Protein AF-0000000073596282 (afdb_homodimer)

Sequence (456 aa):
MGGDPKYREFKGGTPKLVPGTPYSVRVLQEGYSHPEDEDGSFLADCSVTLIRGGPVTALVDTGGPWGCRRLLAQLEAAGTPPESVTHVLCTHGHSDHVGNLNLFPRAWVLVGFDLSRPWGGDKDDEGGRFVPLDLARGVPYAPHPGYVEVLPTPGHVRAHVSVAVMGTALGTVVAAGDLFEREGDEGVWGALSEDPPEQERSRRKVLEVADVVVPGHGAPFRVFREGAMGGDPKYREFKGGTPKLVPGTPYSVRVLQEGYSHPEDEDGSFLADCSVTLIRGGPVTALVDTGGPWGCRRLLAQLEAAGTPPESVTHVLCTHGHSDHVGNLNLFPRAWVLVGFDLSRPWGGDKDDEGGRFVPLDLARGVPYAPHPGYVEVLPTPGHVRAHVSVAVMGTALGTVVAAGDLFEREGDEGVWGALSEDPPEQERSRRKVLEVADVVVPGHGAPFRVFREGA

InterPro domains:
  IPR001279 Metallo-beta-lactamase [PF00753] (46-217)
  IPR001279 Metallo-beta-lactamase [SM00849] (45-217)
  IPR036866 Ribonuclease Z/Hydroxyacylglutathione hydrolase-like [G3DSA:3.60.15.10] (7-225)
  IPR036866 Ribonuclease Z/Hydroxyacylglutathione hydrolase-like [SSF56281] (44-223)
  IPR039344 Metallo-beta-lactamase domain-containing protein 1 [PTHR23200] (11-226)

Structure (mmCIF, N/CA/C/O backbone):
data_AF-0000000073596282-model_v1
#
loop_
_entity.id
_entity.type
_entity.pdbx_description
1 polymer 'Metallo-beta-lactamase domain-containing protein 1'
#
loop_
_atom_site.group_PDB
_atom_site.id
_atom_site.type_symbol
_atom_site.label_atom_id
_atom_site.label_alt_id
_atom_site.label_comp_id
_atom_site.label_asym_id
_atom_site.label_entity_id
_atom_site.label_seq_id
_atom_site.pdbx_PDB_ins_code
_atom_site.Cartn_x
_atom_site.Cartn_y
_atom_site.Cartn_z
_atom_site.occupancy
_atom_site.B_iso_or_equiv
_atom_site.auth_seq_id
_atom_site.auth_comp_id
_atom_site.auth_asym_id
_atom_site.auth_atom_id
_atom_site.pdbx_PDB_model_num
ATOM 1 N N . MET A 1 1 ? -6.836 -7.332 -38.031 1 25.09 1 MET A N 1
ATOM 2 C CA . MET A 1 1 ? -7.957 -7.953 -37.344 1 25.09 1 MET A CA 1
ATOM 3 C C . MET A 1 1 ? -7.469 -9.047 -36.375 1 25.09 1 MET A C 1
ATOM 5 O O . MET A 1 1 ? -7.762 -10.227 -36.594 1 25.09 1 MET A O 1
ATOM 9 N N . GLY A 1 2 ? -6.234 -9.039 -35.938 1 27.11 2 GLY A N 1
ATOM 10 C CA . GLY A 1 2 ? -5.535 -10.102 -35.219 1 27.11 2 GLY A CA 1
ATOM 11 C C . GLY A 1 2 ? -6.254 -10.555 -33.969 1 27.11 2 GLY A C 1
ATOM 12 O O . GLY A 1 2 ? -6.633 -9.734 -33.125 1 27.11 2 GLY A O 1
ATOM 13 N N . GLY A 1 3 ? -6.969 -11.664 -34.031 1 28.5 3 GLY A N 1
ATOM 14 C CA . GLY A 1 3 ? -7.898 -12.219 -33.062 1 28.5 3 GLY A CA 1
ATOM 15 C C . GLY A 1 3 ? -7.301 -12.344 -31.656 1 28.5 3 GLY A C 1
ATOM 16 O O . GLY A 1 3 ? -6.082 -12.445 -31.5 1 28.5 3 GLY A O 1
ATOM 17 N N . ASP A 1 4 ? -7.867 -11.688 -30.75 1 35.75 4 ASP A N 1
ATOM 18 C CA . ASP A 1 4 ? -7.586 -11.836 -29.328 1 35.75 4 ASP A CA 1
ATOM 19 C C . ASP A 1 4 ? -7.352 -13.297 -28.953 1 35.75 4 ASP A C 1
ATOM 21 O O . ASP A 1 4 ? -8.078 -14.18 -29.406 1 35.75 4 ASP A O 1
ATOM 25 N N . PRO A 1 5 ? -6.18 -13.766 -28.75 1 39.28 5 PRO A N 1
ATOM 26 C CA . PRO A 1 5 ? -6.059 -15.195 -28.438 1 39.28 5 PRO A CA 1
ATOM 27 C C . PRO A 1 5 ? -7.211 -15.711 -27.594 1 39.28 5 PRO A C 1
ATOM 29 O O . PRO A 1 5 ? -7.645 -15.031 -26.656 1 39.28 5 PRO A O 1
ATOM 32 N N . LYS A 1 6 ? -8.219 -16.469 -28.141 1 36.56 6 LYS A N 1
ATOM 33 C CA . LYS A 1 6 ? -9.383 -17.141 -27.578 1 36.56 6 LYS A CA 1
ATOM 34 C C . LYS A 1 6 ? -8.977 -18.062 -26.438 1 36.56 6 LYS A C 1
ATOM 36 O O . LYS A 1 6 ? -8.219 -19.016 -26.641 1 36.56 6 LYS A O 1
ATOM 41 N N . TYR A 1 7 ? -8.727 -17.594 -25.234 1 37.62 7 TYR A N 1
ATOM 42 C CA . TYR A 1 7 ? -8.531 -18.484 -24.109 1 37.62 7 TYR A CA 1
ATOM 43 C C . TYR A 1 7 ? -9.828 -19.219 -23.766 1 37.62 7 TYR A C 1
ATOM 45 O O . TYR A 1 7 ? -10.922 -18.672 -23.953 1 37.62 7 TYR A O 1
ATOM 53 N N . ARG A 1 8 ? -9.891 -20.531 -24 1 35.44 8 ARG A N 1
ATOM 54 C CA . ARG A 1 8 ? -11.047 -21.328 -23.609 1 35.44 8 ARG A CA 1
ATOM 55 C C . ARG A 1 8 ? -11.133 -21.453 -22.094 1 35.44 8 ARG A C 1
ATOM 57 O O . ARG A 1 8 ? -10.109 -21.609 -21.422 1 35.44 8 ARG A O 1
ATOM 64 N N . GLU A 1 9 ? -12.172 -20.969 -21.453 1 39.22 9 GLU A N 1
ATOM 65 C CA . GLU A 1 9 ? -12.531 -21.109 -20.047 1 39.22 9 GLU A CA 1
ATOM 66 C C . GLU A 1 9 ? -12.695 -22.594 -19.672 1 39.22 9 GLU A C 1
ATOM 68 O O . GLU A 1 9 ? -13.336 -23.344 -20.406 1 39.22 9 GLU A O 1
ATOM 73 N N . PHE A 1 10 ? -11.766 -23.281 -19.047 1 37.12 10 PHE A N 1
ATOM 74 C CA . PHE A 1 10 ? -11.977 -24.625 -18.516 1 37.12 10 PHE A CA 1
ATOM 75 C C . PHE A 1 10 ? -12.945 -24.594 -17.344 1 37.12 10 PHE A C 1
ATOM 77 O O . PHE A 1 10 ? -12.781 -23.797 -16.422 1 37.12 10 PHE A O 1
ATOM 84 N N . LYS A 1 11 ? -14.055 -25.031 -17.438 1 40.66 11 LYS A N 1
ATOM 85 C CA . LYS A 1 11 ? -15.141 -25.141 -16.469 1 40.66 11 LYS A CA 1
ATOM 86 C C . LYS A 1 11 ? -14.711 -25.938 -15.25 1 40.66 11 LYS A C 1
ATOM 88 O O . LYS A 1 11 ? -15.484 -26.094 -14.297 1 40.66 11 LYS A O 1
ATOM 93 N N . GLY A 1 12 ? -13.617 -26.781 -15.164 1 47.38 12 GLY A N 1
ATOM 94 C CA . GLY A 1 12 ? -13.367 -27.438 -13.891 1 47.38 12 GLY A CA 1
ATOM 95 C C . GLY A 1 12 ? -12.594 -26.578 -12.914 1 47.38 12 GLY A C 1
ATOM 96 O O . GLY A 1 12 ? -11.727 -25.797 -13.32 1 47.38 12 GLY A O 1
ATOM 97 N N . GLY A 1 13 ? -13.117 -26.266 -11.711 1 63.72 13 GLY A N 1
ATOM 98 C CA . GLY A 1 13 ? -12.547 -25.438 -10.664 1 63.72 13 GLY A CA 1
ATOM 99 C C . GLY A 1 13 ? -11.07 -25.688 -10.438 1 63.72 13 GLY A C 1
ATOM 100 O O . GLY A 1 13 ? -10.609 -26.828 -10.477 1 63.72 13 GLY A O 1
ATOM 101 N N . THR A 1 14 ? -10.188 -24.891 -10.82 1 71.69 14 THR A N 1
ATOM 102 C CA . THR A 1 14 ? -8.773 -25 -10.492 1 71.69 14 THR A CA 1
ATOM 103 C C . THR A 1 14 ? -8.578 -25.219 -9 1 71.69 14 THR A C 1
ATOM 105 O O . THR A 1 14 ? -9.164 -24.5 -8.188 1 71.69 14 THR A O 1
ATOM 108 N N . PRO A 1 15 ? -7.852 -26.344 -8.742 1 77 15 PRO A N 1
ATOM 109 C CA . PRO A 1 15 ? -7.621 -26.609 -7.32 1 77 15 PRO A CA 1
ATOM 110 C C . PRO A 1 15 ? -6.945 -25.453 -6.605 1 77 15 PRO A C 1
ATOM 112 O O . PRO A 1 15 ? -6.145 -24.734 -7.211 1 77 15 PRO A O 1
ATOM 115 N N . LYS A 1 16 ? -7.27 -25.391 -5.383 1 89.12 16 LYS A N 1
ATOM 116 C CA . LYS A 1 16 ? -6.68 -24.359 -4.539 1 89.12 16 LYS A CA 1
ATOM 117 C C . LYS A 1 16 ? -5.234 -24.688 -4.188 1 89.12 16 LYS A C 1
ATOM 119 O O . LYS A 1 16 ? -4.477 -23.828 -3.758 1 89.12 16 LYS A O 1
ATOM 124 N N . LEU A 1 17 ? -4.941 -25.953 -4.371 1 95.06 17 LEU A N 1
ATOM 125 C CA . LEU A 1 17 ? -3.568 -26.406 -4.168 1 95.06 17 LEU A CA 1
ATOM 126 C C . LEU A 1 17 ? -3.008 -27.031 -5.438 1 95.06 17 LEU A C 1
ATOM 128 O O . LEU A 1 17 ? -3.6 -27.969 -5.98 1 95.06 17 LEU A O 1
ATOM 132 N N . VAL A 1 18 ? -1.929 -26.5 -5.965 1 97.62 18 VAL A N 1
ATOM 133 C CA . VAL A 1 18 ? -1.185 -27.062 -7.086 1 97.62 18 VAL A CA 1
ATOM 134 C C . VAL A 1 18 ? 0.176 -27.562 -6.609 1 97.62 18 VAL A C 1
ATOM 136 O O . VAL A 1 18 ? 1.076 -26.766 -6.336 1 97.62 18 VAL A O 1
ATOM 139 N N . PRO A 1 19 ? 0.325 -28.875 -6.496 1 97.69 19 PRO A N 1
ATOM 140 C CA . PRO A 1 19 ? 1.621 -29.406 -6.051 1 97.69 19 PRO A CA 1
ATOM 141 C C . PRO A 1 19 ? 2.732 -29.156 -7.07 1 97.69 19 PRO A C 1
ATOM 143 O O . PRO A 1 19 ? 2.455 -28.875 -8.242 1 97.69 19 PRO A O 1
ATOM 146 N N . GLY A 1 20 ? 3.926 -29.125 -6.57 1 97.38 20 GLY A N 1
ATOM 147 C CA . GLY A 1 20 ? 5.09 -28.984 -7.43 1 97.38 20 GLY A CA 1
ATOM 148 C C . GLY A 1 20 ? 6.391 -29.344 -6.73 1 97.38 20 GLY A C 1
ATOM 149 O O . GLY A 1 20 ? 6.398 -29.641 -5.535 1 97.38 20 GLY A O 1
ATOM 150 N N . THR A 1 21 ? 7.387 -29.5 -7.484 1 96.56 21 THR A N 1
ATOM 151 C CA . THR A 1 21 ? 8.75 -29.688 -6.996 1 96.56 21 THR A CA 1
ATOM 152 C C . THR A 1 21 ? 9.672 -28.594 -7.52 1 96.56 21 THR A C 1
ATOM 154 O O . THR A 1 21 ? 9.891 -28.484 -8.727 1 96.56 21 THR A O 1
ATOM 157 N N . PRO A 1 22 ? 10.242 -27.703 -6.691 1 97.69 22 PRO A N 1
ATOM 158 C CA . PRO A 1 22 ? 10.156 -27.844 -5.238 1 97.69 22 PRO A CA 1
ATOM 159 C C . PRO A 1 22 ? 8.945 -27.125 -4.637 1 97.69 22 PRO A C 1
ATOM 161 O O . PRO A 1 22 ? 8.641 -27.312 -3.459 1 97.69 22 PRO A O 1
ATOM 164 N N . TYR A 1 23 ? 8.211 -26.281 -5.418 1 98.56 23 TYR A N 1
ATOM 165 C CA . TYR A 1 23 ? 7.234 -25.391 -4.805 1 98.56 23 TYR A CA 1
ATOM 166 C C . TYR A 1 23 ? 5.812 -25.875 -5.086 1 98.56 23 TYR A C 1
ATOM 168 O O . TYR A 1 23 ? 5.492 -26.25 -6.215 1 98.56 23 TYR A O 1
ATOM 176 N N . SER A 1 24 ? 5.02 -25.875 -4.105 1 98.56 24 SER A N 1
ATOM 177 C CA . SER A 1 24 ? 3.57 -25.922 -4.262 1 98.56 24 SER A CA 1
ATOM 178 C C . SER A 1 24 ? 2.965 -24.516 -4.176 1 98.56 24 SER A C 1
ATOM 180 O O . SER A 1 24 ? 3.557 -23.609 -3.584 1 98.56 24 SER A O 1
ATOM 182 N N . VAL A 1 25 ? 1.88 -24.344 -4.84 1 98.81 25 VAL A N 1
ATOM 183 C CA . VAL A 1 25 ? 1.115 -23.109 -4.812 1 98.81 25 VAL A CA 1
ATOM 184 C C . VAL A 1 25 ? -0.263 -23.359 -4.211 1 98.81 25 VAL A C 1
ATOM 186 O O . VAL A 1 25 ? -1.011 -24.219 -4.691 1 98.81 25 VAL A O 1
ATOM 1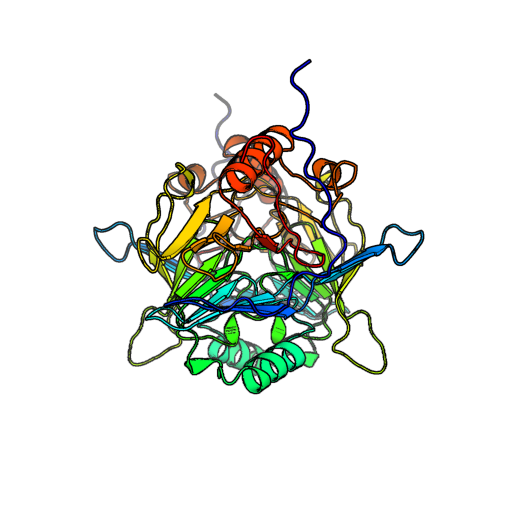89 N N . ARG A 1 26 ? -0.575 -22.672 -3.164 1 98.56 26 ARG A N 1
ATOM 190 C CA . ARG A 1 26 ? -1.87 -22.797 -2.504 1 98.56 26 ARG A CA 1
ATOM 191 C C . ARG A 1 26 ? -2.59 -21.453 -2.447 1 98.56 26 ARG A C 1
ATOM 193 O O . ARG A 1 26 ? -2.049 -20.484 -1.927 1 98.56 26 ARG A O 1
ATOM 200 N N . VAL A 1 27 ? -3.756 -21.375 -3.008 1 98.56 27 VAL A N 1
ATOM 201 C CA . VAL A 1 27 ? -4.609 -20.203 -2.834 1 98.56 27 VAL A CA 1
ATOM 202 C C . VAL A 1 27 ? -5.27 -20.234 -1.459 1 98.56 27 VAL A C 1
ATOM 204 O O . VAL A 1 27 ? -6.211 -21.016 -1.238 1 98.56 27 VAL A O 1
ATOM 207 N N . LEU A 1 28 ? -4.801 -19.453 -0.545 1 98.06 28 LEU A N 1
ATOM 208 C CA . LEU A 1 28 ? -5.348 -19.406 0.805 1 98.06 28 LEU A CA 1
ATOM 209 C C . LEU A 1 28 ? -6.719 -18.734 0.812 1 98.06 28 LEU A C 1
ATOM 211 O O . LEU A 1 28 ? -7.613 -19.156 1.554 1 98.06 28 LEU A O 1
ATOM 215 N N . GLN A 1 29 ? -6.832 -17.734 0.023 1 96.5 29 GLN A N 1
ATOM 216 C CA . GLN A 1 29 ? -8.055 -16.953 -0.127 1 96.5 29 GLN A CA 1
ATOM 217 C C . GLN A 1 29 ? -8.359 -16.688 -1.599 1 96.5 29 GLN A C 1
ATOM 219 O O . GLN A 1 29 ? -7.523 -16.156 -2.324 1 96.5 29 GLN A O 1
ATOM 224 N N . GLU A 1 30 ? -9.516 -17.156 -1.998 1 96.69 30 GLU A N 1
ATOM 225 C CA . GLU A 1 30 ? -10.023 -16.734 -3.301 1 96.69 30 GLU A CA 1
ATOM 226 C C . GLU A 1 30 ? -10.594 -15.32 -3.238 1 96.69 30 GLU A C 1
ATOM 228 O O . GLU A 1 30 ? -11.453 -15.023 -2.412 1 96.69 30 GLU A O 1
ATOM 233 N N . GLY A 1 31 ? -10.031 -14.406 -4.086 1 97 31 GLY A N 1
ATOM 234 C CA . GLY A 1 31 ? -10.508 -13.023 -4.086 1 97 31 GLY A CA 1
ATOM 235 C C . GLY A 1 31 ? -11.898 -12.875 -4.672 1 97 31 GLY A C 1
ATOM 236 O O . GLY A 1 31 ? -12.43 -13.805 -5.273 1 97 31 GLY A O 1
ATOM 237 N N . TYR A 1 32 ? -12.414 -11.711 -4.457 1 95.81 32 TYR A N 1
ATOM 238 C CA . TYR A 1 32 ? -13.727 -11.359 -4.996 1 95.81 32 TYR A CA 1
ATOM 239 C C . TYR A 1 32 ? -13.891 -9.852 -5.094 1 95.81 32 TYR A C 1
ATOM 241 O O . TYR A 1 32 ? -13.195 -9.094 -4.41 1 95.81 32 TYR A O 1
ATOM 249 N N . SER A 1 33 ? -14.672 -9.438 -5.973 1 95.06 33 SER A N 1
ATOM 250 C CA . SER A 1 33 ? -15.141 -8.062 -6.117 1 95.06 33 SER A CA 1
ATOM 251 C C . SER A 1 33 ? -16.547 -8.008 -6.699 1 95.06 33 SER A C 1
ATOM 253 O O . SER A 1 33 ? -16.766 -8.414 -7.84 1 95.06 33 SER A O 1
ATOM 255 N N . HIS A 1 34 ? -17.469 -7.598 -5.918 1 91.94 34 HIS A N 1
ATOM 256 C CA . HIS A 1 34 ? -18.828 -7.5 -6.434 1 91.94 34 HIS A CA 1
ATOM 257 C C . HIS A 1 34 ? -19.516 -6.238 -5.93 1 91.94 34 HIS A C 1
ATOM 259 O O . HIS A 1 34 ? -19.234 -5.773 -4.82 1 91.94 34 HIS A O 1
ATOM 265 N N . PRO A 1 35 ? -20.344 -5.762 -6.793 1 90.56 35 PRO A N 1
ATOM 266 C CA . PRO A 1 35 ? -21.062 -4.559 -6.387 1 90.56 35 PRO A CA 1
ATOM 267 C C . PRO A 1 35 ? -21.953 -4.789 -5.164 1 90.56 35 PRO A C 1
ATOM 269 O O . PRO A 1 35 ? -22.469 -5.895 -4.973 1 90.56 35 PRO A O 1
ATOM 272 N N . GLU A 1 36 ? -22.047 -3.9 -4.27 1 81 36 GLU A N 1
ATOM 273 C CA . GLU A 1 36 ? -22.906 -3.988 -3.09 1 81 36 GLU A CA 1
ATOM 274 C C . GLU A 1 36 ? -24.203 -3.207 -3.289 1 81 36 GLU A C 1
ATOM 276 O O . GLU A 1 36 ? -25.297 -3.705 -2.984 1 81 36 GLU A O 1
ATOM 281 N N . ASP A 1 37 ? -23.953 -1.904 -3.621 1 79.69 37 ASP A N 1
ATOM 282 C CA . ASP A 1 37 ? -25.125 -1.046 -3.66 1 79.69 37 ASP A CA 1
ATOM 283 C C . ASP A 1 37 ? -25.188 -0.249 -4.961 1 79.69 37 ASP A C 1
ATOM 285 O O . ASP A 1 37 ? -24.25 -0.3 -5.766 1 79.69 37 ASP A O 1
ATOM 289 N N . GLU A 1 38 ? -26.266 0.369 -5 1 85.06 38 GLU A N 1
ATOM 290 C CA . GLU A 1 38 ? -26.5 1.207 -6.172 1 85.06 38 GLU A CA 1
ATOM 291 C C . GLU A 1 38 ? -25.672 2.484 -6.113 1 85.06 38 GLU A C 1
ATOM 293 O O . GLU A 1 38 ? -25.516 3.18 -7.121 1 85.06 38 GLU A O 1
ATOM 298 N N . ASP A 1 39 ? -25.047 2.688 -4.957 1 86.94 39 ASP A N 1
ATOM 299 C CA . ASP A 1 39 ? -24.312 3.939 -4.801 1 86.94 39 ASP A CA 1
ATOM 300 C C . ASP A 1 39 ? -22.906 3.82 -5.363 1 86.94 39 ASP A C 1
ATOM 302 O O . ASP A 1 39 ? -22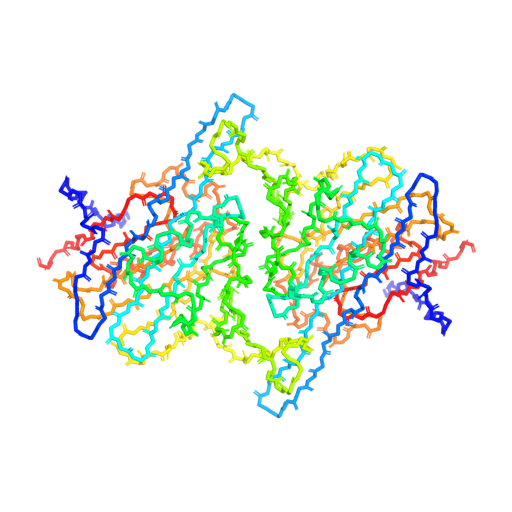.109 4.766 -5.273 1 86.94 39 ASP A O 1
ATOM 306 N N . GLY A 1 40 ? -22.562 2.686 -5.875 1 90.88 40 GLY A N 1
ATOM 307 C CA . GLY A 1 40 ? -21.25 2.514 -6.48 1 90.88 40 GLY A CA 1
ATOM 308 C C . GLY A 1 40 ? -20.266 1.835 -5.562 1 90.88 40 GLY A C 1
ATOM 309 O O . GLY A 1 40 ? -19.109 1.604 -5.945 1 90.88 40 GLY A O 1
ATOM 310 N N . SER A 1 41 ? -20.734 1.528 -4.328 1 93.62 41 SER A N 1
ATOM 311 C CA . SER A 1 41 ? -19.859 0.779 -3.428 1 93.62 41 SER A CA 1
ATOM 312 C C . SER A 1 41 ? -19.734 -0.675 -3.865 1 93.62 41 SER A C 1
ATOM 314 O O . SER A 1 41 ? -20.578 -1.187 -4.598 1 93.62 41 SER A O 1
ATOM 316 N N . PHE A 1 42 ? -18.641 -1.259 -3.48 1 93.56 42 PHE A N 1
ATOM 317 C CA . PHE A 1 42 ? -18.469 -2.676 -3.783 1 93.56 42 PHE A CA 1
ATOM 318 C C . PHE A 1 42 ? -17.766 -3.391 -2.641 1 93.56 42 PHE A C 1
ATOM 320 O O . PHE A 1 42 ? -17.078 -2.756 -1.838 1 93.56 42 PHE A O 1
ATOM 327 N N . LEU A 1 43 ? -18.016 -4.645 -2.512 1 94 43 LEU A N 1
ATOM 328 C CA . LEU A 1 43 ? -17.344 -5.527 -1.559 1 94 43 LEU A CA 1
ATOM 329 C C . LEU A 1 43 ? -16.203 -6.289 -2.227 1 94 43 LEU A C 1
ATOM 331 O O . LEU A 1 43 ? -16.375 -6.844 -3.314 1 94 43 LEU A O 1
ATOM 335 N N . ALA A 1 44 ? -15.078 -6.184 -1.563 1 95.62 44 ALA A N 1
ATOM 336 C CA . ALA A 1 44 ? -13.945 -6.828 -2.236 1 95.62 44 ALA A CA 1
ATOM 337 C C . ALA A 1 44 ? -12.883 -7.254 -1.233 1 95.62 44 ALA A C 1
ATOM 339 O O . ALA A 1 44 ? -12.82 -6.727 -0.12 1 95.62 44 ALA A O 1
ATOM 340 N N . ASP A 1 45 ? -12.164 -8.195 -1.546 1 96.88 45 ASP A N 1
ATOM 341 C CA . ASP A 1 45 ? -10.875 -8.602 -1.008 1 96.88 45 ASP A CA 1
ATOM 342 C C . ASP A 1 45 ? -10.055 -9.359 -2.055 1 96.88 45 ASP A C 1
ATOM 344 O O . ASP A 1 45 ? -10.609 -9.906 -3.008 1 96.88 45 ASP A O 1
ATOM 348 N N . CYS A 1 46 ? -8.797 -9.359 -1.908 1 98.25 46 CYS A N 1
ATOM 349 C CA . CYS A 1 46 ? -7.969 -9.953 -2.955 1 98.25 46 CYS A CA 1
ATOM 350 C C . CYS A 1 46 ? -7.73 -11.43 -2.688 1 98.25 46 CYS A C 1
ATOM 352 O O . CYS A 1 46 ? -8.055 -11.938 -1.609 1 98.25 46 CYS A O 1
ATOM 354 N N . SER A 1 47 ? -7.191 -12.117 -3.75 1 98.38 47 SER A N 1
ATOM 355 C CA . SER A 1 47 ? -6.625 -13.453 -3.564 1 98.38 47 SER A CA 1
ATOM 356 C C . SER A 1 47 ? -5.344 -13.391 -2.736 1 98.38 47 SER A C 1
ATOM 358 O O . SER A 1 47 ? -4.598 -12.414 -2.807 1 98.38 47 SER A O 1
ATOM 360 N N . VAL A 1 48 ? -5.18 -14.359 -1.892 1 98.75 48 VAL A N 1
ATOM 361 C CA . VAL A 1 48 ? -3.934 -14.57 -1.164 1 98.75 48 VAL A CA 1
ATOM 362 C C . VAL A 1 48 ? -3.354 -15.938 -1.512 1 98.75 48 VAL A C 1
ATOM 364 O O . VAL A 1 48 ? -4.035 -16.953 -1.379 1 98.75 48 VAL A O 1
ATOM 367 N N . THR A 1 49 ? -2.098 -15.953 -1.988 1 98.94 49 THR A N 1
ATOM 368 C CA . THR A 1 49 ? -1.473 -17.188 -2.471 1 98.94 49 THR A CA 1
ATOM 369 C C . THR A 1 49 ? -0.228 -17.516 -1.652 1 98.94 49 THR A C 1
ATOM 371 O O . THR A 1 49 ? 0.582 -16.625 -1.359 1 98.94 49 THR A O 1
ATOM 374 N N . LEU A 1 50 ? -0.108 -18.75 -1.216 1 98.94 50 LEU A N 1
ATOM 375 C CA . LEU A 1 50 ? 1.059 -19.25 -0.506 1 98.94 50 LEU A CA 1
ATOM 376 C C . LEU A 1 50 ? 1.921 -20.109 -1.425 1 98.94 50 LEU A C 1
ATOM 378 O O . LEU A 1 50 ? 1.41 -21 -2.107 1 98.94 50 LEU A O 1
ATOM 382 N N . ILE A 1 51 ? 3.146 -19.797 -1.559 1 98.94 51 ILE A N 1
ATOM 383 C CA . ILE A 1 51 ? 4.168 -20.562 -2.275 1 98.94 51 ILE A CA 1
ATOM 384 C C . ILE A 1 51 ? 5.141 -21.188 -1.28 1 98.94 51 ILE A C 1
ATOM 386 O O . ILE A 1 51 ? 5.754 -20.484 -0.477 1 98.94 51 ILE A O 1
ATOM 390 N N . ARG A 1 52 ? 5.32 -22.5 -1.289 1 98.38 52 ARG A N 1
ATOM 391 C CA . ARG A 1 52 ? 6.215 -23.109 -0.312 1 98.38 52 ARG A CA 1
ATOM 392 C C . ARG A 1 52 ? 6.781 -24.422 -0.839 1 98.38 52 ARG A C 1
ATOM 394 O O . ARG A 1 52 ? 6.238 -25.016 -1.777 1 98.38 52 ARG A O 1
ATOM 401 N N . GLY A 1 53 ? 7.848 -24.859 -0.247 1 97.75 53 GLY A N 1
ATOM 402 C CA . GLY A 1 53 ? 8.477 -26.141 -0.589 1 97.75 53 GLY A CA 1
ATOM 403 C C . GLY A 1 53 ? 9.969 -26.016 -0.819 1 97.75 53 GLY A C 1
ATOM 404 O O . GLY A 1 53 ? 10.695 -27.016 -0.729 1 97.75 53 GLY A O 1
ATOM 405 N N . GLY A 1 54 ? 10.508 -24.953 -1.154 1 97.5 54 GLY A N 1
ATOM 406 C CA . GLY A 1 54 ? 11.906 -24.625 -1.354 1 97.5 54 GLY A CA 1
ATOM 407 C C . GLY A 1 54 ? 12.43 -23.609 -0.348 1 97.5 54 GLY A C 1
ATOM 408 O O . GLY A 1 54 ? 11.906 -23.5 0.763 1 97.5 54 GLY A O 1
ATOM 409 N N . PRO A 1 55 ? 13.516 -22.922 -0.675 1 98 55 PRO A N 1
ATOM 410 C CA . PRO A 1 55 ? 14.109 -21.953 0.255 1 98 55 PRO A CA 1
ATOM 411 C C . PRO A 1 55 ? 13.242 -20.719 0.456 1 98 55 PRO A C 1
ATOM 413 O O . PRO A 1 55 ? 13.477 -19.938 1.383 1 98 55 PRO A O 1
ATOM 416 N N . VAL A 1 56 ? 12.344 -20.562 -0.439 1 98.38 56 VAL A N 1
ATOM 417 C CA . VAL A 1 56 ? 11.445 -19.406 -0.363 1 98.38 56 VAL A CA 1
ATOM 418 C C . VAL A 1 56 ? 10.062 -19.859 0.12 1 98.38 56 VAL A C 1
ATOM 420 O O . VAL A 1 56 ? 9.5 -20.812 -0.411 1 98.38 56 VAL A O 1
ATOM 423 N N . THR A 1 57 ? 9.609 -19.359 1.167 1 98.88 57 THR A N 1
ATOM 424 C CA . THR A 1 57 ? 8.211 -19.406 1.557 1 98.88 57 THR A CA 1
ATOM 425 C C . THR A 1 57 ? 7.57 -18.031 1.417 1 98.88 57 THR A C 1
ATOM 427 O O . THR A 1 57 ? 7.895 -17.109 2.172 1 98.88 57 THR A O 1
ATOM 430 N N . ALA A 1 58 ? 6.66 -17.938 0.414 1 98.94 58 ALA A N 1
ATOM 431 C CA . ALA A 1 58 ? 6.199 -16.594 0.052 1 98.94 58 ALA A CA 1
ATOM 432 C C . ALA A 1 58 ? 4.676 -16.5 0.102 1 98.94 58 ALA A C 1
ATOM 434 O O . ALA A 1 58 ? 3.982 -17.469 -0.219 1 98.94 58 ALA A O 1
ATOM 435 N N . LEU A 1 59 ? 4.199 -15.383 0.554 1 98.94 59 LEU A N 1
ATOM 436 C CA . LEU A 1 59 ? 2.824 -14.961 0.319 1 98.94 59 LEU A CA 1
ATOM 437 C C . LEU A 1 59 ? 2.748 -13.953 -0.822 1 98.94 59 LEU A C 1
ATOM 439 O O . LEU A 1 59 ? 3.566 -13.039 -0.899 1 98.94 59 LEU A O 1
ATOM 443 N N . VAL A 1 60 ? 1.888 -14.188 -1.735 1 98.94 60 VAL A N 1
ATOM 444 C CA . VAL A 1 60 ? 1.531 -13.156 -2.703 1 98.94 60 VAL A CA 1
ATOM 445 C C . VAL A 1 60 ? 0.261 -12.438 -2.25 1 98.94 60 VAL A C 1
ATOM 447 O O . VAL A 1 60 ? -0.82 -13.031 -2.23 1 98.94 60 VAL A O 1
ATOM 450 N N . ASP A 1 61 ? 0.428 -11.125 -1.876 1 98.94 61 ASP A N 1
ATOM 451 C CA . ASP A 1 61 ? -0.604 -10.289 -1.273 1 98.94 61 ASP A CA 1
ATOM 452 C C . ASP A 1 61 ? -1.033 -10.836 0.086 1 98.94 61 ASP A C 1
ATOM 454 O O . ASP A 1 61 ? -0.75 -11.992 0.411 1 98.94 61 ASP A O 1
ATOM 458 N N . THR A 1 62 ? -1.753 -10 0.88 1 98.88 62 THR A N 1
ATOM 459 C CA . THR A 1 62 ? -2 -10.375 2.268 1 98.88 62 THR A CA 1
ATOM 460 C C . THR A 1 62 ? -3.473 -10.195 2.623 1 98.88 62 THR A C 1
ATOM 462 O O . THR A 1 62 ? -3.875 -10.422 3.766 1 98.88 62 THR A O 1
ATOM 465 N N . GLY A 1 63 ? -4.312 -9.742 1.645 1 97.75 63 GLY A N 1
ATOM 466 C CA . GLY A 1 63 ? -5.684 -9.383 1.975 1 97.75 63 GLY A CA 1
ATOM 467 C C . GLY A 1 63 ? -5.805 -8.023 2.629 1 97.75 63 GLY A C 1
ATOM 468 O O . GLY A 1 63 ? -4.801 -7.336 2.836 1 97.75 63 GLY A O 1
ATOM 469 N N . GLY A 1 64 ? -7.047 -7.652 2.873 1 96.94 64 GLY A N 1
ATOM 470 C CA . GLY A 1 64 ? -7.297 -6.387 3.545 1 96.94 64 GLY A CA 1
ATOM 471 C C . GLY A 1 64 ? -7.074 -6.453 5.043 1 96.94 64 GLY A C 1
ATOM 472 O O . GLY A 1 64 ? -6.969 -7.539 5.613 1 96.94 64 GLY A O 1
ATOM 473 N N . PRO A 1 65 ? -6.945 -5.246 5.664 1 96.38 65 PRO A N 1
ATOM 474 C CA . PRO A 1 65 ? -6.66 -5.223 7.102 1 96.38 65 PRO A CA 1
ATOM 475 C C . PRO A 1 65 ? -7.746 -5.902 7.934 1 96.38 65 PRO A C 1
ATOM 477 O O . PRO A 1 65 ? -7.465 -6.41 9.023 1 96.38 65 PRO A O 1
ATOM 480 N N . TRP A 1 66 ? -8.906 -6.039 7.473 1 93.38 66 TRP A N 1
ATOM 481 C CA . TRP A 1 66 ? -10.039 -6.664 8.148 1 93.38 66 TRP A CA 1
ATOM 482 C C . TRP A 1 66 ? -9.867 -8.18 8.203 1 93.38 66 TRP A C 1
ATOM 484 O O . TRP A 1 66 ? -10.57 -8.859 8.961 1 93.38 66 TRP A O 1
ATOM 494 N N . GLY A 1 67 ? -8.977 -8.695 7.414 1 93.94 67 GLY A N 1
ATOM 495 C CA . GLY A 1 67 ? -8.828 -10.133 7.305 1 93.94 67 GLY A CA 1
ATOM 496 C C . GLY A 1 67 ? -7.664 -10.68 8.109 1 93.94 67 GLY A C 1
ATOM 497 O O . GLY A 1 67 ? -7.203 -11.797 7.867 1 93.94 67 GLY A O 1
ATOM 498 N N . CYS A 1 68 ? -7.199 -9.938 9.062 1 95.06 68 CYS A N 1
ATOM 499 C CA . CYS A 1 68 ? -6 -10.297 9.812 1 95.06 68 CYS A CA 1
ATOM 500 C C . CYS A 1 68 ? -6.152 -11.68 10.453 1 95.06 68 CYS A C 1
ATOM 502 O O . CYS A 1 68 ? -5.316 -12.555 10.242 1 95.06 68 CYS A O 1
ATOM 504 N N . ARG A 1 69 ? -7.172 -11.898 11.242 1 93.88 69 ARG A N 1
ATOM 505 C CA . ARG A 1 69 ? -7.398 -13.164 11.93 1 93.88 69 ARG A CA 1
ATOM 506 C C . ARG A 1 69 ? -7.609 -14.305 10.938 1 93.88 69 ARG A C 1
ATOM 508 O O . ARG A 1 69 ? -7.121 -15.414 11.148 1 93.88 69 ARG A O 1
ATOM 515 N N . ARG A 1 70 ? -8.336 -13.992 9.891 1 94.31 70 ARG A N 1
ATOM 516 C CA . ARG A 1 70 ? -8.586 -14.992 8.859 1 94.31 70 ARG A CA 1
ATOM 517 C C . ARG A 1 70 ? -7.289 -15.445 8.203 1 94.31 70 ARG A C 1
ATOM 519 O O . ARG A 1 70 ? -7.078 -16.641 7.988 1 94.31 70 ARG A O 1
ATOM 526 N N . LEU A 1 71 ? -6.426 -14.5 7.883 1 97.06 71 LEU A N 1
ATOM 527 C CA . LEU A 1 71 ? -5.148 -14.844 7.273 1 97.06 71 LEU A CA 1
ATOM 528 C C . LEU A 1 71 ? -4.32 -15.727 8.211 1 97.06 71 LEU A C 1
ATOM 530 O O . LEU A 1 71 ? -3.736 -16.719 7.773 1 97.06 71 LEU A O 1
ATOM 534 N N . LEU A 1 72 ? -4.25 -15.375 9.477 1 97.38 72 LEU A N 1
ATOM 535 C CA . LEU A 1 72 ? -3.504 -16.156 10.461 1 97.38 72 LEU A CA 1
ATOM 536 C C . LEU A 1 72 ? -4.055 -17.578 10.547 1 97.38 72 LEU A C 1
ATOM 538 O O . LEU A 1 72 ? -3.287 -18.547 10.602 1 97.38 72 LEU A O 1
ATOM 542 N N . ALA A 1 73 ? -5.367 -17.703 10.539 1 96.62 73 ALA A N 1
ATOM 543 C CA . ALA A 1 73 ? -6.004 -19.016 10.586 1 96.62 73 ALA A CA 1
ATOM 544 C C . ALA A 1 73 ? -5.672 -19.828 9.344 1 96.62 73 ALA A C 1
ATOM 546 O O . ALA A 1 73 ? -5.43 -21.031 9.43 1 96.62 73 ALA A O 1
ATOM 547 N N . GLN A 1 74 ? -5.707 -19.172 8.211 1 96.62 74 GLN A N 1
ATOM 548 C CA . GLN A 1 74 ? -5.391 -19.844 6.953 1 96.62 74 GLN A CA 1
ATOM 549 C C . GLN A 1 74 ? -3.947 -20.344 6.938 1 96.62 74 GLN A C 1
ATOM 551 O O . GLN A 1 74 ? -3.668 -21.453 6.473 1 96.62 74 GLN A O 1
ATOM 556 N N . LEU A 1 75 ? -3.031 -19.531 7.402 1 98.25 75 LEU A N 1
ATOM 557 C CA . LEU A 1 75 ? -1.625 -19.906 7.488 1 98.25 75 LEU A CA 1
ATOM 558 C C . LEU A 1 75 ? -1.439 -21.094 8.43 1 98.25 75 LEU A C 1
ATOM 560 O O . LEU A 1 75 ? -0.697 -22.031 8.125 1 98.25 75 LEU A O 1
ATOM 564 N N . GLU A 1 76 ? -2.094 -21.031 9.523 1 97.56 76 GLU A N 1
ATOM 565 C CA . GLU A 1 76 ? -2.049 -22.141 10.477 1 97.56 76 GLU A CA 1
ATOM 566 C C . GLU A 1 76 ? -2.559 -23.422 9.844 1 97.56 76 GLU A C 1
ATOM 568 O O . GLU A 1 76 ? -1.925 -24.484 9.961 1 97.56 76 GLU A O 1
ATOM 573 N N . ALA A 1 77 ? -3.695 -23.344 9.188 1 96.75 77 ALA A N 1
ATOM 574 C CA . ALA A 1 77 ? -4.289 -24.516 8.531 1 96.75 77 ALA A CA 1
ATOM 575 C C . ALA A 1 77 ? -3.354 -25.078 7.465 1 96.75 77 ALA A C 1
ATOM 577 O O . ALA A 1 77 ? -3.336 -26.281 7.223 1 96.75 77 ALA A O 1
ATOM 578 N N . ALA A 1 78 ? -2.555 -24.219 6.895 1 97.19 78 ALA A N 1
ATOM 579 C CA . ALA A 1 78 ? -1.625 -24.641 5.844 1 97.19 78 ALA A CA 1
ATOM 580 C C . ALA A 1 78 ? -0.302 -25.109 6.438 1 97.19 78 ALA A C 1
ATOM 582 O O . ALA A 1 78 ? 0.621 -25.469 5.707 1 97.19 78 ALA A O 1
ATOM 583 N N . GLY A 1 79 ? -0.233 -25.094 7.766 1 97.56 79 GLY A N 1
ATOM 584 C CA . GLY A 1 79 ? 0.998 -25.5 8.422 1 97.56 79 GLY A CA 1
ATOM 585 C C . GLY A 1 79 ? 2.15 -24.547 8.18 1 97.56 79 GLY A C 1
ATOM 586 O O . GLY A 1 79 ? 3.299 -24.969 8.039 1 97.56 79 GLY A O 1
ATOM 587 N N . THR A 1 80 ? 1.852 -23.328 7.992 1 98.19 80 THR A N 1
ATOM 588 C CA . THR A 1 80 ? 2.848 -22.297 7.695 1 98.19 80 THR A CA 1
ATOM 589 C C . THR A 1 80 ? 2.73 -21.141 8.672 1 98.19 80 THR A C 1
ATOM 591 O O . THR A 1 80 ? 2.104 -20.125 8.352 1 98.19 80 THR A O 1
ATOM 594 N N . PRO A 1 81 ? 3.344 -21.219 9.789 1 97.12 81 PRO A N 1
ATOM 595 C CA . PRO A 1 81 ? 3.287 -20.078 10.703 1 97.12 81 PRO A CA 1
ATOM 596 C C . PRO A 1 81 ? 3.912 -18.812 10.117 1 97.12 81 PRO A C 1
ATOM 598 O O . PRO A 1 81 ? 4.816 -18.906 9.281 1 97.12 81 PRO A O 1
ATOM 601 N N . PRO A 1 82 ? 3.486 -17.656 10.531 1 97.75 82 PRO A N 1
ATOM 602 C CA . PRO A 1 82 ? 3.973 -16.406 9.969 1 97.75 82 PRO A CA 1
ATOM 603 C C . PRO A 1 82 ? 5.496 -16.297 9.992 1 97.75 82 PRO A C 1
ATOM 605 O O . PRO A 1 82 ? 6.094 -15.742 9.07 1 97.75 82 PRO A O 1
ATOM 608 N N . GLU A 1 83 ? 6.137 -16.828 10.961 1 96.38 83 GLU A N 1
ATOM 609 C CA . GLU A 1 83 ? 7.582 -16.719 11.125 1 96.38 83 GLU A CA 1
ATOM 610 C C . GLU A 1 83 ? 8.32 -17.469 10.023 1 96.38 83 GLU A C 1
ATOM 612 O O . GLU A 1 83 ? 9.516 -17.25 9.797 1 96.38 83 GLU A O 1
ATOM 617 N N . SER A 1 84 ? 7.625 -18.406 9.422 1 97.38 84 SER A N 1
ATOM 618 C CA . SER A 1 84 ? 8.25 -19.203 8.375 1 97.38 84 SER A CA 1
ATOM 619 C C . SER A 1 84 ? 8.219 -18.484 7.035 1 97.38 84 SER A C 1
ATOM 621 O O . SER A 1 84 ? 8.891 -18.891 6.086 1 97.38 84 SER A O 1
ATOM 623 N N . VAL A 1 85 ? 7.461 -17.438 6.961 1 98.5 85 VAL A N 1
ATOM 624 C CA . VAL A 1 85 ? 7.332 -16.703 5.711 1 98.5 85 VAL A CA 1
ATOM 625 C C . VAL A 1 85 ? 8.594 -15.859 5.477 1 98.5 85 VAL A C 1
ATOM 627 O O . VAL A 1 85 ? 8.945 -15.016 6.301 1 98.5 85 VAL A O 1
ATOM 630 N N . THR A 1 86 ? 9.281 -16.141 4.387 1 98.44 86 THR A N 1
ATOM 631 C CA . THR A 1 86 ? 10.531 -15.453 4.082 1 98.44 86 THR A CA 1
ATOM 632 C C . THR A 1 86 ? 10.273 -14.219 3.225 1 98.44 86 THR A C 1
ATOM 634 O O . THR A 1 86 ? 11.047 -13.258 3.258 1 98.44 86 THR A O 1
ATOM 637 N N . HIS A 1 87 ? 9.203 -14.258 2.395 1 98.75 87 HIS A N 1
ATOM 638 C CA . HIS A 1 87 ? 8.875 -13.172 1.474 1 98.75 87 HIS A CA 1
ATOM 639 C C . HIS A 1 87 ? 7.383 -12.875 1.479 1 98.75 87 HIS A C 1
ATOM 641 O O . HIS A 1 87 ? 6.559 -13.797 1.45 1 98.75 87 HIS A O 1
ATOM 647 N N . VAL A 1 88 ? 7.031 -11.648 1.634 1 98.94 88 VAL A N 1
ATOM 648 C CA . VAL A 1 88 ? 5.699 -11.156 1.304 1 98.94 88 VAL A CA 1
ATOM 649 C C . VAL A 1 88 ? 5.758 -10.32 0.027 1 98.94 88 VAL A C 1
ATOM 651 O O . VAL A 1 88 ? 6.348 -9.234 0.014 1 98.94 88 VAL A O 1
ATOM 654 N N . LEU A 1 89 ? 5.188 -10.828 -1.069 1 98.94 89 LEU A N 1
ATOM 655 C CA . LEU A 1 89 ? 5.238 -10.227 -2.398 1 98.94 89 LEU A CA 1
ATOM 656 C C . LEU A 1 89 ? 3.887 -9.641 -2.783 1 98.94 89 LEU A C 1
ATOM 658 O O . LEU A 1 89 ? 3.043 -10.336 -3.354 1 98.94 89 LEU A O 1
ATOM 662 N N . CYS A 1 90 ? 3.705 -8.375 -2.469 1 98.94 90 CYS A N 1
ATOM 663 C CA . CYS A 1 90 ? 2.447 -7.719 -2.809 1 98.94 90 CYS A CA 1
ATOM 664 C C . CYS A 1 90 ? 2.482 -7.18 -4.234 1 98.94 90 CYS A C 1
ATOM 666 O O . CYS A 1 90 ? 3.408 -6.461 -4.605 1 98.94 90 CYS A O 1
ATOM 668 N N . THR A 1 91 ? 1.481 -7.543 -4.93 1 98.94 91 THR A N 1
ATOM 669 C CA . THR A 1 91 ? 1.41 -7.176 -6.34 1 98.94 91 THR A CA 1
ATOM 670 C C . THR A 1 91 ? 1.36 -5.66 -6.504 1 98.94 91 THR A C 1
ATOM 672 O O . THR A 1 91 ? 1.937 -5.113 -7.445 1 98.94 91 THR A O 1
ATOM 675 N N . HIS A 1 92 ? 0.657 -5.055 -5.633 1 98.88 92 HIS A N 1
ATOM 676 C CA . HIS A 1 92 ? 0.583 -3.6 -5.609 1 98.88 92 HIS A CA 1
ATOM 677 C C . HIS A 1 92 ? 0.07 -3.094 -4.266 1 98.88 92 HIS A C 1
ATOM 679 O O . HIS A 1 92 ? -0.198 -3.887 -3.361 1 98.88 92 HIS A O 1
ATOM 685 N N . GLY A 1 93 ? -0.066 -1.729 -4.152 1 98.81 93 GLY A N 1
ATOM 686 C CA . GLY A 1 93 ? -0.185 -1.126 -2.832 1 98.81 93 GLY A CA 1
ATOM 687 C C . GLY A 1 93 ? -1.616 -0.797 -2.453 1 98.81 93 GLY A C 1
ATOM 688 O O . GLY A 1 93 ? -1.856 0.019 -1.562 1 98.81 93 GLY A O 1
ATOM 689 N N . HIS A 1 94 ? -2.688 -1.384 -3.002 1 98.69 94 HIS A N 1
ATOM 690 C CA . HIS A 1 94 ? -4.059 -1.165 -2.551 1 98.69 94 HIS A CA 1
ATOM 691 C C . HIS A 1 94 ? -4.305 -1.825 -1.198 1 98.69 94 HIS A C 1
ATOM 693 O O . HIS A 1 94 ? -3.672 -2.832 -0.87 1 98.69 94 HIS A O 1
ATOM 699 N N . SER A 1 95 ? -5.258 -1.33 -0.489 1 98.25 95 SER A N 1
ATOM 700 C CA . SER A 1 95 ? -5.477 -1.715 0.902 1 98.25 95 SER A CA 1
ATOM 701 C C . SER A 1 95 ? -5.809 -3.199 1.02 1 98.25 95 SER A C 1
ATOM 703 O O . SER A 1 95 ? -5.395 -3.857 1.978 1 98.25 95 SER A O 1
ATOM 705 N N . ASP A 1 96 ? -6.562 -3.727 0.086 1 97.81 96 ASP A N 1
ATOM 706 C CA . ASP A 1 96 ? -6.988 -5.121 0.194 1 97.81 96 ASP A CA 1
ATOM 707 C C . ASP A 1 96 ? -5.875 -6.066 -0.247 1 97.81 96 ASP A C 1
ATOM 709 O O . ASP A 1 96 ? -6.055 -7.285 -0.25 1 97.81 96 ASP A O 1
ATOM 713 N N . HIS A 1 97 ? -4.727 -5.578 -0.603 1 98.75 97 HIS A N 1
ATOM 714 C CA . HIS A 1 97 ? -3.586 -6.41 -0.96 1 98.75 97 HIS A CA 1
ATOM 715 C C . HIS A 1 97 ? -2.484 -6.32 0.092 1 98.75 97 HIS A C 1
ATOM 717 O O . HIS A 1 97 ? -1.708 -7.262 0.266 1 98.75 97 HIS A O 1
ATOM 723 N N . VAL A 1 98 ? -2.398 -5.195 0.834 1 98.81 98 VAL A N 1
ATOM 724 C CA . VAL A 1 98 ? -1.262 -4.922 1.708 1 98.81 98 VAL A CA 1
ATOM 725 C C . VAL A 1 98 ? -1.737 -4.812 3.154 1 98.81 98 VAL A C 1
ATOM 727 O O . VAL A 1 98 ? -1.021 -4.289 4.012 1 98.81 98 VAL A O 1
ATOM 730 N N . GLY A 1 99 ? -2.838 -5.309 3.541 1 98.38 99 GLY A N 1
ATOM 731 C CA . GLY A 1 99 ? -3.514 -4.996 4.789 1 98.38 99 GLY A CA 1
ATOM 732 C C . GLY A 1 99 ? -2.848 -5.625 6 1 98.38 99 GLY A C 1
ATOM 733 O O . GLY A 1 99 ? -3.115 -5.227 7.137 1 98.38 99 GLY A O 1
ATOM 734 N N . ASN A 1 100 ? -1.899 -6.582 5.773 1 98.56 100 ASN A N 1
ATOM 735 C CA . ASN A 1 100 ? -1.441 -7.367 6.914 1 98.56 100 ASN A CA 1
ATOM 736 C C . ASN A 1 100 ? 0.073 -7.562 6.887 1 98.56 100 ASN A C 1
ATOM 738 O O . ASN A 1 100 ? 0.574 -8.625 7.266 1 98.56 100 ASN A O 1
ATOM 742 N N . LEU A 1 101 ? 0.776 -6.586 6.48 1 98.62 101 LEU A N 1
ATOM 743 C CA . LEU A 1 101 ? 2.221 -6.684 6.293 1 98.62 101 LEU A CA 1
ATOM 744 C C . LEU A 1 101 ? 2.928 -6.895 7.629 1 98.62 101 LEU A C 1
ATOM 746 O O . LEU A 1 101 ? 3.92 -7.625 7.699 1 98.62 101 LEU A O 1
ATOM 750 N N . ASN A 1 102 ? 2.447 -6.359 8.641 1 97.62 102 ASN A N 1
ATOM 751 C CA . ASN A 1 102 ? 3.15 -6.359 9.922 1 97.62 102 ASN A CA 1
ATOM 752 C C . ASN A 1 102 ? 3.08 -7.723 10.602 1 97.62 102 ASN A C 1
ATOM 754 O O . ASN A 1 102 ? 3.721 -7.941 11.633 1 97.62 102 ASN A O 1
ATOM 758 N N . LEU A 1 103 ? 2.314 -8.664 10.047 1 98 103 LEU A N 1
ATOM 759 C CA . LEU A 1 103 ? 2.299 -10.023 10.562 1 98 103 LEU A CA 1
ATOM 760 C C . LEU A 1 103 ? 3.623 -10.727 10.281 1 98 103 LEU A C 1
ATOM 762 O O . LEU A 1 103 ? 3.904 -11.781 10.852 1 98 103 LEU A O 1
ATOM 766 N N . PHE A 1 104 ? 4.457 -10.109 9.438 1 97.12 104 PHE A N 1
ATOM 767 C CA . PHE A 1 104 ? 5.688 -10.742 8.977 1 97.12 104 PHE A CA 1
ATOM 768 C C . PHE A 1 104 ? 6.883 -9.82 9.172 1 97.12 104 PHE A C 1
ATOM 770 O O . PHE A 1 104 ? 7.547 -9.445 8.211 1 97.12 104 PHE A O 1
ATOM 777 N N . PRO A 1 105 ? 7.211 -9.516 10.32 1 90.12 105 PRO A N 1
ATOM 778 C CA . PRO A 1 105 ? 8.148 -8.43 10.633 1 90.12 105 PRO A CA 1
ATOM 779 C C . PRO A 1 105 ? 9.578 -8.742 10.195 1 90.12 105 PRO A C 1
ATOM 781 O O . PRO A 1 105 ? 10.422 -7.844 10.164 1 90.12 105 PRO A O 1
ATOM 784 N N . ARG A 1 106 ? 9.867 -9.977 9.828 1 91.5 106 ARG A N 1
ATOM 785 C CA . ARG A 1 106 ? 11.234 -10.312 9.453 1 91.5 106 ARG A CA 1
ATOM 786 C C . ARG A 1 106 ? 11.336 -10.648 7.973 1 91.5 106 ARG A C 1
ATOM 788 O O . ARG A 1 106 ? 12.43 -10.906 7.457 1 91.5 106 ARG A O 1
ATOM 795 N N . ALA A 1 107 ? 10.25 -10.734 7.344 1 96.44 107 ALA A N 1
ATOM 796 C CA . ALA A 1 107 ? 10.211 -11.133 5.938 1 96.44 107 ALA A CA 1
ATOM 797 C C . ALA A 1 107 ? 10.711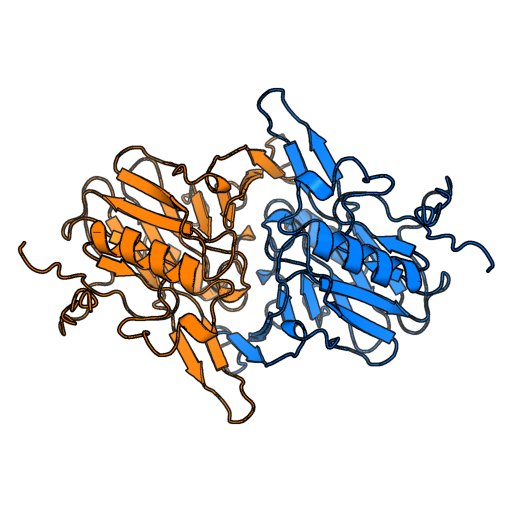 -10.008 5.035 1 96.44 107 ALA A C 1
ATOM 799 O O . ALA A 1 107 ? 10.672 -8.836 5.414 1 96.44 107 ALA A O 1
ATOM 800 N N . TRP A 1 108 ? 11.281 -10.422 3.863 1 97.44 108 TRP A N 1
ATOM 801 C CA . TRP A 1 108 ? 11.352 -9.484 2.746 1 97.44 108 TRP A CA 1
ATOM 802 C C . TRP A 1 108 ? 9.953 -9.062 2.305 1 97.44 108 TRP A C 1
ATOM 804 O O . TRP A 1 108 ? 9.062 -9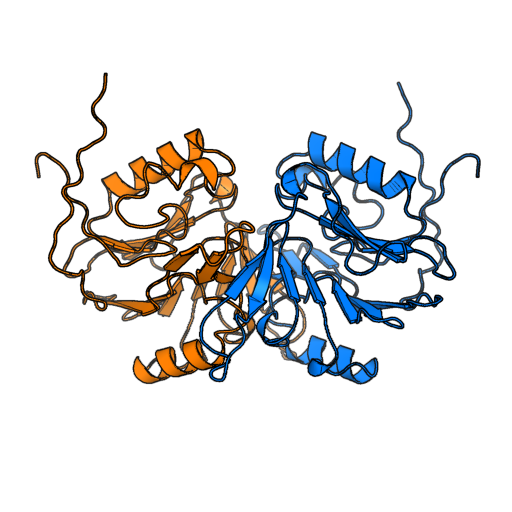.898 2.176 1 97.44 108 TRP A O 1
ATOM 814 N N . VAL A 1 109 ? 9.789 -7.777 2.166 1 98.62 109 VAL A N 1
ATOM 815 C CA . VAL A 1 109 ? 8.492 -7.266 1.733 1 98.62 109 VAL A CA 1
ATOM 816 C C . VAL A 1 109 ? 8.641 -6.531 0.403 1 98.62 109 VAL A C 1
ATOM 818 O O . VAL A 1 109 ? 9.406 -5.566 0.303 1 98.62 109 VAL A O 1
ATOM 821 N N . LEU A 1 110 ? 8.023 -7.027 -0.587 1 98.88 110 LEU A N 1
ATOM 822 C CA . LEU A 1 110 ? 7.879 -6.348 -1.869 1 98.88 110 LEU A CA 1
ATOM 823 C C . LEU A 1 110 ? 6.492 -5.73 -2.008 1 98.88 110 LEU A C 1
ATOM 825 O O . LEU A 1 110 ? 5.484 -6.398 -1.764 1 98.88 110 LEU A O 1
ATOM 829 N N . VAL A 1 111 ? 6.383 -4.48 -2.277 1 98.88 111 VAL A N 1
ATOM 830 C CA . VAL A 1 111 ? 5.145 -3.846 -2.715 1 98.88 111 VAL A CA 1
ATOM 831 C C . VAL A 1 111 ? 5.359 -3.158 -4.062 1 98.88 111 VAL A C 1
ATOM 833 O O . VAL A 1 111 ? 6.074 -2.156 -4.145 1 98.88 111 VAL A O 1
ATOM 836 N N . GLY A 1 112 ? 4.691 -3.697 -5.086 1 98.69 112 GLY A N 1
ATOM 837 C CA . GLY A 1 112 ? 4.98 -3.213 -6.426 1 98.69 112 GLY A CA 1
ATOM 838 C C . GLY A 1 112 ? 6.422 -3.424 -6.84 1 98.69 112 GLY A C 1
ATOM 839 O O . GLY A 1 112 ? 6.863 -4.562 -7.016 1 98.69 112 GLY A O 1
ATOM 840 N N . PHE A 1 113 ? 7.18 -2.268 -6.895 1 98.5 113 PHE A N 1
ATOM 841 C CA . PHE A 1 113 ? 8.531 -2.357 -7.43 1 98.5 113 PHE A CA 1
ATOM 842 C C . PHE A 1 113 ? 9.562 -2.189 -6.324 1 98.5 113 PHE A C 1
ATOM 844 O O . PHE A 1 113 ? 10.773 -2.258 -6.578 1 98.5 113 PHE A O 1
ATOM 851 N N . ASP A 1 114 ? 9.062 -2.061 -5.082 1 97.06 114 ASP A N 1
ATOM 852 C CA . ASP A 1 114 ? 9.992 -1.729 -4.008 1 97.06 114 ASP A CA 1
ATOM 853 C C . ASP A 1 114 ? 10.164 -2.906 -3.049 1 97.06 114 ASP A C 1
ATOM 855 O O . ASP A 1 114 ? 9.188 -3.395 -2.479 1 97.06 114 ASP A O 1
ATOM 859 N N . LEU A 1 115 ? 11.383 -3.293 -2.865 1 98.31 115 LEU A N 1
ATOM 860 C CA . LEU A 1 115 ? 11.742 -4.371 -1.951 1 98.31 115 LEU A CA 1
ATOM 861 C C . LEU A 1 115 ? 12.406 -3.822 -0.695 1 98.31 115 LEU A C 1
ATOM 863 O O . LEU A 1 115 ? 13.312 -2.986 -0.783 1 98.31 115 LEU A O 1
ATOM 867 N N . SER A 1 116 ? 11.867 -4.27 0.413 1 96.94 116 SER A N 1
ATOM 868 C CA . SER A 1 116 ? 12.43 -3.809 1.679 1 96.94 116 SER A CA 1
ATOM 869 C C . SER A 1 116 ? 12.469 -4.934 2.709 1 96.94 116 SER A C 1
ATOM 871 O O . SER A 1 116 ? 11.82 -5.965 2.535 1 96.94 116 SER A O 1
ATOM 873 N N . ARG A 1 117 ? 13.258 -4.773 3.736 1 93.81 117 ARG A N 1
ATOM 874 C CA . ARG A 1 117 ? 13.305 -5.609 4.934 1 93.81 117 ARG A CA 1
ATOM 875 C C . ARG A 1 117 ? 13.727 -4.797 6.152 1 93.81 117 ARG A C 1
ATOM 877 O O . ARG A 1 117 ? 14.219 -3.674 6.016 1 93.81 117 ARG A O 1
ATOM 884 N N . PRO A 1 118 ? 13.383 -5.395 7.289 1 90.5 118 PRO A N 1
ATOM 885 C CA . PRO A 1 118 ? 13.891 -4.68 8.461 1 90.5 118 PRO A CA 1
ATOM 886 C C . PRO A 1 118 ? 15.406 -4.516 8.453 1 90.5 118 PRO A C 1
ATOM 888 O O . PRO A 1 118 ? 16.125 -5.387 7.945 1 90.5 118 PRO A O 1
ATOM 891 N N . TRP A 1 119 ? 15.945 -3.381 8.758 1 81.56 119 TRP A N 1
ATOM 892 C CA . TRP A 1 119 ? 17.359 -3.066 8.82 1 81.56 119 TRP A CA 1
ATOM 893 C C . TRP A 1 119 ? 18.109 -4.074 9.688 1 81.56 119 TRP A C 1
ATOM 895 O O . TRP A 1 119 ? 19.297 -4.324 9.484 1 81.56 119 TRP A O 1
ATOM 905 N N . GLY A 1 120 ? 17.484 -4.844 10.297 1 67.56 120 GLY A N 1
ATOM 906 C CA . GLY A 1 120 ? 18.266 -5.688 11.195 1 67.56 120 GLY A CA 1
ATOM 907 C C . GLY A 1 120 ? 18.719 -4.965 12.453 1 67.56 120 GLY A C 1
ATOM 908 O O . GLY A 1 120 ? 18.234 -3.877 12.758 1 67.56 120 GLY A O 1
ATOM 909 N N . GLY A 1 121 ? 19.359 -5.465 13.477 1 53.69 121 GLY A N 1
ATOM 910 C CA . GLY A 1 121 ? 20.031 -5.047 14.703 1 53.69 121 GLY A CA 1
ATOM 911 C C . GLY A 1 121 ? 19.297 -5.461 15.961 1 53.69 121 GLY A C 1
ATOM 912 O O . GLY A 1 121 ? 18.297 -6.184 15.891 1 53.69 121 GLY A O 1
ATOM 913 N N . ASP A 1 122 ? 19.984 -5.164 16.938 1 46.41 122 ASP A N 1
ATOM 914 C CA . ASP A 1 122 ? 19.5 -5.57 18.25 1 46.41 122 ASP A CA 1
ATOM 915 C C . ASP A 1 122 ? 18.094 -5.031 18.531 1 46.41 122 ASP A C 1
ATOM 917 O O . ASP A 1 122 ? 17.406 -5.5 19.438 1 46.41 122 ASP A O 1
ATOM 921 N N . LYS A 1 123 ? 17.797 -3.846 17.766 1 51.66 123 LYS A N 1
ATOM 922 C CA . LYS A 1 123 ? 16.5 -3.275 18.109 1 51.66 123 LYS A CA 1
ATOM 923 C C . LYS A 1 123 ? 15.562 -3.256 16.906 1 51.66 123 LYS A C 1
ATOM 925 O O . LYS A 1 123 ? 15.875 -2.635 15.891 1 51.66 123 LYS A O 1
ATOM 930 N N . ASP A 1 124 ? 14.859 -4.332 16.469 1 52.28 124 ASP A N 1
ATOM 931 C CA . ASP A 1 124 ? 13.898 -4.684 15.422 1 52.28 124 ASP A CA 1
ATOM 932 C C . ASP A 1 124 ? 13.062 -3.475 15.016 1 52.28 124 ASP A C 1
ATOM 934 O O . ASP A 1 124 ? 12.258 -3.557 14.086 1 52.28 124 ASP A O 1
ATOM 938 N N . ASP A 1 125 ? 13.266 -2.27 15.562 1 63.22 125 ASP A N 1
ATOM 939 C CA . ASP A 1 125 ? 12.273 -1.223 15.359 1 63.22 125 ASP A CA 1
ATOM 940 C C . ASP A 1 125 ? 12.883 -0 14.68 1 63.22 125 ASP A C 1
ATOM 942 O O . ASP A 1 125 ? 12.312 1.089 14.711 1 63.22 125 ASP A O 1
ATOM 946 N N . GLU A 1 126 ? 14.039 -0.258 13.875 1 71.19 126 GLU A N 1
ATOM 947 C CA . GLU A 1 126 ? 14.758 0.957 13.508 1 71.19 126 GLU A CA 1
ATOM 948 C C . GLU A 1 126 ? 14.422 1.389 12.086 1 71.19 126 GLU A C 1
ATOM 950 O O . GLU A 1 126 ? 14.852 2.453 11.633 1 71.19 126 GLU A O 1
ATOM 955 N N . GLY A 1 127 ? 13.695 0.636 11.375 1 85 127 GLY A N 1
ATOM 956 C CA . GLY A 1 127 ? 13.359 1.104 10.039 1 85 127 GLY A CA 1
ATOM 957 C C . GLY A 1 127 ? 13.523 0.034 8.977 1 85 127 GLY A C 1
ATOM 958 O O . GLY A 1 127 ? 13.664 -1.148 9.289 1 85 127 GLY A O 1
ATOM 959 N N . GLY A 1 128 ? 13.273 0.479 7.773 1 93.5 128 GLY A N 1
ATOM 960 C CA . GLY A 1 128 ? 13.375 -0.455 6.664 1 93.5 128 GLY A CA 1
ATOM 961 C C . GLY A 1 128 ? 14.57 -0.201 5.773 1 93.5 128 GLY A C 1
ATOM 962 O O . GLY A 1 128 ? 14.969 0.949 5.574 1 93.5 128 GLY A O 1
ATOM 963 N N . ARG A 1 129 ? 15.242 -1.264 5.395 1 94.81 129 ARG A N 1
ATOM 964 C CA . ARG A 1 129 ? 16.25 -1.204 4.34 1 94.81 129 ARG A CA 1
ATOM 965 C C . ARG A 1 129 ? 15.633 -1.523 2.98 1 94.81 129 ARG A C 1
ATOM 967 O O . ARG A 1 129 ? 15.07 -2.604 2.785 1 94.81 129 ARG A O 1
ATOM 974 N N . PHE A 1 130 ? 15.711 -0.595 2.076 1 96.69 130 PHE A N 1
ATOM 975 C CA . PHE A 1 130 ? 15.234 -0.771 0.71 1 96.69 130 PHE A CA 1
ATOM 976 C C . PHE A 1 130 ? 16.375 -1.11 -0.229 1 96.69 130 PHE A C 1
ATOM 978 O O . PHE A 1 130 ? 17.422 -0.461 -0.196 1 96.69 130 PHE A O 1
ATOM 985 N N . VAL A 1 131 ? 16.172 -2.129 -1.03 1 96.56 131 VAL A N 1
ATOM 986 C CA . VAL A 1 131 ? 17.219 -2.572 -1.939 1 96.56 131 VAL A CA 1
ATOM 987 C C . VAL A 1 131 ? 16.797 -2.309 -3.383 1 96.56 131 VAL A C 1
ATOM 989 O O . VAL A 1 131 ? 15.625 -2.453 -3.73 1 96.56 131 VAL A O 1
ATOM 992 N N . PRO A 1 132 ? 17.734 -1.978 -4.191 1 95.5 132 PRO A N 1
ATOM 993 C CA . PRO A 1 132 ? 17.391 -1.648 -5.578 1 95.5 132 PRO A CA 1
ATOM 994 C C . PRO A 1 132 ? 16.984 -2.871 -6.391 1 95.5 132 PRO A C 1
ATOM 996 O O . PRO A 1 132 ? 17.547 -3.955 -6.219 1 95.5 132 PRO A O 1
ATOM 999 N N . LEU A 1 133 ? 15.969 -2.732 -7.156 1 97.38 133 LEU A N 1
ATOM 1000 C CA . LEU A 1 133 ? 15.516 -3.682 -8.164 1 97.38 133 LEU A CA 1
ATOM 1001 C C . LEU A 1 133 ? 15.336 -2.998 -9.516 1 97.38 133 LEU A C 1
ATOM 1003 O O . LEU A 1 133 ? 15.242 -1.771 -9.586 1 97.38 133 LEU A O 1
ATOM 1007 N N . ASP A 1 134 ? 15.281 -3.738 -10.602 1 97.5 134 ASP A N 1
ATOM 1008 C CA . ASP A 1 134 ? 15.133 -3.199 -11.953 1 97.5 134 ASP A CA 1
ATOM 1009 C C . ASP A 1 134 ? 13.742 -3.504 -12.516 1 97.5 134 ASP A C 1
ATOM 1011 O O . ASP A 1 134 ? 13.562 -3.549 -13.734 1 97.5 134 ASP A O 1
ATOM 1015 N N . LEU A 1 135 ? 12.812 -3.715 -11.617 1 98.5 135 LEU A N 1
ATOM 1016 C CA . LEU A 1 135 ? 11.461 -4.051 -12.055 1 98.5 135 LEU A CA 1
ATOM 1017 C C . LEU A 1 135 ? 10.875 -2.938 -12.914 1 98.5 135 LEU A C 1
ATOM 1019 O O . LEU A 1 135 ? 10.219 -3.209 -13.93 1 98.5 135 LEU A O 1
ATOM 1023 N N . ALA A 1 136 ? 11.109 -1.728 -12.523 1 96.69 136 ALA A N 1
ATOM 1024 C CA . ALA A 1 136 ? 10.57 -0.59 -13.266 1 96.69 136 ALA A CA 1
ATOM 1025 C C . ALA A 1 136 ? 11.125 -0.548 -14.688 1 96.69 136 ALA A C 1
ATOM 1027 O O . ALA A 1 136 ? 10.508 0.032 -15.586 1 96.69 136 ALA A O 1
ATOM 1028 N N . ARG A 1 137 ? 12.242 -1.18 -14.883 1 97 137 ARG A N 1
ATOM 1029 C CA . ARG A 1 137 ? 12.867 -1.23 -16.203 1 97 137 ARG A CA 1
ATOM 1030 C C . ARG A 1 137 ? 12.516 -2.523 -16.922 1 97 137 ARG A C 1
ATOM 1032 O O . ARG A 1 137 ? 13.07 -2.822 -17.984 1 97 137 ARG A O 1
ATOM 1039 N N . GLY A 1 138 ? 11.688 -3.305 -16.312 1 97.69 138 GLY A N 1
ATOM 1040 C CA . GLY A 1 138 ? 11.203 -4.496 -17 1 97.69 138 GLY A CA 1
ATOM 1041 C C . GLY A 1 138 ? 12 -5.742 -16.656 1 97.69 138 GLY A C 1
ATOM 1042 O O . GLY A 1 138 ? 11.773 -6.805 -17.234 1 97.69 138 GLY A O 1
ATOM 1043 N N . VAL A 1 139 ? 12.938 -5.645 -15.727 1 98.06 139 VAL A N 1
ATOM 1044 C CA . VAL A 1 139 ? 13.773 -6.781 -15.359 1 98.06 139 VAL A CA 1
ATOM 1045 C C . VAL A 1 139 ? 13.148 -7.527 -14.188 1 98.06 139 VAL A C 1
ATOM 1047 O O . VAL A 1 139 ? 12.953 -6.953 -13.109 1 98.06 139 VAL A O 1
ATOM 1050 N N . PRO A 1 140 ? 12.867 -8.789 -14.344 1 98.5 140 PRO A N 1
ATOM 1051 C CA . PRO A 1 140 ? 12.266 -9.562 -13.25 1 98.5 140 PRO A CA 1
ATOM 1052 C C . PRO A 1 140 ? 13.18 -9.68 -12.031 1 98.5 140 PRO A C 1
ATOM 1054 O O . PRO A 1 140 ? 14.391 -9.492 -12.148 1 98.5 140 PRO A O 1
ATOM 1057 N N . TYR A 1 141 ? 12.609 -9.805 -10.898 1 98.62 141 TYR A N 1
ATOM 1058 C CA . TYR A 1 141 ? 13.266 -10.156 -9.641 1 98.62 141 TYR A CA 1
ATOM 1059 C C . TYR A 1 141 ? 12.984 -11.602 -9.266 1 98.62 141 TYR A C 1
ATOM 1061 O O . TYR A 1 141 ? 11.828 -12.023 -9.203 1 98.62 141 TYR A O 1
ATOM 1069 N N . ALA A 1 142 ? 14.023 -12.406 -9.102 1 98.69 142 ALA A N 1
ATOM 1070 C CA . ALA A 1 142 ? 13.852 -13.836 -8.836 1 98.69 142 ALA A CA 1
ATOM 1071 C C . ALA A 1 142 ? 14.312 -14.195 -7.43 1 98.69 142 ALA A C 1
ATOM 1073 O O . ALA A 1 142 ? 15.492 -14.469 -7.211 1 98.69 142 ALA A O 1
ATOM 1074 N N . PRO A 1 143 ? 13.375 -14.297 -6.477 1 98.44 143 PRO A N 1
ATOM 1075 C CA . PRO A 1 143 ? 13.766 -14.797 -5.156 1 98.44 143 PRO A CA 1
ATOM 1076 C C . PRO A 1 143 ? 14.453 -16.156 -5.223 1 98.44 143 PRO A C 1
ATOM 1078 O O . PRO A 1 143 ? 15.305 -16.469 -4.387 1 98.44 143 PRO A O 1
ATOM 1081 N N . HIS A 1 144 ? 13.984 -17 -6.133 1 98.62 144 HIS A N 1
ATOM 1082 C CA . HIS A 1 144 ? 14.625 -18.266 -6.457 1 98.62 144 HIS A CA 1
ATOM 1083 C C . HIS A 1 144 ? 14.695 -18.484 -7.965 1 98.62 144 HIS A C 1
ATOM 1085 O O . HIS A 1 144 ? 13.742 -18.984 -8.57 1 98.62 144 HIS A O 1
ATOM 1091 N N . PRO A 1 145 ? 15.836 -18.219 -8.57 1 98.06 145 PRO A N 1
ATOM 1092 C CA . PRO A 1 145 ? 15.969 -18.297 -10.031 1 98.06 145 PRO A CA 1
ATOM 1093 C C . PRO A 1 145 ? 15.516 -19.641 -10.594 1 98.06 145 PRO A C 1
ATOM 1095 O O . PRO A 1 145 ? 15.898 -20.688 -10.07 1 98.06 145 PRO A O 1
ATOM 1098 N N . GLY A 1 146 ? 14.625 -19.5 -11.578 1 97.44 146 GLY A N 1
ATOM 1099 C CA . GLY A 1 146 ? 14.156 -20.688 -12.266 1 97.44 146 GLY A CA 1
ATOM 1100 C C . GLY A 1 146 ? 12.906 -21.297 -11.656 1 97.44 146 GLY A C 1
ATOM 1101 O O . GLY A 1 146 ? 12.258 -22.141 -12.266 1 97.44 146 GLY A O 1
ATOM 1102 N N . TYR A 1 147 ? 12.523 -20.828 -10.484 1 98.56 147 TYR A N 1
ATOM 1103 C CA . TYR A 1 147 ? 11.406 -21.469 -9.797 1 98.56 147 TYR A CA 1
ATOM 1104 C C . TYR A 1 147 ? 10.367 -20.422 -9.367 1 98.56 147 TYR A C 1
ATOM 1106 O O . TYR A 1 147 ? 9.164 -20.656 -9.516 1 98.56 147 TYR A O 1
ATOM 1114 N N . VAL A 1 148 ? 10.789 -19.344 -8.703 1 98.88 148 VAL A N 1
ATOM 1115 C CA . VAL A 1 148 ? 9.922 -18.25 -8.258 1 98.88 148 VAL A CA 1
ATOM 1116 C C . VAL A 1 148 ? 10.445 -16.922 -8.812 1 98.88 148 VAL A C 1
ATOM 1118 O O . VAL A 1 148 ? 11.57 -16.531 -8.531 1 98.88 148 VAL A O 1
ATOM 1121 N N . GLU A 1 149 ? 9.625 -16.266 -9.625 1 98.81 149 GLU A N 1
ATOM 1122 C CA . GLU A 1 149 ? 10.023 -15.008 -10.258 1 98.81 149 GLU A CA 1
ATOM 1123 C C . GLU A 1 149 ? 8.922 -13.961 -10.141 1 98.81 149 GLU A C 1
ATOM 1125 O O . GLU A 1 149 ? 7.738 -14.273 -10.289 1 98.81 149 GLU A O 1
ATOM 1130 N N . VAL A 1 150 ? 9.336 -12.758 -9.781 1 98.94 150 VAL A N 1
ATOM 1131 C CA . VAL A 1 150 ? 8.453 -11.594 -9.805 1 98.94 150 VAL A CA 1
ATOM 1132 C C . VAL A 1 150 ? 8.555 -10.891 -11.148 1 98.94 150 VAL A C 1
ATOM 1134 O O . VAL A 1 150 ? 9.641 -10.445 -11.539 1 98.94 150 VAL A O 1
ATOM 1137 N N . LEU A 1 151 ? 7.445 -10.828 -11.859 1 98.94 151 LEU A N 1
ATOM 1138 C CA . LEU A 1 151 ? 7.379 -10.219 -13.18 1 98.94 151 LEU A CA 1
ATOM 1139 C C . LEU A 1 151 ? 6.785 -8.812 -13.102 1 98.94 151 LEU A C 1
ATOM 1141 O O . LEU A 1 151 ? 5.727 -8.617 -12.492 1 98.94 151 LEU A O 1
ATOM 1145 N N . PRO A 1 152 ? 7.531 -7.816 -13.672 1 98.88 152 PRO A N 1
ATOM 1146 C CA . PRO A 1 152 ? 6.852 -6.523 -13.789 1 98.88 152 PRO A CA 1
ATOM 1147 C C . PRO A 1 152 ? 5.652 -6.57 -14.742 1 98.88 152 PRO A C 1
ATOM 1149 O O . PRO A 1 152 ? 5.801 -6.945 -15.906 1 98.88 152 PRO A O 1
ATOM 1152 N N . THR A 1 153 ? 4.52 -6.27 -14.25 1 98.94 153 THR A N 1
ATOM 1153 C CA . THR A 1 153 ? 3.285 -6.273 -15.031 1 98.94 153 THR A CA 1
ATOM 1154 C C . THR A 1 153 ? 2.51 -4.977 -14.828 1 98.94 153 THR A C 1
ATOM 1156 O O . THR A 1 153 ? 1.36 -5 -14.375 1 98.94 153 THR A O 1
ATOM 1159 N N . PRO A 1 154 ? 3.094 -3.85 -15.227 1 98.75 154 PRO A N 1
ATOM 1160 C CA . PRO A 1 154 ? 2.438 -2.559 -15.008 1 98.75 154 PRO A CA 1
ATOM 1161 C C . PRO A 1 154 ? 1.119 -2.432 -15.766 1 98.75 154 PRO A C 1
ATOM 1163 O O . PRO A 1 154 ? 0.9 -3.135 -16.75 1 98.75 154 PRO A O 1
ATOM 1166 N N . GLY A 1 155 ? 0.238 -1.63 -15.367 1 98.44 155 GLY A N 1
ATOM 1167 C CA . GLY A 1 155 ? -0.999 -1.307 -16.062 1 98.44 155 GLY A CA 1
ATOM 1168 C C . GLY A 1 155 ? -2.139 -0.968 -15.117 1 98.44 155 GLY A C 1
ATOM 1169 O O . GLY A 1 155 ? -2.613 0.17 -15.094 1 98.44 155 GLY A O 1
ATOM 1170 N N . HIS A 1 156 ? -2.523 -2.035 -14.258 1 98.62 156 HIS A N 1
ATOM 1171 C CA . HIS A 1 156 ? -3.527 -1.729 -13.25 1 98.62 156 HIS A CA 1
ATOM 1172 C C . HIS A 1 156 ? -3.117 -0.522 -12.414 1 98.62 156 HIS A C 1
ATOM 1174 O O . HIS A 1 156 ? -3.904 0.409 -12.227 1 98.62 156 HIS A O 1
ATOM 1180 N N . VAL A 1 157 ? -1.99 -0.547 -11.891 1 98.5 157 VAL A N 1
ATOM 1181 C CA . VAL A 1 157 ? -1.208 0.578 -11.391 1 98.5 157 VAL A CA 1
ATOM 1182 C C . VAL A 1 157 ? 0.186 0.557 -12.008 1 98.5 157 VAL A C 1
ATOM 1184 O O . VAL A 1 157 ? 0.603 -0.456 -12.578 1 98.5 157 VAL A O 1
ATOM 1187 N N . ARG A 1 158 ? 0.866 1.619 -11.93 1 97.75 158 ARG A N 1
ATOM 1188 C CA . ARG A 1 158 ? 2.178 1.699 -12.562 1 97.75 158 ARG A CA 1
ATOM 1189 C C . ARG A 1 158 ? 3.127 0.652 -11.992 1 97.75 158 ARG A C 1
ATOM 1191 O O . ARG A 1 158 ? 3.77 -0.086 -12.742 1 97.75 158 ARG A O 1
ATOM 1198 N N . ALA A 1 159 ? 3.246 0.653 -10.68 1 98.5 159 ALA A N 1
ATOM 1199 C CA . ALA A 1 159 ? 4.117 -0.318 -10.023 1 98.5 159 ALA A CA 1
ATOM 1200 C C . ALA A 1 159 ? 3.344 -1.58 -9.648 1 98.5 159 ALA A C 1
ATOM 1202 O O . ALA A 1 159 ? 3.049 -1.81 -8.469 1 98.5 159 ALA A O 1
ATOM 1203 N N . HIS A 1 160 ? 2.949 -2.361 -10.633 1 98.88 160 HIS A N 1
ATOM 1204 C CA . HIS A 1 160 ? 2.262 -3.637 -10.461 1 98.88 160 HIS A CA 1
ATOM 1205 C C . HIS A 1 160 ? 3.16 -4.805 -10.852 1 98.88 160 HIS A C 1
ATOM 1207 O O . HIS A 1 160 ? 3.861 -4.742 -11.867 1 98.88 160 HIS A O 1
ATOM 1213 N N . VAL A 1 161 ? 3.1 -5.91 -10.062 1 98.94 161 VAL A N 1
ATOM 1214 C CA . VAL A 1 161 ? 3.879 -7.098 -10.398 1 98.94 161 VAL A CA 1
ATOM 1215 C C . VAL A 1 161 ? 2.984 -8.336 -10.359 1 98.94 161 VAL A C 1
ATOM 1217 O O . VAL A 1 161 ? 1.878 -8.289 -9.812 1 98.94 161 VAL A O 1
ATOM 1220 N N . SER A 1 162 ? 3.406 -9.398 -10.961 1 98.94 162 SER A N 1
ATOM 1221 C CA . SER A 1 162 ? 2.898 -10.758 -10.844 1 98.94 162 SER A CA 1
ATOM 1222 C C . SER A 1 162 ? 3.99 -11.719 -10.383 1 98.94 162 SER A C 1
ATOM 1224 O O . SER A 1 162 ? 5.18 -11.445 -10.547 1 98.94 162 SER A O 1
ATOM 1226 N N . VAL A 1 163 ? 3.604 -12.789 -9.773 1 99 163 VAL A N 1
ATOM 1227 C CA . VAL A 1 163 ? 4.574 -13.766 -9.289 1 99 163 VAL A CA 1
ATOM 1228 C C . VAL A 1 163 ? 4.375 -15.094 -10.008 1 99 163 VAL A C 1
ATOM 1230 O O . VAL A 1 163 ? 3.293 -15.688 -9.945 1 99 163 VAL A O 1
ATOM 1233 N N . ALA A 1 164 ? 5.387 -15.547 -10.656 1 98.94 164 ALA A N 1
ATOM 1234 C CA . ALA A 1 164 ? 5.355 -16.797 -11.414 1 98.94 164 ALA A CA 1
ATOM 1235 C C . ALA A 1 164 ? 6.07 -17.906 -10.656 1 98.94 164 ALA A C 1
ATOM 1237 O O . ALA A 1 164 ? 7.141 -17.703 -10.086 1 98.94 164 ALA A O 1
ATOM 1238 N N . VAL A 1 165 ? 5.449 -19.031 -10.594 1 98.88 165 VAL A N 1
ATOM 1239 C CA . VAL A 1 165 ? 6.02 -20.234 -10.016 1 98.88 165 VAL A CA 1
ATOM 1240 C C . VAL A 1 165 ? 6.113 -21.328 -11.078 1 98.88 165 VAL A C 1
ATOM 1242 O O . VAL A 1 165 ? 5.098 -21.734 -11.648 1 98.88 165 VAL A O 1
ATOM 1245 N N . MET A 1 166 ? 7.289 -21.766 -11.352 1 98.31 166 MET A N 1
ATOM 1246 C CA . MET A 1 166 ? 7.531 -22.812 -12.328 1 98.31 166 MET A CA 1
ATOM 1247 C C . MET A 1 166 ? 7.676 -24.172 -11.648 1 98.31 166 MET A C 1
ATOM 1249 O O . MET A 1 166 ? 7.926 -24.234 -10.445 1 98.31 166 MET A O 1
ATOM 1253 N N . GLY A 1 167 ? 7.473 -25.172 -12.406 1 96.44 167 GLY A N 1
ATOM 1254 C CA . GLY A 1 167 ? 7.742 -26.516 -11.922 1 96.44 167 GLY A CA 1
ATOM 1255 C C . GLY A 1 167 ? 6.594 -27.109 -11.133 1 96.44 167 GLY A C 1
ATOM 1256 O O . GLY A 1 167 ? 6.789 -28.031 -10.344 1 96.44 167 GLY A O 1
ATOM 1257 N N . THR A 1 168 ? 5.391 -26.594 -11.312 1 97.5 168 THR A N 1
ATOM 1258 C CA . THR A 1 168 ? 4.242 -27.188 -10.641 1 97.5 168 THR A CA 1
ATOM 1259 C C . THR A 1 168 ? 3.639 -28.312 -11.484 1 97.5 168 THR A C 1
ATOM 1261 O O . THR A 1 168 ? 4 -28.469 -12.648 1 97.5 168 THR A O 1
ATOM 1264 N N . ALA A 1 169 ? 2.723 -29.016 -10.914 1 97.44 169 ALA A N 1
ATOM 1265 C CA . ALA A 1 169 ? 2.064 -30.125 -11.602 1 97.44 169 ALA A CA 1
ATOM 1266 C C . ALA A 1 169 ? 1.197 -29.625 -12.75 1 97.44 169 ALA A C 1
ATOM 1268 O O . ALA A 1 169 ? 0.858 -30.391 -13.664 1 97.44 169 ALA A O 1
ATOM 1269 N N . LEU A 1 170 ? 0.875 -28.344 -12.727 1 96.62 170 LEU A N 1
ATOM 1270 C CA . LEU A 1 170 ? 0.037 -27.781 -13.781 1 96.62 170 LEU A CA 1
ATOM 1271 C C . LEU A 1 170 ? 0.838 -26.828 -14.664 1 96.62 170 LEU A C 1
ATOM 1273 O O . LEU A 1 170 ? 0.262 -26.016 -15.398 1 96.62 170 LEU A O 1
ATOM 1277 N N . GLY A 1 171 ? 2.172 -26.922 -14.555 1 97.06 171 GLY A N 1
ATOM 1278 C CA . GLY A 1 171 ? 3.025 -26 -15.289 1 97.06 171 GLY A CA 1
ATOM 1279 C C . GLY A 1 171 ? 3.303 -24.719 -14.531 1 97.06 171 GLY A C 1
ATOM 1280 O O . GLY A 1 171 ? 3.578 -24.734 -13.328 1 97.06 171 GLY A O 1
ATOM 1281 N N . THR A 1 172 ? 3.301 -23.625 -15.258 1 98.25 172 THR A N 1
ATOM 1282 C CA . THR A 1 172 ? 3.586 -22.328 -14.641 1 98.25 172 THR A CA 1
ATOM 1283 C C . THR A 1 172 ? 2.318 -21.719 -14.047 1 98.25 172 THR A C 1
ATOM 1285 O O . THR A 1 172 ? 1.328 -21.531 -14.758 1 98.25 172 THR A O 1
ATOM 1288 N N . VAL A 1 173 ? 2.338 -21.516 -12.742 1 98.69 173 VAL A N 1
ATOM 1289 C CA . VAL A 1 173 ? 1.269 -20.781 -12.062 1 98.69 173 VAL A CA 1
ATOM 1290 C C . VAL A 1 173 ? 1.679 -19.328 -11.859 1 98.69 173 VAL A C 1
ATOM 1292 O O . VAL A 1 173 ? 2.783 -19.047 -11.391 1 98.69 173 VAL A O 1
ATOM 1295 N N . VAL A 1 174 ? 0.824 -18.406 -12.242 1 98.88 174 VAL A N 1
ATOM 1296 C CA . VAL A 1 174 ? 1.106 -16.984 -12.047 1 98.88 174 VAL A CA 1
ATOM 1297 C C . VAL A 1 174 ? 0.045 -16.359 -11.141 1 98.88 174 VAL A C 1
ATOM 1299 O O . VAL A 1 174 ? -1.134 -16.312 -11.5 1 98.88 174 VAL A O 1
ATOM 1302 N N . ALA A 1 175 ? 0.425 -16.016 -9.891 1 98.94 175 ALA A N 1
ATOM 1303 C CA . ALA A 1 175 ? -0.393 -15.102 -9.094 1 98.94 175 ALA A CA 1
ATOM 1304 C C . ALA A 1 175 ? -0.315 -13.68 -9.633 1 98.94 175 ALA A C 1
ATOM 1306 O O . ALA A 1 175 ? 0.695 -12.992 -9.453 1 98.94 175 ALA A O 1
ATOM 1307 N N . ALA A 1 176 ? -1.36 -13.188 -10.211 1 98.94 176 ALA A N 1
ATOM 1308 C CA . ALA A 1 176 ? -1.263 -12.062 -11.141 1 98.94 176 ALA A CA 1
ATOM 1309 C C . ALA A 1 176 ? -1.828 -10.789 -10.516 1 98.94 176 ALA A C 1
ATOM 1311 O O . ALA A 1 176 ? -1.836 -9.734 -11.156 1 98.94 176 ALA A O 1
ATOM 1312 N N . GLY A 1 177 ? -2.264 -10.859 -9.289 1 98.81 177 GLY A N 1
ATOM 1313 C CA . GLY A 1 177 ? -2.906 -9.688 -8.711 1 98.81 177 GLY A CA 1
ATOM 1314 C C . GLY A 1 177 ? -3.98 -9.102 -9.602 1 98.81 177 GLY A C 1
ATOM 1315 O O . GLY A 1 177 ? -4.77 -9.836 -10.203 1 98.81 177 GLY A O 1
ATOM 1316 N N . ASP A 1 178 ? -4.047 -7.789 -9.68 1 98.88 178 ASP A N 1
ATOM 1317 C CA . ASP A 1 178 ? -5.145 -7.121 -10.375 1 98.88 178 ASP A CA 1
ATOM 1318 C C . ASP A 1 178 ? -4.832 -6.953 -11.859 1 98.88 178 ASP A C 1
ATOM 1320 O O . ASP A 1 178 ? -5.551 -6.25 -12.578 1 98.88 178 ASP A O 1
ATOM 1324 N N . LEU A 1 179 ? -3.715 -7.555 -12.281 1 98.88 179 LEU A N 1
ATOM 1325 C CA . LEU A 1 179 ? -3.537 -7.656 -13.719 1 98.88 179 LEU A CA 1
ATOM 1326 C C . LEU A 1 179 ? -4.754 -8.297 -14.375 1 98.88 179 LEU A C 1
ATOM 1328 O O . LEU A 1 179 ? -5.164 -7.895 -15.469 1 98.88 179 LEU A O 1
ATOM 1332 N N . PHE A 1 180 ? -5.262 -9.312 -13.734 1 98.69 180 PHE A N 1
ATOM 1333 C CA . PHE A 1 180 ? -6.57 -9.898 -14.031 1 98.69 180 PHE A CA 1
ATOM 1334 C C . PHE A 1 180 ? -7.512 -9.734 -12.844 1 98.69 180 PHE A C 1
ATOM 1336 O O . PHE A 1 180 ? -7.199 -10.164 -11.727 1 98.69 180 PHE A O 1
ATOM 1343 N N . GLU A 1 181 ? -8.641 -9.094 -13.148 1 98.12 181 GLU A N 1
ATOM 1344 C CA . GLU A 1 181 ? -9.648 -9 -12.094 1 98.12 181 GLU A CA 1
ATOM 1345 C C . GLU A 1 181 ? -10.203 -10.383 -11.734 1 98.12 181 GLU A C 1
ATOM 1347 O O . GLU A 1 181 ? -10.312 -10.727 -10.555 1 98.12 181 GLU A O 1
ATOM 1352 N N . ARG A 1 182 ? -10.547 -11.094 -12.625 1 97.38 182 ARG A N 1
ATOM 1353 C CA . ARG A 1 182 ? -11.094 -12.445 -12.578 1 97.38 182 ARG A CA 1
ATOM 1354 C C . ARG A 1 182 ? -11.125 -13.07 -13.969 1 97.38 182 ARG A C 1
ATOM 1356 O O . ARG A 1 182 ? -10.828 -12.406 -14.961 1 97.38 182 ARG A O 1
ATOM 1363 N N . GLU A 1 183 ? -11.383 -14.367 -14 1 95.81 183 GLU A N 1
ATOM 1364 C CA . GLU A 1 183 ? -11.641 -14.969 -15.305 1 95.81 183 GLU A CA 1
ATOM 1365 C C . GLU A 1 183 ? -12.773 -14.25 -16.031 1 95.81 183 GLU A C 1
ATOM 1367 O O . GLU A 1 183 ? -13.797 -13.93 -15.43 1 95.81 183 GLU A O 1
ATOM 1372 N N . GLY A 1 184 ? -12.57 -13.953 -17.312 1 94.81 184 GLY A N 1
ATOM 1373 C CA . GLY A 1 184 ? -13.609 -13.32 -18.109 1 94.81 184 GLY A CA 1
ATOM 1374 C C . GLY A 1 184 ? -13.836 -11.859 -17.766 1 94.81 184 GLY A C 1
ATOM 1375 O O . GLY A 1 184 ? -14.977 -11.391 -17.734 1 94.81 184 GLY A O 1
ATOM 1376 N N . ASP A 1 185 ? -12.758 -11.148 -17.484 1 95.75 185 ASP A N 1
ATOM 1377 C CA . ASP A 1 185 ? -12.914 -9.781 -17.016 1 95.75 185 ASP A CA 1
ATOM 1378 C C . ASP A 1 185 ? -12.773 -8.781 -18.156 1 95.75 185 ASP A C 1
ATOM 1380 O O . ASP A 1 185 ? -12.516 -7.594 -17.922 1 95.75 185 ASP A O 1
ATOM 1384 N N . GLU A 1 186 ? -12.859 -8.984 -19.438 1 92.44 186 GLU A N 1
ATOM 1385 C CA . GLU A 1 186 ? -12.664 -8.125 -20.594 1 92.44 186 GLU A CA 1
ATOM 1386 C C . GLU A 1 186 ? -13.5 -6.848 -20.484 1 92.44 186 GLU A C 1
ATOM 1388 O O . GLU A 1 186 ? -13.039 -5.762 -20.844 1 92.44 186 GLU A O 1
ATOM 1393 N N . GLY A 1 187 ? -14.609 -6.789 -19.984 1 89.62 187 GLY A N 1
ATOM 1394 C CA . GLY A 1 187 ? -15.445 -5.605 -19.875 1 89.62 187 GLY A CA 1
ATOM 1395 C C . GLY A 1 187 ? -15.297 -4.883 -18.547 1 89.62 187 GLY A C 1
ATOM 1396 O O . GLY A 1 187 ? -15.984 -3.895 -18.297 1 89.62 187 GLY A O 1
ATOM 1397 N N . VAL A 1 188 ? -14.273 -5.285 -17.812 1 92.94 188 VAL A N 1
ATOM 1398 C CA . VAL A 1 188 ? -14.227 -4.789 -16.438 1 92.94 188 VAL A CA 1
ATOM 1399 C C . VAL A 1 188 ? -12.844 -4.234 -16.125 1 92.94 188 VAL A C 1
ATOM 1401 O O . VAL A 1 188 ? -12.711 -3.1 -15.664 1 92.94 188 VAL A O 1
ATOM 1404 N N . TRP A 1 189 ? -11.773 -4.91 -16.578 1 95.69 189 TRP A N 1
ATOM 1405 C CA . TRP A 1 189 ? -10.43 -4.605 -16.094 1 95.69 189 TRP A CA 1
ATOM 1406 C C . TRP A 1 189 ? -9.961 -3.244 -16.594 1 95.69 189 TRP A C 1
ATOM 1408 O O . TRP A 1 189 ? -9.258 -2.525 -15.891 1 95.69 189 TRP A O 1
ATOM 1418 N N . GLY A 1 190 ? -10.336 -2.879 -17.859 1 96.5 190 GLY A N 1
ATOM 1419 C CA . GLY A 1 190 ? -9.906 -1.619 -18.438 1 96.5 190 GLY A CA 1
ATOM 1420 C C . GLY A 1 190 ? -10.336 -0.409 -17.625 1 96.5 190 GLY A C 1
ATOM 1421 O O . GLY A 1 190 ? -9.562 0.536 -17.469 1 96.5 190 GLY A O 1
ATOM 1422 N N . ALA A 1 191 ? -11.578 -0.426 -17.141 1 94.5 191 ALA A N 1
ATOM 1423 C CA . ALA A 1 191 ? -12.125 0.693 -16.375 1 94.5 191 ALA A CA 1
ATOM 1424 C C . ALA A 1 191 ? -11.43 0.835 -15.031 1 94.5 191 ALA A C 1
ATOM 1426 O O . ALA A 1 191 ? -11.453 1.906 -14.422 1 94.5 191 ALA A O 1
ATOM 1427 N N . LEU A 1 192 ? -10.773 -0.16 -14.57 1 95.38 192 LEU A N 1
ATOM 1428 C CA . LEU A 1 192 ? -10.117 -0.184 -13.266 1 95.38 192 LEU A CA 1
ATOM 1429 C C . LEU A 1 192 ? -8.617 0.07 -13.406 1 95.38 192 LEU A C 1
ATOM 1431 O O . LEU A 1 192 ? -7.891 0.083 -12.414 1 95.38 192 LEU A O 1
ATOM 1435 N N . SER A 1 193 ? -8.164 0.279 -14.648 1 98 193 SER A N 1
ATOM 1436 C CA . SER A 1 193 ? -6.742 0.352 -14.969 1 98 193 SER A CA 1
ATOM 1437 C C . SER A 1 193 ? -6.258 1.798 -15.016 1 98 193 SER A C 1
ATOM 1439 O O . SER A 1 193 ? -6.961 2.676 -15.523 1 98 193 SER A O 1
ATOM 1441 N N . GLU A 1 194 ? -5.098 2.041 -14.5 1 97.19 194 GLU A N 1
ATOM 1442 C CA . GLU A 1 194 ? -4.457 3.344 -14.664 1 97.19 194 GLU A CA 1
ATOM 1443 C C . GLU A 1 194 ? -3.936 3.531 -16.078 1 97.19 194 GLU A C 1
ATOM 1445 O O . GLU A 1 194 ? -3.814 4.66 -16.562 1 97.19 194 GLU A O 1
ATOM 1450 N N . ASP A 1 195 ? -3.584 2.49 -16.719 1 97.81 195 ASP A N 1
ATOM 1451 C CA . ASP A 1 195 ? -3.02 2.496 -18.062 1 97.81 195 ASP A CA 1
ATOM 1452 C C . ASP A 1 195 ? -3.447 1.256 -18.844 1 97.81 195 ASP A C 1
ATOM 1454 O O . ASP A 1 195 ? -2.695 0.284 -18.938 1 97.81 195 ASP A O 1
ATOM 1458 N N . PRO A 1 196 ? -4.625 1.325 -19.484 1 98.25 196 PRO A N 1
ATOM 1459 C CA . PRO A 1 196 ? -5.207 0.14 -20.125 1 98.25 196 PRO A CA 1
ATOM 1460 C C . PRO A 1 196 ? -4.309 -0.447 -21.203 1 98.25 196 PRO A C 1
ATOM 1462 O O . PRO A 1 196 ? -4.098 -1.662 -21.25 1 98.25 196 PRO A O 1
ATOM 1465 N N . PRO A 1 197 ? -3.633 0.374 -22.094 1 98.5 197 PRO A N 1
ATOM 1466 C CA . PRO A 1 197 ? -2.742 -0.232 -23.094 1 98.5 197 PRO A CA 1
ATOM 1467 C C . PRO A 1 197 ? -1.579 -0.989 -22.453 1 98.5 197 PRO A C 1
ATOM 1469 O O . PRO A 1 197 ? -1.225 -2.08 -22.906 1 98.5 197 PRO A O 1
ATOM 1472 N N . GLU A 1 198 ? -1.001 -0.413 -21.438 1 98.5 198 GLU A N 1
ATOM 1473 C CA . GLU A 1 198 ? 0.11 -1.072 -20.75 1 98.5 198 GLU A CA 1
ATOM 1474 C C . GLU A 1 198 ? -0.347 -2.357 -20.062 1 98.5 198 GLU A C 1
ATOM 1476 O O . GLU A 1 198 ? 0.366 -3.363 -20.078 1 98.5 198 GLU A O 1
ATOM 1481 N N . GLN A 1 199 ? -1.501 -2.309 -19.453 1 98.69 199 GLN A N 1
ATOM 1482 C CA . GLN A 1 199 ? -2.025 -3.504 -18.797 1 98.69 199 GLN A CA 1
ATOM 1483 C C . GLN A 1 199 ? -2.328 -4.598 -19.828 1 98.69 199 GLN A C 1
ATOM 1485 O O . GLN A 1 199 ? -2.131 -5.781 -19.547 1 98.69 199 GLN A O 1
ATOM 1490 N N . GLU A 1 200 ? -2.85 -4.219 -20.922 1 98.44 200 GLU A N 1
ATOM 1491 C CA . GLU A 1 200 ? -3.09 -5.191 -21.984 1 98.44 200 GLU A CA 1
ATOM 1492 C C . GLU A 1 200 ? -1.799 -5.898 -22.391 1 98.44 200 GLU A C 1
ATOM 1494 O O . GLU A 1 200 ? -1.784 -7.117 -22.578 1 98.44 200 GLU A O 1
ATOM 1499 N N . ARG A 1 201 ? -0.739 -5.141 -22.578 1 98.56 201 ARG A N 1
ATOM 1500 C CA . ARG A 1 201 ? 0.558 -5.723 -22.906 1 98.56 201 ARG A CA 1
ATOM 1501 C C . ARG A 1 201 ? 1.017 -6.684 -21.812 1 98.56 201 ARG A C 1
ATOM 1503 O O . ARG A 1 201 ? 1.515 -7.773 -22.109 1 98.56 201 ARG A O 1
ATOM 1510 N N . SER A 1 202 ? 0.89 -6.273 -20.578 1 98.81 202 SER A N 1
ATOM 1511 C CA . SER A 1 202 ? 1.256 -7.117 -19.453 1 98.81 202 SER A CA 1
ATOM 1512 C C . SER A 1 202 ? 0.432 -8.398 -19.422 1 98.81 202 SER A C 1
ATOM 1514 O O . SER A 1 202 ? 0.96 -9.477 -19.141 1 98.81 202 SER A O 1
ATOM 1516 N N . ARG A 1 203 ? -0.877 -8.289 -19.672 1 98.5 203 ARG A N 1
ATOM 1517 C CA . ARG A 1 203 ? -1.756 -9.453 -19.734 1 98.5 203 ARG A CA 1
ATOM 1518 C C . ARG A 1 203 ? -1.288 -10.445 -20.797 1 98.5 203 ARG A C 1
ATOM 1520 O O . ARG A 1 203 ? -1.208 -11.648 -20.531 1 98.5 203 ARG A O 1
ATOM 1527 N N . ARG A 1 204 ? -0.955 -9.945 -21.953 1 97.5 204 ARG A N 1
ATOM 1528 C CA . ARG A 1 204 ? -0.477 -10.805 -23.016 1 97.5 204 ARG A CA 1
ATOM 1529 C C . ARG A 1 204 ? 0.806 -11.523 -22.625 1 97.5 204 ARG A C 1
ATOM 1531 O O . ARG A 1 204 ? 0.949 -12.727 -22.844 1 97.5 204 ARG A O 1
ATOM 1538 N N . LYS A 1 205 ? 1.688 -10.789 -22.031 1 97.81 205 LYS A N 1
ATOM 1539 C CA . LYS A 1 205 ? 2.955 -11.367 -21.594 1 97.81 205 LYS A CA 1
ATOM 1540 C C . LYS A 1 205 ? 2.725 -12.516 -20.609 1 97.81 205 LYS A C 1
ATOM 1542 O O . LYS A 1 205 ? 3.354 -13.562 -20.719 1 97.81 205 LYS A O 1
ATOM 1547 N N . VAL A 1 206 ? 1.873 -12.297 -19.656 1 98.25 206 VAL A N 1
ATOM 1548 C CA . VAL A 1 206 ? 1.603 -13.305 -18.625 1 98.25 206 VAL A CA 1
ATOM 1549 C C . VAL A 1 206 ? 0.918 -14.516 -19.266 1 98.25 206 VAL A C 1
ATOM 1551 O O . VAL A 1 206 ? 1.249 -15.656 -18.953 1 98.25 206 VAL A O 1
ATOM 1554 N N . LEU A 1 207 ? -0.023 -14.297 -20.172 1 97.12 207 LEU A N 1
ATOM 1555 C CA . LEU A 1 207 ? -0.769 -15.383 -20.797 1 97.12 207 LEU A CA 1
ATOM 1556 C C . LEU A 1 207 ? 0.143 -16.234 -21.688 1 97.12 207 LEU A C 1
ATOM 1558 O O . LEU A 1 207 ? -0.162 -17.391 -21.969 1 97.12 207 LEU A O 1
ATOM 1562 N N . GLU A 1 208 ? 1.237 -15.688 -22.109 1 96.56 208 GLU A N 1
ATOM 1563 C CA . GLU A 1 208 ? 2.203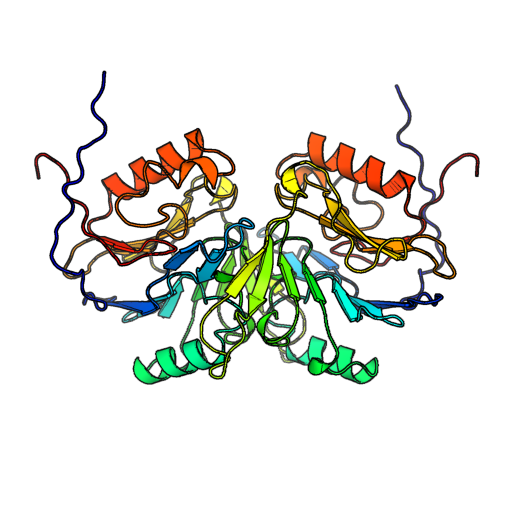 -16.422 -22.922 1 96.56 208 GLU A CA 1
ATOM 1564 C C . GLU A 1 208 ? 2.93 -17.484 -22.094 1 96.56 208 GLU A C 1
ATOM 1566 O O . GLU A 1 208 ? 3.371 -18.5 -22.609 1 96.56 208 GLU A O 1
ATOM 1571 N N . VAL A 1 209 ? 2.975 -17.266 -20.812 1 97 209 VAL A N 1
ATOM 1572 C CA . VAL A 1 209 ? 3.836 -18.156 -20.047 1 97 209 VAL A CA 1
ATOM 1573 C C . VAL A 1 209 ? 3.004 -18.938 -19.016 1 97 209 VAL A C 1
ATOM 1575 O O . VAL A 1 209 ? 3.426 -19.984 -18.531 1 97 209 VAL A O 1
ATOM 1578 N N . ALA A 1 210 ? 1.893 -18.438 -18.672 1 98.12 210 ALA A N 1
ATOM 1579 C CA . ALA A 1 210 ? 1.116 -19.016 -17.578 1 98.12 210 ALA A CA 1
ATOM 1580 C C . ALA A 1 210 ? 0.291 -20.203 -18.062 1 98.12 210 ALA A C 1
ATOM 1582 O O . ALA A 1 210 ? -0.315 -20.156 -19.141 1 98.12 210 ALA A O 1
ATOM 1583 N N . ASP A 1 211 ? 0.245 -21.234 -17.281 1 97.62 211 ASP A N 1
ATOM 1584 C CA . ASP A 1 211 ? -0.717 -22.328 -17.453 1 97.62 211 ASP A CA 1
ATOM 1585 C C . ASP A 1 211 ? -1.911 -22.141 -16.516 1 97.62 211 ASP A C 1
ATOM 1587 O O . ASP A 1 211 ? -3.014 -22.609 -16.812 1 97.62 211 ASP A O 1
ATOM 1591 N N . VAL A 1 212 ? -1.689 -21.609 -15.367 1 97.94 212 VAL A N 1
ATOM 1592 C CA . VAL A 1 212 ? -2.711 -21.25 -14.391 1 97.94 212 VAL A CA 1
ATOM 1593 C C . VAL A 1 212 ? -2.521 -19.797 -13.953 1 97.94 212 VAL A C 1
ATOM 1595 O O . VAL A 1 212 ? -1.394 -19.359 -13.711 1 97.94 212 VAL A O 1
ATOM 1598 N N . VAL A 1 213 ? -3.596 -19.062 -13.891 1 98.44 213 VAL A N 1
ATOM 1599 C CA . VAL A 1 213 ? -3.574 -17.703 -13.375 1 98.44 213 VAL A CA 1
ATOM 1600 C C . VAL A 1 213 ? -4.418 -17.609 -12.109 1 98.44 213 VAL A C 1
ATOM 1602 O O . VAL A 1 213 ? -5.551 -18.094 -12.07 1 98.44 213 VAL A O 1
ATOM 1605 N N . VAL A 1 214 ? -3.863 -17.125 -11.047 1 98.75 214 VAL A N 1
ATOM 1606 C CA . VAL A 1 214 ? -4.613 -16.688 -9.875 1 98.75 214 VAL A CA 1
ATOM 1607 C C . VAL A 1 214 ? -4.902 -15.188 -9.961 1 98.75 214 VAL A C 1
ATOM 1609 O O . VAL A 1 214 ? -4.008 -14.367 -9.758 1 98.75 214 VAL A O 1
ATOM 1612 N N . PRO A 1 215 ? -6.102 -14.82 -10.273 1 98.69 215 PRO A N 1
ATOM 1613 C CA . PRO A 1 215 ? -6.422 -13.398 -10.422 1 98.69 215 PRO A CA 1
ATOM 1614 C C . PRO A 1 215 ? -6.574 -12.68 -9.078 1 98.69 215 PRO A C 1
ATOM 1616 O O . PRO A 1 215 ? -6.527 -13.32 -8.023 1 98.69 215 PRO A O 1
ATOM 1619 N N . GLY A 1 216 ? -6.68 -11.391 -9.148 1 98.69 216 GLY A N 1
ATOM 1620 C CA . GLY A 1 216 ? -6.789 -10.586 -7.945 1 98.69 216 GLY A CA 1
ATOM 1621 C C . GLY A 1 216 ? -8.094 -10.797 -7.199 1 98.69 216 GLY A C 1
ATOM 1622 O O . GLY A 1 216 ? -8.109 -10.844 -5.969 1 98.69 216 GLY A O 1
ATOM 1623 N N . HIS A 1 217 ? -9.125 -10.961 -7.938 1 97.88 217 HIS A N 1
ATOM 1624 C CA . HIS A 1 217 ? -10.445 -10.938 -7.32 1 97.88 217 HIS A CA 1
ATOM 1625 C C . HIS A 1 217 ? -11.359 -11.992 -7.941 1 97.88 217 HIS A C 1
ATOM 1627 O O . HIS A 1 217 ? -12.492 -11.688 -8.32 1 97.88 217 HIS A O 1
ATOM 1633 N N . GLY A 1 218 ? -10.891 -13.219 -7.957 1 96.69 218 GLY A N 1
ATOM 1634 C CA . GLY A 1 218 ? -11.633 -14.359 -8.477 1 96.69 218 GLY A CA 1
ATOM 1635 C C . GLY A 1 218 ? -10.906 -15.672 -8.289 1 96.69 218 GLY A C 1
ATOM 1636 O O . GLY A 1 218 ? -9.797 -15.711 -7.75 1 96.69 218 GLY A O 1
ATOM 1637 N N . ALA A 1 219 ? -11.539 -16.734 -8.727 1 96.56 219 ALA A N 1
ATOM 1638 C CA . ALA A 1 219 ? -10.953 -18.078 -8.656 1 96.56 219 ALA A CA 1
ATOM 1639 C C . ALA A 1 219 ? -9.812 -18.219 -9.648 1 96.56 219 ALA A C 1
ATOM 1641 O O . ALA A 1 219 ? -9.812 -17.594 -10.711 1 96.56 219 ALA A O 1
ATOM 1642 N N . PRO A 1 220 ? -8.828 -19.078 -9.25 1 97.62 220 PRO A N 1
ATOM 1643 C CA . PRO A 1 220 ? -7.816 -19.406 -10.258 1 97.62 220 PRO A CA 1
ATOM 1644 C C . PRO A 1 220 ? -8.43 -20.016 -11.523 1 97.62 220 PRO A C 1
ATOM 1646 O O . PRO A 1 220 ? -9.469 -20.672 -11.453 1 97.62 220 PRO A O 1
ATOM 1649 N N . PHE A 1 221 ? -7.727 -19.797 -12.672 1 96.25 221 PHE A N 1
ATOM 1650 C CA . PHE A 1 221 ? -8.242 -20.344 -13.922 1 96.25 221 PHE A CA 1
ATOM 1651 C C . PHE A 1 221 ? -7.102 -20.844 -14.805 1 96.25 221 PHE A C 1
ATOM 1653 O O . PHE A 1 221 ? -5.977 -20.344 -14.711 1 96.25 221 PHE A O 1
ATOM 1660 N N . ARG A 1 222 ? -7.355 -21.812 -15.68 1 96.12 222 ARG A N 1
ATOM 1661 C CA . ARG A 1 222 ? -6.391 -22.375 -16.625 1 96.12 222 ARG A CA 1
ATOM 1662 C C . ARG A 1 222 ? -6.273 -21.5 -17.875 1 96.12 222 ARG A C 1
ATOM 1664 O O . ARG A 1 222 ? -7.234 -20.844 -18.266 1 96.12 222 ARG A O 1
ATOM 1671 N N . VAL A 1 223 ? -5.094 -21.516 -18.344 1 94.81 223 VAL A N 1
ATOM 1672 C CA . VAL A 1 223 ? -4.832 -20.812 -19.594 1 94.81 223 VAL A CA 1
ATOM 1673 C C . VAL A 1 223 ? -4.609 -21.828 -20.719 1 94.81 223 VAL A C 1
ATOM 1675 O O . VAL A 1 223 ? -3.758 -22.719 -20.594 1 94.81 223 VAL A O 1
ATOM 1678 N N . PHE A 1 224 ? -5.371 -21.797 -21.781 1 88.25 224 PHE A N 1
ATOM 1679 C CA . PHE A 1 224 ? -5.246 -22.688 -22.938 1 88.25 224 PHE A CA 1
ATOM 1680 C C . PHE A 1 224 ? -4.723 -21.922 -24.141 1 88.25 224 PHE A C 1
ATOM 1682 O O . PHE A 1 224 ? -5.258 -20.875 -24.516 1 88.25 224 PHE A O 1
ATOM 1689 N N . ARG A 1 225 ? -3.555 -22.234 -24.562 1 77.69 225 ARG A N 1
ATOM 1690 C CA . ARG A 1 225 ? -2.941 -21.594 -25.719 1 77.69 225 ARG A CA 1
ATOM 1691 C C . ARG A 1 225 ? -3.215 -22.375 -27 1 77.69 225 ARG A C 1
ATOM 1693 O O . ARG A 1 225 ? -3.279 -23.609 -26.969 1 77.69 225 ARG A O 1
ATOM 1700 N N . GLU A 1 226 ? -3.918 -21.797 -28.016 1 62.75 226 GLU A N 1
ATOM 1701 C CA . GLU A 1 226 ? -4.102 -22.453 -29.312 1 62.75 226 GLU A CA 1
ATOM 1702 C C . GLU A 1 226 ? -2.768 -22.891 -29.906 1 62.75 226 GLU A C 1
ATOM 1704 O O . GLU A 1 226 ? -1.777 -22.156 -29.828 1 62.75 226 GLU A O 1
ATOM 1709 N N . GLY A 1 227 ? -2.637 -24.266 -30.266 1 53.81 227 GLY A N 1
ATOM 1710 C CA . GLY A 1 227 ? -1.56 -24.984 -30.922 1 53.81 227 GLY A CA 1
ATOM 1711 C C . GLY A 1 227 ? -0.731 -25.812 -29.953 1 53.81 227 GLY A C 1
ATOM 1712 O O . GLY A 1 227 ? 0.22 -26.484 -30.359 1 53.81 227 GLY A O 1
ATOM 1713 N N . ALA A 1 228 ? -0.953 -25.719 -28.719 1 43.38 228 ALA A N 1
ATOM 1714 C CA . ALA A 1 228 ? -0.173 -26.625 -27.875 1 43.38 228 ALA A CA 1
ATOM 1715 C C . ALA A 1 228 ? -0.764 -28.031 -27.875 1 43.38 228 ALA A C 1
ATOM 1717 O O . ALA A 1 228 ? -1.977 -28.188 -28.031 1 43.38 228 ALA A O 1
ATOM 1718 N N . MET B 1 1 ? 10.578 33.125 -17.078 1 24.91 1 MET B N 1
ATOM 1719 C CA . MET B 1 1 ? 11.578 32.875 -16.047 1 24.91 1 MET B CA 1
ATOM 1720 C C . MET B 1 1 ? 10.938 32.875 -14.656 1 24.91 1 MET B C 1
ATOM 1722 O O . MET B 1 1 ? 11.172 33.781 -13.844 1 24.91 1 MET B O 1
ATOM 1726 N N . GLY B 1 2 ? 9.672 32.531 -14.492 1 27.08 2 GLY B N 1
ATOM 1727 C CA . GLY B 1 2 ? 8.828 32.688 -13.32 1 27.08 2 GLY B CA 1
ATOM 1728 C C . GLY B 1 2 ? 9.391 32 -12.086 1 27.08 2 GLY B C 1
ATOM 1729 O O . GLY B 1 2 ? 9.766 30.844 -12.133 1 27.08 2 GLY B O 1
ATOM 1730 N N . GLY B 1 3 ? 10.031 32.75 -11.188 1 28.28 3 GLY B N 1
ATOM 1731 C CA . GLY B 1 3 ? 10.82 32.375 -10.031 1 28.28 3 GLY B CA 1
ATOM 1732 C C . GLY B 1 3 ? 10.102 31.391 -9.117 1 28.28 3 GLY B C 1
ATOM 1733 O O . GLY B 1 3 ? 8.875 31.375 -9.07 1 28.28 3 GLY B O 1
ATOM 1734 N N . ASP B 1 4 ? 10.648 30.266 -8.977 1 35.38 4 ASP B N 1
ATOM 1735 C CA . ASP B 1 4 ? 10.25 29.266 -7.992 1 35.38 4 ASP B CA 1
ATOM 1736 C C . ASP B 1 4 ? 9.898 29.922 -6.656 1 35.38 4 ASP B C 1
ATOM 1738 O O . ASP B 1 4 ? 10.609 30.812 -6.203 1 35.38 4 ASP B O 1
ATOM 1742 N N . PRO B 1 5 ? 8.695 30.109 -6.277 1 39 5 PRO B N 1
ATOM 1743 C CA . PRO B 1 5 ? 8.477 30.781 -4.996 1 39 5 PRO B CA 1
ATOM 1744 C C . PRO B 1 5 ? 9.5 30.391 -3.936 1 39 5 PRO B C 1
ATOM 1746 O O . PRO B 1 5 ? 9.859 29.203 -3.822 1 39 5 PRO B O 1
ATOM 1749 N N . LYS B 1 6 ? 10.547 31.219 -3.6 1 36.84 6 LYS B N 1
ATOM 1750 C CA . LYS B 1 6 ? 11.617 31.125 -2.605 1 36.84 6 LYS B CA 1
ATOM 1751 C C . LYS B 1 6 ? 11.047 30.844 -1.217 1 36.84 6 LYS B C 1
ATOM 1753 O O . LYS B 1 6 ? 10.289 31.656 -0.675 1 36.84 6 LYS B O 1
ATOM 1758 N N . TYR B 1 7 ? 10.672 29.641 -0.879 1 37.5 7 TYR B N 1
ATOM 1759 C CA . TYR B 1 7 ? 10.305 29.344 0.499 1 37.5 7 TYR B CA 1
ATOM 1760 C C . TYR B 1 7 ? 11.508 29.438 1.425 1 37.5 7 TYR B C 1
ATOM 1762 O O . TYR B 1 7 ? 12.641 29.172 1.012 1 37.5 7 TYR B O 1
ATOM 1770 N N . ARG B 1 8 ? 11.547 30.438 2.301 1 35.34 8 ARG B N 1
ATOM 1771 C CA . ARG B 1 8 ? 12.617 30.562 3.291 1 35.34 8 ARG B CA 1
ATOM 1772 C C . ARG B 1 8 ? 12.516 29.453 4.332 1 35.34 8 ARG B C 1
ATOM 1774 O O . ARG B 1 8 ? 11.414 29.094 4.766 1 35.34 8 ARG B O 1
ATOM 1781 N N . GLU B 1 9 ? 13.508 28.609 4.484 1 39.56 9 GLU B N 1
ATOM 1782 C CA . GLU B 1 9 ? 13.695 27.594 5.512 1 39.56 9 GLU B CA 1
ATOM 1783 C C . GLU B 1 9 ? 13.703 28.203 6.906 1 39.56 9 GLU B C 1
ATOM 1785 O O . GLU B 1 9 ? 14.344 29.234 7.129 1 39.56 9 GLU B O 1
ATOM 1790 N N . PHE B 1 10 ? 12.656 28.188 7.715 1 37.81 10 PHE B N 1
ATOM 1791 C CA . PHE B 1 10 ? 12.703 28.594 9.109 1 37.81 10 PHE B CA 1
ATOM 1792 C C . PHE B 1 10 ? 13.57 27.656 9.93 1 37.81 10 PHE B C 1
ATOM 1794 O O . PHE B 1 10 ? 13.391 26.438 9.891 1 37.81 10 PHE B O 1
ATOM 1801 N N . LYS B 1 11 ? 14.641 28.016 10.344 1 41.06 11 LYS B N 1
ATOM 1802 C CA . LYS B 1 11 ? 15.625 27.312 11.148 1 41.06 11 LYS B CA 1
ATOM 1803 C C . LYS B 1 11 ? 15.031 26.859 12.484 1 41.06 11 LYS B C 1
ATOM 1805 O O . LYS B 1 11 ? 15.695 26.172 13.266 1 41.06 11 LYS B O 1
AT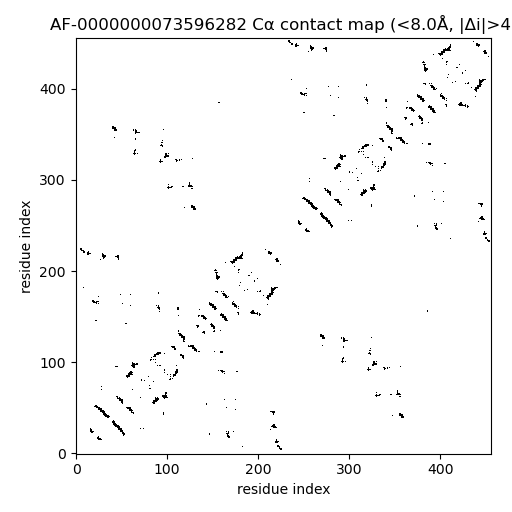OM 1810 N N . GLY B 1 12 ? 13.914 27.375 13.086 1 47.66 12 GLY B N 1
ATOM 1811 C CA . GLY B 1 12 ? 13.469 26.797 14.344 1 47.66 12 GLY B CA 1
ATOM 1812 C C . GLY B 1 12 ? 12.609 25.562 14.156 1 47.66 12 GLY B C 1
ATOM 1813 O O . GLY B 1 12 ? 11.773 25.5 13.25 1 47.66 12 GLY B O 1
ATOM 1814 N N . GLY B 1 13 ? 13.062 24.344 14.523 1 64 13 GLY B N 1
ATOM 1815 C CA . GLY B 1 13 ? 12.438 23.047 14.398 1 64 13 GLY B CA 1
ATOM 1816 C C . GLY B 1 13 ? 10.93 23.094 14.562 1 64 13 GLY B C 1
ATOM 1817 O O . GLY B 1 13 ? 10.406 23.844 15.391 1 64 13 GLY B O 1
ATOM 1818 N N . THR B 1 14 ? 10.141 22.938 13.617 1 72.12 14 THR B N 1
ATOM 1819 C CA . THR B 1 14 ? 8.695 22.812 13.742 1 72.12 14 THR B CA 1
ATOM 1820 C C . THR B 1 14 ? 8.32 21.781 14.805 1 72.12 14 THR B C 1
ATOM 1822 O O . THR B 1 14 ? 8.859 20.672 14.812 1 72.12 14 THR B O 1
ATOM 1825 N N . PRO B 1 15 ? 7.516 22.344 15.758 1 77.38 15 PRO B N 1
ATOM 1826 C CA . PRO B 1 15 ? 7.121 21.406 16.812 1 77.38 15 PRO B CA 1
ATOM 1827 C C . PRO B 1 15 ? 6.438 20.156 16.266 1 77.38 15 PRO B C 1
ATOM 1829 O O . PRO B 1 15 ? 5.742 20.219 15.25 1 77.38 15 PRO B O 1
ATOM 1832 N N . LYS B 1 16 ? 6.641 19.156 17.031 1 88.88 16 LYS B N 1
ATOM 1833 C CA . LYS B 1 16 ? 6.016 17.891 16.672 1 88.88 16 LYS B CA 1
ATOM 1834 C C . LYS B 1 16 ? 4.527 17.891 17.016 1 88.88 16 LYS B C 1
ATOM 1836 O O . LYS B 1 16 ? 3.77 17.062 16.516 1 88.88 16 LYS B O 1
ATOM 1841 N N . LEU B 1 17 ? 4.18 18.828 17.844 1 95.12 17 LEU B N 1
ATOM 1842 C CA . LEU B 1 17 ? 2.771 19.016 18.172 1 95.12 17 LEU B CA 1
ATOM 1843 C C . LEU B 1 17 ? 2.316 20.438 17.828 1 95.12 17 LEU B C 1
ATOM 1845 O O . LEU B 1 17 ? 2.914 21.406 18.281 1 95.12 17 LEU B O 1
ATOM 1849 N N . VAL B 1 18 ? 1.333 20.562 16.984 1 97.62 18 VAL B N 1
ATOM 1850 C CA . VAL B 1 18 ? 0.685 21.828 16.656 1 97.62 18 VAL B CA 1
ATOM 1851 C C . VAL B 1 18 ? -0.743 21.828 17.188 1 97.62 18 VAL B C 1
ATOM 1853 O O . VAL B 1 18 ? -1.625 21.172 16.641 1 97.62 18 VAL B O 1
ATOM 1856 N N . PRO B 1 19 ? -0.969 22.578 18.281 1 97.62 19 PRO B N 1
ATOM 1857 C CA . PRO B 1 19 ? -2.33 22.609 18.812 1 97.62 19 PRO B CA 1
ATOM 1858 C C . PRO B 1 19 ? -3.312 23.312 17.875 1 97.62 19 PRO B C 1
ATOM 1860 O O . PRO B 1 19 ? -2.898 24.031 16.969 1 97.62 19 PRO B O 1
ATOM 1863 N N . GLY B 1 20 ? -4.547 22.969 18.016 1 97.31 20 GLY B N 1
ATOM 1864 C CA . GLY B 1 20 ? -5.605 23.609 17.266 1 97.31 20 GLY B CA 1
ATOM 1865 C C . GLY B 1 20 ? -6.988 23.344 17.828 1 97.31 20 GLY B C 1
ATOM 1866 O O . GLY B 1 20 ? -7.141 22.609 18.797 1 97.31 20 GLY B O 1
ATOM 1867 N N . THR B 1 21 ? -7.902 24.094 17.375 1 96.56 21 THR B N 1
ATOM 1868 C CA . THR B 1 21 ? -9.32 23.906 17.688 1 96.56 21 THR B CA 1
ATOM 1869 C C . THR B 1 21 ? -10.117 23.672 16.406 1 96.56 21 THR B C 1
ATOM 1871 O O . THR B 1 21 ? -10.195 24.562 15.547 1 96.56 21 THR B O 1
ATOM 1874 N N . PRO B 1 22 ? -10.719 22.5 16.156 1 97.62 22 PRO B N 1
ATOM 1875 C CA . PRO B 1 22 ? -10.805 21.453 17.172 1 97.62 22 PRO B CA 1
ATOM 1876 C C . PRO B 1 22 ? -9.633 20.484 17.125 1 97.62 22 PRO B C 1
ATOM 1878 O O . PRO B 1 22 ? -9.461 19.672 18.031 1 97.62 22 PRO B O 1
ATOM 1881 N N . TYR B 1 23 ? -8.781 20.531 16.047 1 98.5 23 TYR B N 1
ATOM 1882 C CA . TYR B 1 23 ? -7.832 19.453 15.836 1 98.5 23 TYR B CA 1
ATOM 1883 C C . TYR B 1 23 ? -6.414 19.891 16.188 1 98.5 23 TYR B C 1
ATOM 1885 O O . TYR B 1 23 ? -5.992 20.984 15.836 1 98.5 23 TYR B O 1
ATOM 1893 N N . SER B 1 24 ? -5.734 19.078 16.875 1 98.5 24 SER B N 1
ATOM 1894 C CA . SER B 1 24 ? -4.277 19.156 16.969 1 98.5 24 SER B CA 1
ATOM 1895 C C . SER B 1 24 ? -3.613 18.188 15.992 1 98.5 24 SER B C 1
ATOM 1897 O O . SER B 1 24 ? -4.219 17.203 15.586 1 98.5 24 SER B O 1
ATOM 1899 N N . VAL B 1 25 ? -2.459 18.531 15.578 1 98.81 25 VAL B N 1
ATOM 1900 C CA . VAL B 1 25 ? -1.639 17.703 14.703 1 98.81 25 VAL B CA 1
ATOM 1901 C C . VAL B 1 25 ? -0.346 17.328 15.422 1 98.81 25 VAL B C 1
ATOM 1903 O O . VAL B 1 25 ? 0.404 18.188 15.867 1 98.81 25 VAL B O 1
ATOM 1906 N N . ARG B 1 26 ? -0.101 16.062 15.562 1 98.56 26 ARG B N 1
ATOM 1907 C CA . ARG B 1 26 ? 1.108 15.555 16.203 1 98.56 26 ARG B CA 1
ATOM 1908 C C . ARG B 1 26 ? 1.885 14.641 15.266 1 98.56 26 ARG B C 1
ATOM 1910 O O . ARG B 1 26 ? 1.343 13.648 14.766 1 98.56 26 ARG B O 1
ATOM 1917 N N . VAL B 1 27 ? 3.104 14.961 14.984 1 98.56 27 VAL B N 1
ATOM 1918 C CA . VAL B 1 27 ? 3.992 14.047 14.273 1 98.56 27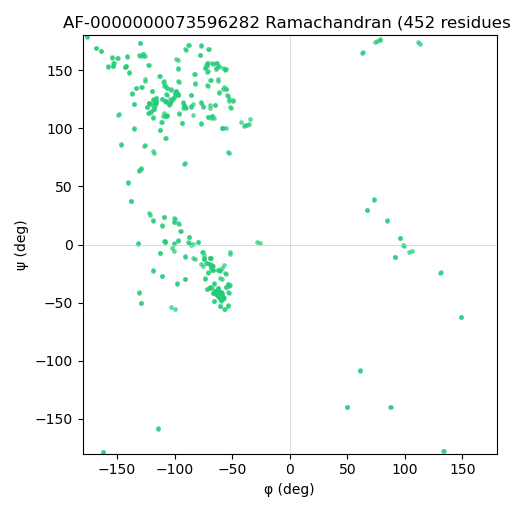 VAL B CA 1
ATOM 1919 C C . VAL B 1 27 ? 4.5 12.969 15.219 1 98.56 27 VAL B C 1
ATOM 1921 O O . VAL B 1 27 ? 5.371 13.227 16.047 1 98.56 27 VAL B O 1
ATOM 1924 N N . LEU B 1 28 ? 3.977 11.789 15.109 1 98.06 28 LEU B N 1
ATOM 1925 C CA . LEU B 1 28 ? 4.379 10.68 15.969 1 98.06 28 LEU B CA 1
ATOM 1926 C C . LEU B 1 28 ? 5.773 10.188 15.594 1 98.06 28 LEU B C 1
ATOM 1928 O O . LEU B 1 28 ? 6.555 9.812 16.469 1 98.06 28 LEU B O 1
ATOM 1932 N N . GLN B 1 29 ? 6.02 10.18 14.344 1 96.5 29 GLN B N 1
ATOM 1933 C CA . GLN B 1 29 ? 7.293 9.742 13.773 1 96.5 29 GLN B CA 1
ATOM 1934 C C . GLN B 1 29 ? 7.77 10.711 12.695 1 96.5 29 GLN B C 1
ATOM 1936 O O . GLN B 1 29 ? 7.043 10.984 11.734 1 96.5 29 GLN B O 1
ATOM 1941 N N . GLU B 1 30 ? 8.938 11.25 12.938 1 96.75 30 GLU B N 1
ATOM 1942 C CA . GLU B 1 30 ? 9.609 11.969 11.852 1 96.75 30 GLU B CA 1
ATOM 1943 C C . GLU B 1 30 ? 10.234 11.008 10.852 1 96.75 30 GLU B C 1
ATOM 1945 O O . GLU B 1 30 ? 11.016 10.133 11.227 1 96.75 30 GLU B O 1
ATOM 1950 N N . GLY B 1 31 ? 9.82 11.133 9.555 1 97 31 GLY B N 1
ATOM 1951 C CA . GLY B 1 31 ? 10.359 10.242 8.531 1 97 31 GLY B CA 1
ATOM 1952 C C . GLY B 1 31 ? 11.812 10.531 8.195 1 97 31 GLY B C 1
ATOM 1953 O O . GLY B 1 31 ? 12.359 11.555 8.609 1 97 31 GLY B O 1
ATOM 1954 N N . TYR B 1 32 ? 12.359 9.617 7.477 1 95.94 32 TYR B N 1
ATOM 1955 C CA . TYR B 1 32 ? 13.734 9.75 7.012 1 95.94 32 TYR B CA 1
ATOM 1956 C C . TYR B 1 32 ? 13.984 8.875 5.789 1 95.94 32 TYR B C 1
ATOM 1958 O O . TYR B 1 32 ? 13.266 7.906 5.551 1 95.94 32 TYR B O 1
ATOM 1966 N N . SER B 1 33 ? 14.883 9.25 5.012 1 95.06 33 SER B N 1
ATOM 1967 C CA . SER B 1 33 ? 15.43 8.484 3.9 1 95.06 33 SER B CA 1
ATOM 1968 C C . SER B 1 33 ? 16.891 8.828 3.654 1 95.06 33 SER B C 1
ATOM 1970 O O . SER B 1 33 ? 17.219 9.961 3.295 1 95.06 33 SER B O 1
ATOM 1972 N N . HIS B 1 34 ? 17.734 7.926 3.912 1 92.12 34 HIS B N 1
ATOM 1973 C CA . HIS B 1 34 ? 19.156 8.195 3.666 1 92.12 34 HIS B CA 1
ATOM 1974 C C . HIS B 1 34 ? 19.844 6.98 3.068 1 92.12 34 HIS B C 1
ATOM 1976 O O . HIS B 1 34 ? 19.469 5.84 3.354 1 92.12 34 HIS B O 1
ATOM 1982 N N . PRO B 1 35 ? 20.797 7.301 2.275 1 90.75 35 PRO B N 1
ATOM 1983 C CA . PRO B 1 35 ? 21.547 6.195 1.668 1 90.75 35 PRO B CA 1
ATOM 1984 C C . PRO B 1 35 ? 22.266 5.336 2.701 1 90.75 35 PRO B C 1
ATOM 1986 O O . PRO B 1 35 ? 22.688 5.84 3.746 1 90.75 35 PRO B O 1
ATOM 1989 N N . GLU B 1 36 ? 22.328 4.086 2.545 1 81.56 36 GLU B N 1
ATOM 1990 C CA . GLU B 1 36 ? 23.031 3.168 3.436 1 81.56 36 GLU B CA 1
ATOM 1991 C C . GLU B 1 36 ? 24.359 2.723 2.832 1 81.56 36 GLU B C 1
ATOM 1993 O O . GLU B 1 36 ? 25.375 2.686 3.523 1 81.56 36 GLU B O 1
ATOM 1998 N N . ASP B 1 37 ? 24.188 2.217 1.601 1 79.62 37 ASP B N 1
ATOM 1999 C CA . ASP B 1 37 ? 25.391 1.616 1.035 1 79.62 37 ASP B CA 1
ATOM 2000 C C . ASP B 1 37 ? 25.656 2.135 -0.378 1 79.62 37 ASP B C 1
ATOM 2002 O O . ASP B 1 37 ? 24.812 2.846 -0.947 1 79.62 37 ASP B O 1
ATOM 2006 N N . GLU B 1 38 ? 26.75 1.713 -0.772 1 86.44 38 GLU B N 1
ATOM 2007 C CA . GLU B 1 38 ? 27.172 2.09 -2.119 1 86.44 38 GLU B CA 1
ATOM 2008 C C . GLU B 1 38 ? 26.391 1.312 -3.176 1 86.44 38 GLU B C 1
ATOM 2010 O O . GLU B 1 38 ? 26.391 1.688 -4.352 1 86.44 38 GLU B O 1
ATOM 2015 N N . ASP B 1 39 ? 25.688 0.319 -2.707 1 87.38 39 ASP B N 1
ATOM 2016 C CA . ASP B 1 39 ? 24.984 -0.53 -3.672 1 87.38 39 ASP B CA 1
ATOM 2017 C C . ASP B 1 39 ? 23.641 0.074 -4.07 1 87.38 39 ASP B C 1
ATOM 2019 O O . ASP B 1 39 ? 22.891 -0.528 -4.836 1 87.38 39 ASP B O 1
ATOM 2023 N N . GLY B 1 40 ? 23.312 1.196 -3.541 1 91 40 GLY B N 1
ATOM 2024 C CA . GLY B 1 40 ? 22.078 1.859 -3.91 1 91 40 GLY B CA 1
ATOM 2025 C C . GLY B 1 40 ? 20.953 1.619 -2.918 1 91 40 GLY B C 1
ATOM 2026 O O . GLY B 1 40 ? 19.844 2.129 -3.094 1 91 40 GLY B O 1
ATOM 2027 N N . SER B 1 41 ? 21.266 0.822 -1.866 1 93.94 41 SER B N 1
ATOM 2028 C CA . SER B 1 41 ? 20.281 0.632 -0.818 1 93.94 41 SER B CA 1
ATOM 2029 C C . SER B 1 41 ? 20.125 1.888 0.032 1 93.94 41 SER B C 1
ATOM 2031 O O . SER B 1 41 ? 21.016 2.734 0.068 1 93.94 41 SER B O 1
ATOM 2033 N N . PHE B 1 42 ? 18.969 2.014 0.608 1 93.75 42 PHE B N 1
ATOM 2034 C CA . PHE B 1 42 ? 18.766 3.141 1.511 1 93.75 42 PHE B CA 1
ATOM 2035 C C . PHE B 1 42 ? 17.891 2.734 2.695 1 93.75 42 PHE B C 1
ATOM 2037 O O . PHE B 1 42 ? 17.156 1.752 2.619 1 93.75 42 PHE B O 1
ATOM 2044 N N . LEU B 1 43 ? 18.062 3.398 3.777 1 94.12 43 LEU B N 1
ATOM 2045 C CA . LEU B 1 43 ? 17.25 3.242 4.98 1 94.12 43 LEU B CA 1
ATOM 2046 C C . LEU B 1 43 ? 16.156 4.297 5.035 1 94.12 43 LEU B C 1
ATOM 2048 O O . LEU B 1 43 ? 16.422 5.48 4.812 1 94.12 43 LEU B O 1
ATOM 2052 N N . ALA B 1 44 ? 14.969 3.773 5.242 1 95.62 44 ALA B N 1
ATOM 2053 C CA . ALA B 1 44 ? 13.891 4.758 5.203 1 95.62 44 ALA B CA 1
ATOM 2054 C C . ALA B 1 44 ? 12.695 4.297 6.039 1 95.62 44 ALA B C 1
ATOM 2056 O O . ALA B 1 44 ? 12.555 3.105 6.316 1 95.62 44 ALA B O 1
ATOM 2057 N N . ASP B 1 45 ? 11.977 5.172 6.496 1 96.88 45 ASP B N 1
ATOM 2058 C CA . ASP B 1 45 ? 10.617 5.074 7.012 1 96.88 45 ASP B CA 1
ATOM 2059 C C . ASP B 1 45 ? 9.875 6.402 6.867 1 96.88 45 ASP B C 1
ATOM 2061 O O . ASP B 1 45 ? 10.508 7.461 6.766 1 96.88 45 ASP B O 1
ATOM 2065 N N . CYS B 1 46 ? 8.617 6.363 6.828 1 98.25 46 CYS B N 1
ATOM 2066 C CA . CYS B 1 46 ? 7.883 7.594 6.559 1 98.25 46 CYS B CA 1
ATOM 2067 C C . CYS B 1 46 ? 7.539 8.32 7.855 1 98.25 46 CYS B C 1
ATOM 2069 O O . CYS B 1 46 ? 7.727 7.777 8.945 1 98.25 46 CYS B O 1
ATOM 2071 N N . SER B 1 47 ? 7.078 9.602 7.68 1 98.44 47 SER B N 1
ATOM 2072 C CA . SER B 1 47 ? 6.426 10.312 8.773 1 98.44 47 SER B CA 1
ATOM 2073 C C . SER B 1 47 ? 5.07 9.703 9.102 1 98.44 47 SER B C 1
ATOM 2075 O O . SER B 1 47 ? 4.383 9.188 8.211 1 98.44 47 SER B O 1
ATOM 2077 N N . VAL B 1 48 ? 4.77 9.656 10.352 1 98.75 48 VAL B N 1
ATOM 2078 C CA . VAL B 1 48 ? 3.441 9.281 10.828 1 98.75 48 VAL B CA 1
ATOM 2079 C C . VAL B 1 48 ? 2.83 10.438 11.617 1 98.75 48 VAL B C 1
ATOM 2081 O O . VAL B 1 48 ? 3.438 10.938 12.57 1 98.75 48 VAL B O 1
ATOM 2084 N N . THR B 1 49 ? 1.629 10.875 11.211 1 98.94 49 THR B N 1
ATOM 2085 C CA . THR B 1 49 ? 0.995 12.047 11.805 1 98.94 49 THR B CA 1
ATOM 2086 C C . THR B 1 49 ? -0.345 11.68 12.438 1 98.94 49 THR B C 1
ATOM 2088 O O . THR B 1 49 ? -1.136 10.945 11.836 1 98.94 49 THR B O 1
ATOM 2091 N N . LEU B 1 50 ? -0.576 12.117 13.648 1 98.94 50 LEU B N 1
ATOM 2092 C CA . LEU B 1 50 ? -1.837 11.945 14.367 1 98.94 50 LEU B CA 1
ATOM 2093 C C . LEU B 1 50 ? -2.639 13.242 14.375 1 98.94 50 LEU B C 1
ATOM 2095 O O . LEU B 1 50 ? -2.105 14.297 14.711 1 98.94 50 LEU B O 1
ATOM 2099 N N . ILE B 1 51 ? -3.818 13.211 13.914 1 98.94 51 ILE B N 1
ATOM 2100 C CA . ILE B 1 51 ? -4.793 14.297 13.953 1 98.94 51 ILE B CA 1
ATOM 2101 C C . ILE B 1 51 ? -5.902 13.953 14.953 1 98.94 51 ILE B C 1
ATOM 2103 O O . ILE B 1 51 ? -6.559 12.922 14.828 1 98.94 51 ILE B O 1
ATOM 2107 N N . ARG B 1 52 ? -6.145 14.797 15.953 1 98.38 52 ARG B N 1
ATOM 2108 C CA . ARG B 1 52 ? -7.172 14.461 16.938 1 98.38 52 ARG B CA 1
ATOM 2109 C C . ARG B 1 52 ? -7.75 15.719 17.578 1 98.38 52 ARG B C 1
ATOM 2111 O O . ARG B 1 52 ? -7.137 16.781 17.516 1 98.38 52 ARG B O 1
ATOM 2118 N N . GLY B 1 53 ? -8.906 15.586 18.156 1 97.75 53 GLY B N 1
ATOM 2119 C CA . GLY B 1 53 ? -9.555 16.672 18.875 1 97.75 53 GLY B CA 1
ATOM 2120 C C . GLY B 1 53 ? -11.008 16.859 18.484 1 97.75 53 GLY B C 1
ATOM 2121 O O . GLY B 1 53 ? -11.789 17.438 19.234 1 97.75 53 GLY B O 1
ATOM 2122 N N . GLY B 1 54 ? -11.461 16.484 17.391 1 97.44 54 GLY B N 1
ATOM 2123 C CA . GLY B 1 54 ? -12.812 16.5 16.859 1 97.44 54 GLY B CA 1
ATOM 2124 C C . GLY B 1 54 ? -13.383 15.109 16.641 1 97.44 54 GLY B C 1
ATOM 2125 O O . GLY B 1 54 ? -12.977 14.148 17.297 1 97.44 54 GLY B O 1
ATOM 2126 N N . PRO B 1 55 ? -14.383 15 15.773 1 98 55 PRO B N 1
ATOM 2127 C CA . PRO B 1 55 ? -15.023 13.703 15.531 1 98 55 PRO B CA 1
ATOM 2128 C C . PRO B 1 55 ? -14.117 12.734 14.781 1 98 55 PRO B C 1
ATOM 2130 O O . PRO B 1 55 ? -14.406 11.539 14.719 1 98 55 PRO B O 1
ATOM 2133 N N . VAL B 1 56 ? -13.117 13.281 14.195 1 98.38 56 VAL B N 1
ATOM 2134 C CA . VAL B 1 56 ? -12.172 12.461 13.438 1 98.38 56 VAL B CA 1
ATOM 2135 C C . VAL B 1 56 ? -10.875 12.297 14.242 1 98.38 56 VAL B C 1
ATOM 2137 O O . VAL B 1 56 ? -10.305 13.281 14.719 1 98.38 56 VAL B O 1
ATOM 2140 N N . THR B 1 57 ? -10.516 11.156 14.555 1 98.88 57 THR B N 1
ATOM 2141 C CA . THR B 1 57 ? -9.164 10.805 14.977 1 98.88 57 THR B CA 1
ATOM 2142 C C . THR B 1 57 ? -8.445 10.016 13.883 1 98.88 57 THR B C 1
ATOM 2144 O O . THR B 1 57 ? -8.805 8.867 13.594 1 98.88 57 THR B O 1
ATOM 2147 N N . ALA B 1 58 ? -7.426 10.688 13.289 1 98.94 58 ALA B N 1
ATOM 2148 C CA . ALA B 1 58 ? -6.863 10.117 12.07 1 98.94 58 ALA B CA 1
ATOM 2149 C C . ALA B 1 58 ? -5.352 9.945 12.195 1 98.94 58 ALA B C 1
ATOM 2151 O O . ALA B 1 58 ? -4.676 10.758 12.82 1 98.94 58 ALA B O 1
ATOM 2152 N N . LEU B 1 59 ? -4.875 8.859 11.664 1 98.94 59 LEU B N 1
ATOM 2153 C CA . LEU B 1 59 ? -3.459 8.711 11.336 1 98.94 59 LEU B CA 1
ATOM 2154 C C . LEU B 1 59 ? -3.207 8.961 9.859 1 98.94 59 LEU B C 1
ATOM 2156 O O . LEU B 1 59 ? -3.961 8.492 9.008 1 98.94 59 LEU B O 1
ATOM 2160 N N . VAL B 1 60 ? -2.273 9.773 9.562 1 98.94 60 VAL B N 1
ATOM 2161 C CA . VAL B 1 60 ? -1.762 9.867 8.195 1 98.94 60 VAL B CA 1
ATOM 2162 C C . VAL B 1 60 ? -0.512 9 8.055 1 98.94 60 VAL B C 1
ATOM 2164 O O . VAL B 1 60 ? 0.527 9.297 8.648 1 98.94 60 VAL B O 1
ATOM 2167 N N . ASP B 1 61 ? -0.645 7.906 7.234 1 98.94 61 ASP B N 1
ATOM 2168 C CA . ASP B 1 61 ? 0.36 6.863 7.062 1 98.94 61 ASP B CA 1
ATOM 2169 C C . ASP B 1 61 ? 0.613 6.125 8.375 1 98.94 61 ASP B C 1
ATOM 2171 O O . ASP B 1 61 ? 0.253 6.613 9.445 1 98.94 61 ASP B O 1
ATOM 2175 N N . THR B 1 62 ? 1.278 4.938 8.289 1 98.88 62 THR B N 1
ATOM 2176 C CA . THR B 1 62 ? 1.355 4.082 9.461 1 98.88 62 THR B CA 1
ATOM 2177 C C . THR B 1 62 ? 2.787 3.607 9.695 1 98.88 62 THR B C 1
ATOM 2179 O O . THR B 1 62 ? 3.049 2.83 10.617 1 98.88 62 THR B O 1
ATOM 2182 N N . GLY B 1 63 ? 3.748 4.051 8.836 1 97.81 63 GLY B N 1
ATOM 2183 C CA . GLY B 1 63 ? 5.094 3.504 8.914 1 97.81 63 GLY B CA 1
ATOM 2184 C C . GLY B 1 63 ? 5.219 2.137 8.266 1 97.81 63 GLY B C 1
ATOM 2185 O O . GLY B 1 63 ? 4.238 1.597 7.746 1 97.81 63 GLY B O 1
ATOM 2186 N N . GLY B 1 64 ? 6.445 1.652 8.25 1 96.94 64 GLY B N 1
ATOM 2187 C CA . GLY B 1 64 ? 6.688 0.324 7.711 1 96.94 64 GLY B CA 1
ATOM 2188 C C . GLY B 1 64 ? 6.301 -0.789 8.664 1 96.94 64 GLY B C 1
ATOM 2189 O O . GLY B 1 64 ? 6.082 -0.546 9.852 1 96.94 64 GLY B O 1
ATOM 2190 N N . PRO B 1 65 ? 6.168 -2.02 8.102 1 96.44 65 PRO B N 1
ATOM 2191 C CA . PRO B 1 65 ? 5.73 -3.139 8.938 1 96.44 65 PRO B CA 1
ATOM 2192 C C . PRO B 1 65 ? 6.688 -3.418 10.094 1 96.44 65 PRO B C 1
ATOM 2194 O O . PRO B 1 65 ? 6.273 -3.928 11.133 1 96.44 65 PRO B O 1
ATOM 2197 N N . TRP B 1 66 ? 7.887 -3.041 10.023 1 93.5 66 TRP B N 1
ATOM 2198 C CA . TRP B 1 66 ? 8.906 -3.232 11.047 1 93.5 66 TRP B CA 1
ATOM 2199 C C . TRP B 1 66 ? 8.656 -2.324 12.25 1 93.5 66 TRP B C 1
ATOM 2201 O O . TRP B 1 66 ? 9.234 -2.529 13.32 1 93.5 66 TRP B O 1
ATOM 2211 N N . GLY B 1 67 ? 7.832 -1.344 12.07 1 93.94 67 GLY B N 1
ATOM 2212 C CA . GLY B 1 67 ? 7.617 -0.35 13.109 1 93.94 67 GLY B CA 1
ATOM 2213 C C . GLY B 1 67 ? 6.348 -0.579 13.898 1 93.94 67 GLY B C 1
ATOM 2214 O O . GLY B 1 67 ? 5.859 0.328 14.578 1 93.94 67 GLY B O 1
ATOM 2215 N N . CYS B 1 68 ? 5.812 -1.753 13.867 1 95.19 68 CYS B N 1
ATOM 2216 C CA . CYS B 1 68 ? 4.523 -2.049 14.484 1 95.19 68 CYS B CA 1
ATOM 2217 C C . CYS B 1 68 ? 4.535 -1.7 15.969 1 95.19 68 CYS B C 1
ATOM 2219 O O . CYS B 1 68 ? 3.688 -0.94 16.438 1 95.19 68 CYS B O 1
ATOM 2221 N N . ARG B 1 69 ? 5.453 -2.238 16.734 1 93.94 69 ARG B N 1
ATOM 2222 C CA . ARG B 1 69 ? 5.539 -2 18.172 1 93.94 69 ARG B CA 1
ATOM 2223 C C . ARG B 1 69 ? 5.797 -0.527 18.469 1 93.94 69 ARG B C 1
ATOM 2225 O O . ARG B 1 69 ? 5.234 0.029 19.422 1 93.94 69 ARG B O 1
ATOM 2232 N N . ARG B 1 70 ? 6.652 0.064 17.672 1 94.38 70 ARG B N 1
ATOM 2233 C CA . ARG B 1 70 ? 6.957 1.479 17.844 1 94.38 70 ARG B CA 1
ATOM 2234 C C . ARG B 1 70 ? 5.711 2.338 17.656 1 94.38 70 ARG B C 1
ATOM 2236 O O . ARG B 1 70 ? 5.465 3.262 18.422 1 94.38 70 ARG B O 1
ATOM 2243 N N . LEU B 1 71 ? 4.945 2.035 16.625 1 97.06 71 LEU B N 1
ATOM 2244 C CA . LEU B 1 71 ? 3.721 2.793 16.375 1 97.06 71 LEU B CA 1
ATOM 2245 C C . LEU B 1 71 ? 2.758 2.66 17.547 1 97.06 71 LEU B C 1
ATOM 2247 O O . LEU B 1 71 ? 2.174 3.65 18 1 97.06 71 LEU B O 1
ATOM 2251 N N . LEU B 1 72 ? 2.562 1.462 18.047 1 97.31 72 LEU B N 1
ATOM 2252 C CA . LEU B 1 72 ? 1.676 1.228 19.188 1 97.31 72 LEU B CA 1
ATOM 2253 C C . LEU B 1 72 ? 2.139 2.014 20.406 1 97.31 72 LEU B C 1
ATOM 2255 O O . LEU B 1 72 ? 1.322 2.611 21.109 1 97.31 72 LEU B O 1
ATOM 2259 N N . ALA B 1 73 ? 3.436 2.027 20.641 1 96.56 73 ALA B N 1
ATOM 2260 C CA . ALA B 1 73 ? 3.996 2.775 21.766 1 96.56 73 ALA B CA 1
ATOM 2261 C C . ALA B 1 73 ? 3.76 4.273 21.594 1 96.56 73 ALA B C 1
ATOM 2263 O O . ALA B 1 73 ? 3.451 4.969 22.562 1 96.56 73 ALA B O 1
ATOM 2264 N N . GLN B 1 74 ? 3.955 4.738 20.406 1 96.56 74 GLN B N 1
ATOM 2265 C CA . GLN B 1 74 ? 3.742 6.156 20.109 1 96.56 74 GLN B CA 1
ATOM 2266 C C . GLN B 1 74 ? 2.285 6.547 20.328 1 96.56 74 GLN B C 1
ATOM 2268 O O . GLN B 1 74 ? 1.999 7.617 20.875 1 96.56 74 GLN B O 1
ATOM 2273 N N . LEU B 1 75 ? 1.362 5.727 19.891 1 98.25 75 LEU B N 1
ATOM 2274 C CA . LEU B 1 75 ? -0.062 5.973 20.078 1 98.25 75 LEU B CA 1
ATOM 2275 C C . LEU B 1 75 ? -0.408 5.984 21.562 1 98.25 75 LEU B C 1
ATOM 2277 O O . LEU B 1 75 ? -1.161 6.848 22.031 1 98.25 75 LEU B O 1
ATOM 2281 N N . GLU B 1 76 ? 0.126 5.066 22.266 1 97.56 76 GLU B N 1
ATOM 2282 C CA . GLU B 1 76 ? -0.077 5.02 23.703 1 97.56 76 GLU B CA 1
ATOM 2283 C C . GLU B 1 76 ? 0.43 6.293 24.375 1 97.56 76 GLU B C 1
ATOM 2285 O O . GLU B 1 76 ? -0.267 6.887 25.203 1 97.56 76 GLU B O 1
ATOM 2290 N N . ALA B 1 77 ? 1.634 6.688 24.047 1 96.75 77 ALA B N 1
ATOM 2291 C CA . ALA B 1 77 ? 2.234 7.898 24.609 1 96.75 77 ALA B CA 1
ATOM 2292 C C . ALA B 1 77 ? 1.388 9.125 24.297 1 96.75 77 ALA B C 1
ATOM 2294 O O . ALA B 1 77 ? 1.333 10.07 25.078 1 96.75 77 ALA B O 1
ATOM 2295 N N . ALA B 1 78 ? 0.706 9.078 23.188 1 97.12 78 ALA B N 1
ATOM 2296 C CA . ALA B 1 78 ? -0.129 10.195 22.766 1 97.12 78 ALA B CA 1
ATOM 2297 C C . ALA B 1 78 ? -1.53 10.094 23.359 1 97.12 78 ALA B C 1
ATOM 2299 O O . ALA B 1 78 ? -2.389 10.938 23.094 1 97.12 78 ALA B O 1
ATOM 2300 N N . GLY B 1 79 ? -1.743 9.055 24.156 1 97.56 79 GLY B N 1
ATOM 2301 C CA . GLY B 1 79 ? -3.057 8.859 24.75 1 97.56 79 GLY B CA 1
ATOM 2302 C C . GLY B 1 79 ? -4.125 8.516 23.719 1 97.56 79 GLY B C 1
ATOM 2303 O O . GLY B 1 79 ? -5.273 8.945 23.844 1 97.56 79 GLY B O 1
ATOM 2304 N N . THR B 1 80 ? -3.746 7.887 22.688 1 98.19 80 THR B N 1
ATOM 2305 C CA . THR B 1 80 ? -4.648 7.531 21.594 1 98.19 80 THR B CA 1
ATOM 2306 C C . THR B 1 80 ? -4.574 6.035 21.297 1 98.19 80 THR B C 1
ATOM 2308 O O . THR B 1 80 ? -3.861 5.617 20.375 1 98.19 80 THR B O 1
ATOM 2311 N N . PRO B 1 81 ? -5.312 5.25 22 1 97.12 81 PRO B N 1
ATOM 2312 C CA . PRO B 1 81 ? -5.293 3.822 21.672 1 97.12 81 PRO B CA 1
ATOM 2313 C C . PRO B 1 81 ? -5.789 3.533 20.25 1 97.12 81 PRO B C 1
ATOM 2315 O O . PRO B 1 81 ? -6.602 4.285 19.719 1 97.12 81 PRO B O 1
ATOM 2318 N N . PRO B 1 82 ? -5.352 2.459 19.656 1 97.75 82 PRO B N 1
ATOM 2319 C CA . PRO B 1 82 ? -5.711 2.143 18.266 1 97.75 82 PRO B CA 1
ATOM 2320 C C . PRO B 1 82 ? -7.219 2.139 18.031 1 97.75 82 PRO B C 1
ATOM 2322 O O . PRO B 1 82 ? -7.684 2.547 16.969 1 97.75 82 PRO B O 1
ATOM 2325 N N . GLU B 1 83 ? -7.984 1.748 18.984 1 96.44 83 GLU B N 1
ATOM 2326 C CA . GLU B 1 83 ? -9.43 1.629 18.844 1 96.44 83 GLU B CA 1
ATOM 2327 C C . GLU B 1 83 ? -10.086 3 18.688 1 96.44 83 GLU B C 1
ATOM 2329 O O . GLU B 1 83 ? -11.227 3.1 18.234 1 96.44 83 GLU B O 1
ATOM 2334 N N . SER B 1 84 ? -9.375 4.008 19.109 1 97.38 84 SER B N 1
ATOM 2335 C CA . SER B 1 84 ? -9.93 5.355 19.031 1 97.38 84 SER B CA 1
ATOM 2336 C C . SER B 1 84 ? -9.711 5.957 17.641 1 97.38 84 SER B C 1
ATOM 2338 O O . SER B 1 84 ? -10.297 6.984 17.297 1 97.38 84 SER B O 1
ATOM 2340 N N . VAL B 1 85 ? -8.906 5.324 16.859 1 98.5 85 VAL B N 1
ATOM 2341 C CA . VAL B 1 85 ? -8.609 5.828 15.523 1 98.5 85 VAL B CA 1
ATOM 2342 C C . VAL B 1 85 ? -9.789 5.559 14.594 1 98.5 85 VAL B C 1
ATOM 2344 O O . VAL B 1 85 ? -10.188 4.406 14.406 1 98.5 85 VAL B O 1
ATOM 2347 N N . THR B 1 86 ? -10.375 6.617 14.062 1 98.44 86 THR B N 1
ATOM 2348 C CA . THR B 1 86 ? -11.547 6.496 13.203 1 98.44 86 THR B CA 1
ATOM 2349 C C . THR B 1 86 ? -11.133 6.375 11.742 1 98.44 86 THR B C 1
ATOM 2351 O O . THR B 1 86 ? -11.859 5.801 10.93 1 98.44 86 THR B O 1
ATOM 2354 N N . HIS B 1 87 ? -9.977 6.992 11.375 1 98.75 87 HIS B N 1
ATOM 2355 C CA . HIS B 1 87 ? -9.5 7.012 10 1 98.75 87 HIS B CA 1
ATOM 2356 C C . HIS B 1 87 ? -8 6.742 9.93 1 98.75 87 HIS B C 1
ATOM 2358 O O . HIS B 1 87 ? -7.234 7.289 10.719 1 98.75 87 HIS B O 1
ATOM 2364 N N . VAL B 1 88 ? -7.609 5.844 9.102 1 98.94 88 VAL B N 1
ATOM 2365 C CA . VAL B 1 88 ? -6.227 5.723 8.656 1 98.94 88 VAL B CA 1
ATOM 2366 C C . VAL B 1 88 ? -6.109 6.207 7.211 1 98.94 88 VAL B C 1
ATOM 2368 O O . VAL B 1 88 ? -6.652 5.582 6.297 1 98.94 88 VAL B O 1
ATOM 2371 N N . LEU B 1 89 ? -5.445 7.332 6.992 1 98.94 89 LEU B N 1
ATOM 2372 C CA . LEU B 1 89 ? -5.32 8 5.699 1 98.94 89 LEU B CA 1
ATOM 2373 C C . LEU B 1 89 ? -3.902 7.863 5.152 1 98.94 89 LEU B C 1
ATOM 2375 O O . LEU B 1 89 ? -3.039 8.695 5.441 1 98.94 89 LEU B O 1
ATOM 2379 N N . CYS B 1 90 ? -3.691 6.828 4.375 1 98.94 90 CYS B N 1
ATOM 2380 C CA . CYS B 1 90 ? -2.373 6.617 3.789 1 98.94 90 CYS B CA 1
ATOM 2381 C C . CYS B 1 90 ? -2.227 7.395 2.486 1 98.94 90 CYS B C 1
ATOM 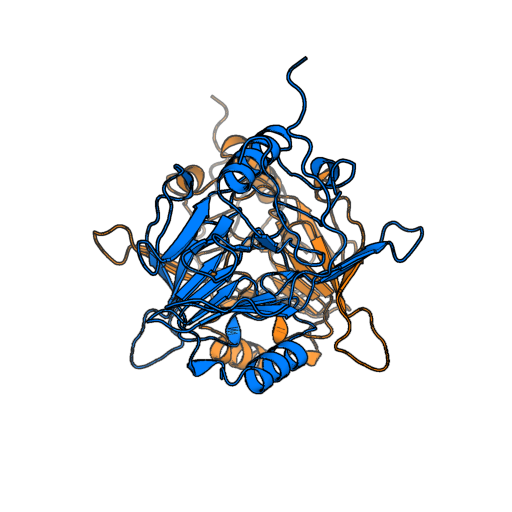2383 O O . CYS B 1 90 ? -3.066 7.281 1.593 1 98.94 90 CYS B O 1
ATOM 2385 N N . THR B 1 91 ? -1.176 8.117 2.455 1 98.94 91 THR B N 1
ATOM 2386 C CA . THR B 1 91 ? -0.935 8.984 1.308 1 98.94 91 THR B CA 1
ATOM 2387 C C . THR B 1 91 ? -0.79 8.164 0.029 1 98.94 91 THR B C 1
ATOM 2389 O O . THR B 1 91 ? -1.229 8.594 -1.041 1 98.94 91 THR B O 1
ATOM 2392 N N . HIS B 1 92 ? -0.152 7.07 0.17 1 98.88 92 HIS B N 1
ATOM 2393 C CA . HIS B 1 92 ? -0.004 6.141 -0.944 1 98.88 92 HIS B CA 1
ATOM 2394 C C . HIS B 1 92 ? 0.384 4.75 -0.454 1 98.88 92 HIS B C 1
ATOM 2396 O O . HIS B 1 92 ? 0.507 4.527 0.752 1 98.88 92 HIS B O 1
ATOM 2402 N N . GLY B 1 93 ? 0.586 3.797 -1.434 1 98.81 93 GLY B N 1
ATOM 2403 C CA . GLY B 1 93 ? 0.593 2.389 -1.076 1 98.81 93 GLY B CA 1
ATOM 2404 C C . GLY B 1 93 ? 1.99 1.812 -0.95 1 98.81 93 GLY B C 1
ATOM 2405 O O . GLY B 1 93 ? 2.174 0.594 -1.017 1 98.81 93 GLY B O 1
ATOM 2406 N N . HIS B 1 94 ? 3.082 2.553 -0.715 1 98.69 94 HIS B N 1
ATOM 2407 C CA . HIS B 1 94 ? 4.406 1.989 -0.463 1 98.69 94 HIS B CA 1
ATOM 2408 C C . HIS B 1 94 ? 4.473 1.333 0.912 1 98.69 94 HIS B C 1
ATOM 2410 O O . HIS B 1 94 ? 3.758 1.739 1.833 1 98.69 94 HIS B O 1
ATOM 2416 N N . SER B 1 95 ? 5.371 0.421 1.065 1 98.25 95 SER B N 1
ATOM 2417 C CA . SER B 1 95 ? 5.418 -0.437 2.246 1 98.25 95 SER B CA 1
ATOM 2418 C C . SER B 1 95 ? 5.656 0.378 3.512 1 98.25 95 SER B C 1
ATOM 2420 O O . SER B 1 95 ? 5.117 0.058 4.574 1 98.25 95 SER B O 1
ATOM 2422 N N . ASP B 1 96 ? 6.477 1.399 3.428 1 97.81 96 ASP B N 1
ATOM 2423 C CA . ASP B 1 96 ? 6.816 2.164 4.625 1 97.81 96 ASP B CA 1
ATOM 2424 C C . ASP B 1 96 ? 5.707 3.154 4.973 1 97.81 96 ASP B C 1
ATOM 2426 O O . ASP B 1 96 ? 5.824 3.91 5.941 1 97.81 96 ASP B O 1
ATOM 2430 N N . HIS B 1 97 ? 4.625 3.182 4.254 1 98.75 97 HIS B N 1
ATOM 2431 C CA . HIS B 1 97 ? 3.488 4.039 4.559 1 98.75 97 HIS B CA 1
ATOM 2432 C C . HIS B 1 97 ? 2.287 3.223 5.02 1 98.75 97 HIS B C 1
ATOM 2434 O O . HIS B 1 97 ? 1.447 3.715 5.777 1 98.75 97 HIS B O 1
ATOM 2440 N N . VAL B 1 98 ? 2.18 1.944 4.594 1 98.81 98 VAL B N 1
ATOM 2441 C CA . VAL B 1 98 ? 0.971 1.153 4.797 1 98.81 98 VAL B CA 1
ATOM 2442 C C . VAL B 1 98 ? 1.293 -0.073 5.648 1 98.81 98 VAL B C 1
ATOM 2444 O O . VAL B 1 98 ? 0.517 -1.031 5.688 1 98.81 98 VAL B O 1
ATOM 2447 N N . GLY B 1 99 ? 2.314 -0.118 6.395 1 98.38 99 GLY B N 1
ATOM 2448 C CA . GLY B 1 99 ? 2.865 -1.323 6.996 1 98.38 99 GLY B CA 1
ATOM 2449 C C . GLY B 1 99 ? 2.041 -1.841 8.156 1 98.38 99 GLY B C 1
ATOM 2450 O O . GLY B 1 99 ? 2.203 -2.988 8.578 1 98.38 99 GLY B O 1
ATOM 2451 N N . ASN B 1 100 ? 1.077 -1.015 8.664 1 98.56 100 ASN B N 1
ATOM 2452 C CA . ASN B 1 100 ? 0.457 -1.386 9.93 1 98.56 100 ASN B CA 1
ATOM 2453 C C . ASN B 1 100 ? -1.053 -1.166 9.906 1 98.56 100 ASN B C 1
ATOM 2455 O O . ASN B 1 100 ? -1.646 -0.772 10.906 1 98.56 100 ASN B O 1
ATOM 2459 N N . LEU B 1 101 ? -1.655 -1.424 8.812 1 98.62 101 LEU B N 1
ATOM 2460 C CA . LEU B 1 101 ? -3.072 -1.139 8.617 1 98.62 101 LEU B CA 1
ATOM 2461 C C . LEU B 1 101 ? -3.934 -2.008 9.523 1 98.62 101 LEU B C 1
ATOM 2463 O O . LEU B 1 101 ? -4.965 -1.557 10.031 1 98.62 101 LEU B O 1
ATOM 2467 N N . ASN B 1 102 ? -3.535 -3.158 9.789 1 97.62 102 ASN B N 1
ATOM 2468 C CA . ASN B 1 102 ? -4.375 -4.117 10.5 1 97.62 102 ASN B CA 1
ATOM 2469 C C . ASN B 1 102 ? -4.449 -3.807 11.992 1 97.62 102 ASN B C 1
ATOM 2471 O O . ASN B 1 102 ? -5.211 -4.441 12.727 1 97.62 102 ASN B O 1
ATOM 2475 N N . LEU B 1 103 ? -3.678 -2.832 12.469 1 98.06 103 LEU B N 1
ATOM 2476 C CA . LEU B 1 103 ? -3.787 -2.381 13.852 1 98.06 103 LEU B CA 1
ATOM 2477 C C . LEU B 1 103 ? -5.109 -1.657 14.086 1 98.06 103 LEU B C 1
ATOM 2479 O O . LEU B 1 103 ? -5.504 -1.43 15.227 1 98.06 103 LEU B O 1
ATOM 2483 N N . PHE B 1 104 ? -5.809 -1.341 12.992 1 97.06 104 PHE B N 1
ATOM 2484 C CA . PHE B 1 104 ? -7.016 -0.522 13.078 1 97.06 104 PHE B CA 1
ATOM 2485 C C . PHE B 1 104 ? -8.172 -1.19 12.344 1 97.06 104 PHE B C 1
ATOM 2487 O O . PHE B 1 104 ? -8.711 -0.635 11.383 1 97.06 104 PHE B O 1
ATOM 2494 N N . PRO B 1 105 ? -8.625 -2.256 12.773 1 90.12 105 PRO B N 1
ATOM 2495 C CA . PRO B 1 105 ? -9.523 -3.129 12.023 1 90.12 105 PRO B CA 1
ATOM 2496 C C . PRO B 1 105 ? -10.914 -2.518 11.836 1 90.12 105 PRO B C 1
ATOM 2498 O O . PRO B 1 105 ? -11.703 -3.01 11.023 1 90.12 105 PRO B O 1
ATOM 2501 N N . ARG B 1 106 ? -11.219 -1.444 12.539 1 91.5 106 ARG B N 1
ATOM 2502 C CA . ARG B 1 106 ? -12.562 -0.875 12.43 1 91.5 106 ARG B CA 1
ATOM 2503 C C . ARG B 1 106 ? -12.516 0.499 11.766 1 91.5 106 ARG B C 1
ATOM 2505 O O . ARG B 1 106 ? -13.555 1.112 11.523 1 91.5 106 ARG B O 1
ATOM 2512 N N . ALA B 1 107 ? -11.383 0.986 11.555 1 96.44 107 ALA B N 1
ATOM 2513 C CA . ALA B 1 107 ? -11.211 2.33 11.008 1 96.44 107 ALA B CA 1
ATOM 2514 C C . ALA B 1 107 ? -11.555 2.361 9.523 1 96.44 107 ALA B C 1
ATOM 2516 O O . ALA B 1 107 ? -11.492 1.335 8.844 1 96.44 107 ALA B O 1
ATOM 2517 N N . TRP B 1 108 ? -12.016 3.564 9.062 1 97.44 108 TRP B N 1
ATOM 2518 C CA . TRP B 1 108 ? -11.914 3.855 7.641 1 97.44 108 TRP B CA 1
ATOM 2519 C C . TRP B 1 108 ? -10.453 3.867 7.188 1 97.44 108 TRP B C 1
ATOM 2521 O O . TRP B 1 108 ? -9.594 4.449 7.852 1 97.44 108 TRP B O 1
ATOM 2531 N N . VAL B 1 109 ? -10.211 3.156 6.121 1 98.62 109 VAL B N 1
ATOM 2532 C CA . VAL B 1 109 ? -8.852 3.109 5.594 1 98.62 109 VAL B CA 1
ATOM 2533 C C . VAL B 1 109 ? -8.82 3.693 4.184 1 98.62 109 VAL B C 1
ATOM 2535 O O . VAL B 1 109 ? -9.516 3.207 3.287 1 98.62 109 VAL B O 1
ATOM 2538 N N . LEU B 1 110 ? -8.117 4.75 4.023 1 98.88 110 LEU B N 1
ATOM 2539 C CA . LEU B 1 110 ? -7.801 5.316 2.717 1 98.88 110 LEU B CA 1
ATOM 2540 C C . LEU B 1 110 ? -6.375 4.969 2.303 1 98.88 110 LEU B C 1
ATOM 2542 O O . LEU B 1 110 ? -5.438 5.145 3.082 1 98.88 110 LEU B O 1
ATOM 2546 N N . VAL B 1 111 ? -6.176 4.387 1.172 1 98.88 111 VAL B N 1
ATOM 2547 C CA . VAL B 1 111 ? -4.863 4.27 0.543 1 98.88 111 VAL B CA 1
ATOM 2548 C C . VAL B 1 111 ? -4.898 4.898 -0.848 1 98.88 111 VAL B C 1
ATOM 2550 O O . VAL B 1 111 ? -5.547 4.375 -1.757 1 98.88 111 VAL B O 1
ATOM 2553 N N . GLY B 1 112 ? -4.152 6 -0.984 1 98.69 112 GLY B N 1
ATOM 2554 C CA . GLY B 1 112 ? -4.266 6.758 -2.221 1 98.69 112 GLY B CA 1
ATOM 2555 C C . GLY B 1 112 ? -5.664 7.293 -2.465 1 98.69 112 GLY B C 1
ATOM 2556 O O . GLY B 1 112 ? -6.141 8.156 -1.729 1 98.69 112 GLY B O 1
ATOM 2557 N N . PHE B 1 113 ? -6.348 6.66 -3.484 1 98.5 113 PHE B N 1
ATOM 2558 C CA . PHE B 1 113 ? -7.637 7.207 -3.889 1 98.5 113 PHE B CA 1
ATOM 2559 C C . PHE B 1 113 ? -8.773 6.293 -3.445 1 98.5 113 PHE B C 1
ATOM 2561 O O . PHE B 1 113 ? -9.945 6.598 -3.672 1 98.5 113 PHE B O 1
ATOM 2568 N N . ASP B 1 114 ? -8.406 5.219 -2.727 1 97.12 114 ASP B N 1
ATOM 2569 C CA . ASP B 1 114 ? -9.43 4.223 -2.424 1 97.12 114 ASP B CA 1
ATOM 2570 C C . ASP B 1 114 ? -9.766 4.211 -0.934 1 97.12 114 ASP B C 1
ATOM 2572 O O . ASP B 1 114 ? -8.875 4.02 -0.095 1 97.12 114 ASP B O 1
ATOM 2576 N N . LEU B 1 115 ? -11.023 4.367 -0.659 1 98.31 115 LEU B N 1
ATOM 2577 C CA . LEU B 1 115 ? -11.523 4.344 0.709 1 98.31 115 LEU B CA 1
ATOM 2578 C C . LEU B 1 115 ? -12.297 3.055 0.982 1 98.31 115 LEU B C 1
ATOM 2580 O O . LEU B 1 115 ? -13.133 2.645 0.178 1 98.31 115 LEU B O 1
ATOM 2584 N N . SER B 1 116 ? -11.898 2.447 2.074 1 96.94 116 SER B N 1
ATOM 2585 C CA . SER B 1 116 ? -12.57 1.2 2.436 1 96.94 116 SER B CA 1
ATOM 2586 C C . SER B 1 116 ? -12.773 1.102 3.941 1 96.94 116 SER B C 1
ATOM 2588 O O . SER B 1 116 ? -12.164 1.849 4.711 1 96.94 116 SER B O 1
ATOM 2590 N N . ARG B 1 117 ? -13.664 0.246 4.367 1 93.75 117 ARG B N 1
ATOM 2591 C CA . ARG B 1 117 ? -13.883 -0.165 5.75 1 93.75 117 ARG B CA 1
ATOM 2592 C C . ARG B 1 117 ? -14.383 -1.604 5.82 1 93.75 117 ARG B C 1
ATOM 2594 O O . ARG B 1 117 ? -14.797 -2.172 4.809 1 93.75 117 ARG B O 1
ATOM 2601 N N . PRO B 1 118 ? -14.203 -2.135 7.023 1 90.38 118 PRO B N 1
ATOM 2602 C CA . PRO B 1 118 ? -14.789 -3.475 7.133 1 90.38 118 PRO B CA 1
ATOM 2603 C C . PRO B 1 118 ? -16.281 -3.49 6.832 1 90.38 118 PRO B C 1
ATOM 2605 O O . PRO B 1 118 ? -16.984 -2.525 7.137 1 90.38 118 PRO B O 1
ATOM 2608 N N . TRP B 1 119 ? -16.781 -4.375 6.055 1 81.06 119 TRP B N 1
ATOM 2609 C CA . TRP B 1 119 ? -18.188 -4.551 5.68 1 81.06 119 TRP B CA 1
ATOM 2610 C C . TRP B 1 119 ? -19.078 -4.605 6.918 1 81.06 119 TRP B C 1
ATOM 2612 O O . TRP B 1 119 ? -20.25 -4.246 6.855 1 81.06 119 TRP B O 1
ATOM 2622 N N . GLY B 1 120 ? -18.594 -4.629 7.973 1 67.19 120 GLY B N 1
ATOM 2623 C CA . GLY B 1 120 ? -19.516 -4.793 9.086 1 67.19 120 GLY B CA 1
ATOM 2624 C C . GLY B 1 120 ? -20.062 -6.199 9.203 1 67.19 120 GLY B C 1
ATOM 2625 O O . GLY B 1 120 ? -19.562 -7.125 8.57 1 67.19 120 GLY B O 1
ATOM 2626 N N . GLY B 1 121 ? -20.844 -6.703 10.18 1 53.69 121 GLY B N 1
ATOM 2627 C CA . GLY B 1 121 ? -21.609 -7.891 10.508 1 53.69 121 GLY B CA 1
ATOM 2628 C C . GLY B 1 121 ? -21.047 -8.664 11.688 1 53.69 121 GLY B C 1
ATOM 2629 O O . GLY B 1 121 ? -20.109 -8.203 12.336 1 53.69 121 GLY B O 1
ATOM 2630 N N . ASP B 1 122 ? -21.828 -9.562 11.984 1 46.62 122 ASP B N 1
ATOM 2631 C CA . ASP B 1 122 ? -21.531 -10.359 13.172 1 46.62 122 ASP B CA 1
ATOM 2632 C C . ASP B 1 122 ? -20.125 -10.961 13.07 1 46.62 122 ASP B C 1
ATOM 2634 O O . ASP B 1 122 ? -19.547 -11.383 14.078 1 46.62 122 ASP B O 1
ATOM 2638 N N . LYS B 1 123 ? -19.688 -11.125 11.727 1 50.84 123 LYS B N 1
ATOM 2639 C CA . LYS B 1 123 ? -18.406 -11.82 11.648 1 50.84 123 LYS B CA 1
ATOM 2640 C C . LYS B 1 123 ? -17.344 -10.93 11.016 1 50.84 123 LYS B C 1
ATOM 2642 O O . LYS B 1 123 ? -17.469 -10.523 9.859 1 50.84 123 LYS B O 1
ATOM 2647 N N . ASP B 1 124 ? -16.656 -9.914 11.664 1 51.72 124 ASP B N 1
ATOM 2648 C CA . ASP B 1 124 ? -15.609 -8.938 11.422 1 51.72 124 ASP B CA 1
ATOM 2649 C C . ASP B 1 124 ? -14.664 -9.406 10.32 1 51.72 124 ASP B C 1
ATOM 2651 O O . ASP B 1 124 ? -13.773 -8.664 9.898 1 51.72 124 ASP B O 1
ATOM 2655 N N . ASP B 1 125 ? -14.859 -10.562 9.688 1 62.16 125 ASP B N 1
ATOM 2656 C CA . ASP B 1 125 ? -13.781 -11.102 8.867 1 62.16 125 ASP B CA 1
ATOM 2657 C C . ASP B 1 125 ? -14.234 -11.305 7.426 1 62.16 125 ASP B C 1
ATOM 2659 O O . ASP B 1 125 ? -13.594 -12.039 6.668 1 62.16 125 ASP B O 1
ATOM 2663 N N . GLU B 1 126 ? -15.297 -10.438 7 1 71 126 GLU B N 1
ATOM 2664 C CA . GLU B 1 126 ? -15.883 -10.883 5.742 1 71 126 GLU B CA 1
ATOM 2665 C C . GLU B 1 126 ? -15.383 -10.047 4.57 1 71 126 GLU B C 1
ATOM 2667 O O . GLU B 1 126 ? -15.727 -10.305 3.416 1 71 126 GLU B O 1
ATOM 2672 N N . GLY B 1 127 ? -14.602 -9.078 4.785 1 85.06 127 GLY B N 1
ATOM 2673 C CA . GLY B 1 127 ? -14.109 -8.344 3.635 1 85.06 127 GLY B CA 1
ATOM 2674 C C . GLY B 1 127 ? -14.211 -6.836 3.797 1 85.06 127 GLY B C 1
ATOM 2675 O O . GLY B 1 127 ? -14.453 -6.344 4.902 1 85.06 127 GLY B O 1
ATOM 2676 N N . GLY B 1 128 ? -13.812 -6.18 2.744 1 93.44 128 GLY B N 1
ATOM 2677 C CA . GLY B 1 128 ? -13.852 -4.727 2.783 1 93.44 128 GLY B CA 1
ATOM 2678 C C . GLY B 1 128 ? -14.938 -4.133 1.91 1 93.44 128 GLY B C 1
ATOM 2679 O O . GLY B 1 128 ? -15.25 -4.672 0.848 1 93.44 128 GLY B O 1
ATOM 2680 N N . ARG B 1 129 ? -15.617 -3.15 2.445 1 94.69 129 ARG B N 1
ATOM 2681 C CA . ARG B 1 129 ? -16.5 -2.312 1.644 1 94.69 129 ARG B CA 1
ATOM 2682 C C . ARG B 1 129 ? -15.766 -1.085 1.119 1 94.69 129 ARG B C 1
ATOM 2684 O O . ARG B 1 129 ? -15.242 -0.287 1.9 1 94.69 129 ARG B O 1
ATOM 2691 N N . PHE B 1 130 ? -15.703 -0.961 -0.178 1 96.62 130 PHE B N 1
ATOM 2692 C CA . PHE B 1 130 ? -15.086 0.189 -0.832 1 96.62 130 PHE B CA 1
ATOM 2693 C C . PHE B 1 130 ? -16.141 1.191 -1.27 1 96.62 130 PHE B C 1
ATOM 2695 O O . PHE B 1 130 ? -17.156 0.813 -1.863 1 96.62 130 PHE B O 1
ATOM 2702 N N . VAL B 1 131 ? -15.898 2.449 -0.947 1 96.5 131 VAL B N 1
ATOM 2703 C CA . VAL B 1 131 ? -16.875 3.488 -1.274 1 96.5 131 VAL B CA 1
ATOM 2704 C C . VAL B 1 131 ? -16.281 4.43 -2.322 1 96.5 131 VAL B C 1
ATOM 2706 O O . VAL B 1 131 ? -15.086 4.727 -2.299 1 96.5 131 VAL B O 1
ATOM 2709 N N . PRO B 1 132 ? -17.109 4.902 -3.188 1 95.5 132 PRO B N 1
ATOM 2710 C CA . PRO B 1 132 ? -16.609 5.766 -4.262 1 95.5 132 PRO B CA 1
ATOM 2711 C C . PRO B 1 132 ? -16.188 7.141 -3.76 1 95.5 132 PRO B C 1
ATOM 2713 O O . PRO B 1 132 ? -16.812 7.707 -2.871 1 95.5 132 PRO B O 1
ATOM 2716 N N . LEU B 1 133 ? -15.086 7.598 -4.215 1 97.38 133 LEU B N 1
ATOM 2717 C CA . LEU B 1 133 ? -14.57 8.953 -4.047 1 97.38 133 LEU B CA 1
ATOM 2718 C C . LEU B 1 133 ? -14.227 9.578 -5.395 1 97.38 133 LEU B C 1
ATOM 2720 O O . LEU B 1 133 ? -14.062 8.859 -6.387 1 97.38 133 LEU B O 1
ATOM 2724 N N . ASP B 1 134 ? -14.094 10.875 -5.48 1 97.5 134 ASP B N 1
ATOM 2725 C CA . ASP B 1 134 ? -13.773 11.586 -6.715 1 97.5 134 ASP B CA 1
ATOM 2726 C C . ASP B 1 134 ? -12.352 12.148 -6.68 1 97.5 134 ASP B C 1
ATOM 2728 O O . ASP B 1 134 ? -12.047 13.109 -7.383 1 97.5 134 ASP B O 1
ATOM 2732 N N . LEU B 1 135 ? -11.531 11.531 -5.859 1 98.5 135 LEU B N 1
ATOM 2733 C CA . LEU B 1 135 ? -10.156 12.016 -5.723 1 98.5 135 LEU B CA 1
ATOM 2734 C C . LEU B 1 135 ? -9.43 11.969 -7.062 1 98.5 135 LEU B C 1
ATOM 2736 O O . LEU B 1 135 ? -8.688 12.891 -7.402 1 98.5 135 LEU B O 1
ATOM 2740 N N . ALA B 1 136 ? -9.641 10.93 -7.801 1 96.69 136 ALA B N 1
ATOM 2741 C CA . ALA B 1 136 ? -8.977 10.773 -9.094 1 96.69 136 ALA B CA 1
ATOM 2742 C C . ALA B 1 136 ? -9.375 11.883 -10.055 1 96.69 136 ALA B C 1
ATOM 2744 O O . ALA B 1 136 ? -8.641 12.188 -11 1 96.69 136 ALA B O 1
ATOM 2745 N N . ARG B 1 137 ? -10.492 12.484 -9.797 1 96.94 137 ARG B N 1
ATOM 2746 C CA . ARG B 1 137 ? -10.984 13.578 -10.633 1 96.94 137 ARG B CA 1
ATOM 2747 C C . ARG B 1 137 ? -10.617 14.93 -10.039 1 96.94 137 ARG B C 1
ATOM 2749 O O . ARG B 1 137 ? -11.078 15.969 -10.516 1 96.94 137 ARG B O 1
ATOM 2756 N N . GLY B 1 138 ? -9.914 14.891 -8.969 1 97.69 138 GLY B N 1
ATOM 2757 C CA . GLY B 1 138 ? -9.414 16.141 -8.406 1 97.69 138 GLY B CA 1
ATOM 2758 C C . GLY B 1 138 ? -10.305 16.688 -7.305 1 97.69 138 GLY B C 1
ATOM 2759 O O . GLY B 1 138 ? -10.07 17.797 -6.805 1 97.69 138 GLY B O 1
ATOM 2760 N N . VAL B 1 139 ? -11.32 15.953 -6.902 1 98 139 VAL B N 1
ATOM 2761 C CA . VAL B 1 139 ? -12.25 16.422 -5.875 1 98 139 VAL B CA 1
ATOM 2762 C C . VAL B 1 139 ? -11.789 15.938 -4.504 1 98 139 VAL B C 1
ATOM 2764 O O . VAL B 1 139 ? -11.672 14.727 -4.273 1 98 139 VAL B O 1
ATOM 2767 N N . PRO B 1 140 ? -11.562 16.828 -3.584 1 98.5 140 PRO B N 1
ATOM 2768 C CA . PRO B 1 140 ? -11.117 16.422 -2.248 1 98.5 140 PRO B CA 1
ATOM 2769 C C . PRO B 1 140 ? -12.156 15.586 -1.504 1 98.5 140 PRO B C 1
ATOM 2771 O O . PRO B 1 140 ? -13.344 15.625 -1.847 1 98.5 140 PRO B O 1
ATOM 2774 N N . TYR B 1 141 ? -11.711 14.75 -0.645 1 98.69 141 TYR B N 1
ATOM 2775 C CA . TYR B 1 141 ? -12.508 14.023 0.336 1 98.69 141 TYR B CA 1
ATOM 2776 C C . TYR B 1 141 ? -12.352 14.625 1.727 1 98.69 141 TYR B C 1
ATOM 2778 O O . TYR B 1 141 ? -11.227 14.781 2.217 1 98.69 141 TYR B O 1
ATOM 2786 N N . ALA B 1 142 ? -13.445 15.047 2.334 1 98.69 142 ALA B N 1
ATOM 2787 C CA . ALA B 1 142 ? -13.375 15.727 3.625 1 98.69 142 ALA B CA 1
ATOM 2788 C C . ALA B 1 142 ? -14.008 14.883 4.727 1 98.69 142 ALA B C 1
ATOM 2790 O O . ALA B 1 142 ? -15.219 14.953 4.957 1 98.69 142 ALA B O 1
ATOM 2791 N N . PRO B 1 143 ? -13.18 14.148 5.508 1 98.44 143 PRO B N 1
ATOM 2792 C CA . PRO B 1 143 ? -13.742 13.453 6.668 1 98.44 143 PRO B CA 1
ATOM 2793 C C . PRO B 1 143 ? -14.477 14.391 7.617 1 98.44 143 PRO B C 1
ATOM 2795 O O . PRO B 1 143 ? -15.43 13.977 8.281 1 98.44 143 PRO B O 1
ATOM 2798 N N . HIS B 1 144 ? -13.953 15.602 7.762 1 98.62 144 HIS B N 1
ATOM 2799 C CA . HIS B 1 144 ? -14.617 16.672 8.484 1 98.62 144 HIS B CA 1
ATOM 2800 C C . HIS B 1 144 ? -14.531 17.984 7.707 1 98.62 144 HIS B C 1
ATOM 2802 O O . HIS B 1 144 ? -13.539 18.719 7.816 1 98.62 144 HIS B O 1
ATOM 2808 N N . PRO B 1 145 ? -15.602 18.359 7.012 1 98.06 145 PRO B N 1
ATOM 2809 C CA . PRO B 1 145 ? -15.57 19.547 6.156 1 98.06 145 PRO B CA 1
ATOM 2810 C C . PRO B 1 145 ? -15.133 20.797 6.906 1 98.06 145 PRO B C 1
ATOM 2812 O O . PRO B 1 145 ? -15.617 21.078 8.008 1 98.06 145 PRO B O 1
ATOM 2815 N N . GLY B 1 146 ? -14.133 21.438 6.285 1 97.44 146 GLY B N 1
ATOM 2816 C CA . GLY B 1 146 ? -13.656 22.703 6.836 1 97.44 146 GLY B CA 1
ATOM 2817 C C . GLY B 1 146 ? -12.508 22.531 7.812 1 97.44 146 GLY B C 1
ATOM 2818 O O . GLY B 1 146 ? -11.844 23.5 8.172 1 97.44 146 GLY B O 1
ATOM 2819 N N . TYR B 1 147 ? -12.234 21.297 8.211 1 98.56 147 TYR B N 1
ATOM 2820 C CA . TYR B 1 147 ? -11.227 21.109 9.25 1 98.56 147 TYR B CA 1
ATOM 2821 C C . TYR B 1 147 ? -10.188 20.078 8.82 1 98.56 147 TYR B C 1
ATOM 2823 O O . TYR B 1 147 ? -8.992 20.266 9.031 1 98.56 147 TYR B O 1
ATOM 2831 N N . VAL B 1 148 ? -10.625 18.891 8.344 1 98.88 148 VAL B N 1
ATOM 2832 C CA . VAL B 1 148 ? -9.766 17.828 7.855 1 98.88 148 VAL B CA 1
ATOM 2833 C C . VAL B 1 148 ? -10.148 17.453 6.426 1 98.88 148 VAL B C 1
ATOM 2835 O O . VAL B 1 148 ? -11.281 17.047 6.168 1 98.88 148 VAL B O 1
ATOM 2838 N N . GLU B 1 149 ? -9.211 17.641 5.5 1 98.81 149 GLU B N 1
ATOM 2839 C CA . GLU B 1 149 ? -9.477 17.375 4.086 1 98.81 149 GLU B CA 1
ATOM 2840 C C . GLU B 1 149 ? -8.344 16.562 3.459 1 98.81 149 GLU B C 1
ATOM 2842 O O . GLU B 1 149 ? -7.168 16.812 3.734 1 98.81 149 GLU B O 1
ATOM 2847 N N . VAL B 1 150 ? -8.727 15.547 2.688 1 98.94 150 VAL B N 1
ATOM 2848 C CA . VAL B 1 150 ? -7.793 14.797 1.859 1 98.94 150 VAL B CA 1
ATOM 2849 C C . VAL B 1 150 ? -7.719 15.422 0.468 1 98.94 150 VAL B C 1
ATOM 2851 O O . VAL B 1 150 ? -8.727 15.5 -0.237 1 98.94 150 VAL B O 1
ATOM 2854 N N . LEU B 1 151 ? -6.531 15.891 0.114 1 98.94 151 LEU B N 1
ATOM 2855 C CA . LEU B 1 151 ? -6.293 16.531 -1.173 1 98.94 151 LEU B CA 1
ATOM 2856 C C . LEU B 1 151 ? -5.637 15.562 -2.152 1 98.94 151 LEU B C 1
ATOM 2858 O O . LEU B 1 151 ? -4.645 14.914 -1.819 1 98.94 151 LEU B O 1
ATOM 2862 N N . PRO B 1 152 ? -6.27 15.422 -3.369 1 98.88 152 PRO B N 1
ATOM 2863 C CA . PRO B 1 152 ? -5.516 14.664 -4.375 1 98.88 152 PRO B CA 1
ATOM 2864 C C . PRO B 1 152 ? -4.23 15.375 -4.797 1 98.88 152 PRO B C 1
ATOM 2866 O O . PRO B 1 152 ? -4.27 16.531 -5.238 1 98.88 152 PRO B O 1
ATOM 2869 N N . THR B 1 153 ? -3.139 14.758 -4.605 1 98.94 153 THR B N 1
ATOM 2870 C CA . THR B 1 153 ? -1.831 15.305 -4.949 1 98.94 153 THR B CA 1
ATOM 2871 C C . THR B 1 153 ? -1.016 14.289 -5.75 1 98.94 153 THR B C 1
ATOM 2873 O O . THR B 1 153 ? 0.075 13.898 -5.336 1 98.94 153 THR B O 1
ATOM 2876 N N . PRO B 1 154 ? -1.487 13.938 -6.945 1 98.75 154 PRO B N 1
ATOM 2877 C CA . PRO B 1 154 ? -0.796 12.93 -7.746 1 98.75 154 PRO B CA 1
ATOM 2878 C C . PRO B 1 154 ? 0.603 13.367 -8.172 1 98.75 154 PRO B C 1
ATOM 2880 O O . PRO B 1 154 ? 0.892 14.562 -8.211 1 98.75 154 PRO B O 1
ATOM 2883 N N . GLY B 1 155 ? 1.475 12.508 -8.453 1 98.44 155 GLY B N 1
ATOM 2884 C CA . GLY B 1 155 ? 2.793 12.773 -9 1 98.44 155 GLY B CA 1
ATOM 2885 C C . GLY B 1 155 ? 3.842 11.766 -8.562 1 98.44 155 GLY B C 1
ATOM 2886 O O . GLY B 1 155 ? 4.371 11.016 -9.383 1 98.44 155 GLY B O 1
ATOM 2887 N N . HIS B 1 156 ? 4.074 11.742 -7.16 1 98.56 156 HIS B N 1
ATOM 2888 C CA . HIS B 1 156 ? 4.977 10.711 -6.668 1 98.56 156 HIS B CA 1
ATOM 2889 C C . HIS B 1 156 ? 4.535 9.328 -7.137 1 98.56 156 HIS B C 1
ATOM 2891 O O . HIS B 1 156 ? 5.348 8.555 -7.652 1 98.56 156 HIS B O 1
ATOM 2897 N N . VAL B 1 157 ? 3.357 9 -6.926 1 98.44 157 VAL B N 1
ATOM 2898 C CA . VAL B 1 157 ? 2.582 7.945 -7.574 1 98.44 157 VAL B CA 1
ATOM 2899 C C . VAL B 1 157 ? 1.267 8.523 -8.094 1 98.44 157 VAL B C 1
ATOM 2901 O O . VAL B 1 157 ? 0.863 9.617 -7.703 1 98.44 157 VAL B O 1
ATOM 2904 N N . ARG B 1 158 ? 0.638 7.824 -8.945 1 97.81 158 ARG B N 1
ATOM 2905 C CA . ARG B 1 158 ? -0.589 8.336 -9.539 1 97.81 158 ARG B CA 1
ATOM 2906 C C . ARG B 1 158 ? -1.649 8.602 -8.477 1 97.81 158 ARG B C 1
ATOM 2908 O O . ARG B 1 158 ? -2.242 9.68 -8.438 1 97.81 158 ARG B O 1
ATOM 2915 N N . ALA B 1 159 ? -1.906 7.586 -7.676 1 98.5 159 ALA B N 1
ATOM 2916 C CA . ALA B 1 159 ? -2.895 7.727 -6.609 1 98.5 159 ALA B CA 1
ATOM 2917 C C . ALA B 1 159 ? -2.238 8.18 -5.309 1 98.5 159 ALA B C 1
ATOM 2919 O O . ALA B 1 159 ? -2.1 7.398 -4.367 1 98.5 159 ALA B O 1
ATOM 2920 N N . HIS B 1 160 ? -1.769 9.414 -5.27 1 98.88 160 HIS B N 1
ATOM 2921 C CA . HIS B 1 160 ? -1.168 10.031 -4.094 1 98.88 160 HIS B CA 1
ATOM 2922 C C . HIS B 1 160 ? -2.078 11.109 -3.518 1 98.88 160 HIS B C 1
ATOM 2924 O O . HIS B 1 160 ? -2.664 11.898 -4.262 1 98.88 160 HIS B O 1
ATOM 2930 N N . VAL B 1 161 ? -2.162 11.188 -2.16 1 98.94 161 VAL B N 1
ATOM 2931 C CA . VAL B 1 161 ? -2.963 12.234 -1.522 1 98.94 161 VAL B CA 1
ATOM 2932 C C . VAL B 1 161 ? -2.141 12.922 -0.437 1 98.94 161 VAL B C 1
ATOM 2934 O O . VAL B 1 161 ? -1.094 12.414 -0.025 1 98.94 161 VAL B O 1
ATOM 2937 N N . SER B 1 162 ? -2.551 14.062 -0.015 1 98.94 162 SER B N 1
ATOM 2938 C CA . SER B 1 162 ? -2.127 14.797 1.173 1 98.94 162 SER B CA 1
ATOM 2939 C C . SER B 1 162 ? -3.309 15.102 2.09 1 98.94 162 SER B C 1
ATOM 2941 O O . SER B 1 162 ? -4.457 15.133 1.643 1 98.94 162 SER B O 1
ATOM 2943 N N . VAL B 1 163 ? -3.043 15.266 3.336 1 99 163 VAL B N 1
ATOM 2944 C CA . VAL B 1 163 ? -4.109 15.547 4.293 1 99 163 VAL B CA 1
ATOM 2945 C C . VAL B 1 163 ? -3.9 16.922 4.906 1 99 163 VAL B C 1
ATOM 2947 O O . VAL B 1 163 ? -2.865 17.188 5.527 1 99 163 VAL B O 1
ATOM 2950 N N . ALA B 1 164 ? -4.867 17.766 4.746 1 98.94 164 ALA B N 1
ATOM 2951 C CA . ALA B 1 164 ? -4.816 19.141 5.258 1 98.94 164 ALA B CA 1
ATOM 2952 C C . ALA B 1 164 ? -5.66 19.281 6.52 1 98.94 164 ALA B C 1
ATOM 2954 O O . ALA B 1 164 ? -6.773 18.75 6.594 1 98.94 164 ALA B O 1
ATOM 2955 N N . VAL B 1 165 ? -5.105 19.891 7.5 1 98.88 165 VAL B N 1
ATOM 2956 C CA . VAL B 1 165 ? -5.793 20.234 8.742 1 98.88 165 VAL B CA 1
ATOM 2957 C C . VAL B 1 165 ? -5.832 21.75 8.922 1 98.88 165 VAL B C 1
ATOM 2959 O O . VAL B 1 165 ? -4.785 22.391 8.992 1 98.88 165 VAL B O 1
ATOM 2962 N N . MET B 1 166 ? -6.988 22.281 8.984 1 98.31 166 MET B N 1
ATOM 2963 C CA . MET B 1 166 ? -7.176 23.719 9.172 1 98.31 166 MET B CA 1
ATOM 2964 C C . MET B 1 166 ? -7.469 24.047 10.633 1 98.31 166 MET B C 1
ATOM 2966 O O . MET B 1 166 ? -7.859 23.172 11.398 1 98.31 166 MET B O 1
ATOM 2970 N N . GLY B 1 167 ? -7.242 25.25 10.961 1 96.44 167 GLY B N 1
ATOM 2971 C CA . GLY B 1 167 ? -7.629 25.719 12.281 1 96.44 167 GLY B CA 1
ATOM 2972 C C . GLY B 1 167 ? -6.605 25.422 13.352 1 96.44 167 GLY B C 1
ATOM 2973 O O . GLY B 1 167 ? -6.938 25.359 14.539 1 96.44 167 GLY B O 1
ATOM 2974 N N . THR B 1 168 ? -5.367 25.172 12.977 1 97.5 168 THR B N 1
ATOM 2975 C CA . THR B 1 168 ? -4.328 24.953 13.984 1 97.5 168 THR B CA 1
ATOM 2976 C C . THR B 1 168 ? -3.691 26.281 14.391 1 97.5 168 THR B C 1
ATOM 2978 O O . THR B 1 168 ? -3.934 27.312 13.766 1 97.5 168 THR B O 1
ATOM 2981 N N . ALA B 1 169 ? -2.879 26.234 15.398 1 97.5 169 ALA B N 1
ATOM 2982 C CA . ALA B 1 169 ? -2.203 27.422 15.914 1 97.5 169 ALA B CA 1
ATOM 2983 C C . ALA B 1 169 ? -1.193 27.969 14.898 1 97.5 169 ALA B C 1
ATOM 2985 O O . ALA B 1 169 ? -0.795 29.125 14.969 1 97.5 169 ALA B O 1
ATOM 2986 N N . LEU B 1 170 ? -0.812 27.109 13.938 1 96.69 170 LEU B N 1
ATOM 2987 C CA . LEU B 1 170 ? 0.162 27.547 12.938 1 96.69 170 LEU B CA 1
ATOM 2988 C C . LEU B 1 170 ? -0.492 27.672 11.562 1 96.69 170 LEU B C 1
ATOM 2990 O O . LEU B 1 170 ? 0.2 27.734 10.547 1 96.69 170 LEU B O 1
ATOM 2994 N N . GLY B 1 171 ? -1.837 27.719 11.578 1 97.06 171 GLY B N 1
ATOM 2995 C CA . GLY B 1 171 ? -2.559 27.766 10.32 1 97.06 171 GLY B CA 1
ATOM 2996 C C . GLY B 1 171 ? -2.848 26.391 9.75 1 97.06 171 GLY B C 1
ATOM 2997 O O . GLY B 1 171 ? -3.246 25.484 10.477 1 97.06 171 GLY B O 1
ATOM 2998 N N . THR B 1 172 ? -2.711 26.281 8.438 1 98.25 172 THR B N 1
ATOM 2999 C CA . THR B 1 172 ? -2.994 25.016 7.781 1 98.25 172 THR B CA 1
ATOM 3000 C C . THR B 1 172 ? -1.766 24.109 7.805 1 98.25 172 THR B C 1
ATOM 3002 O O . THR B 1 172 ? -0.698 24.484 7.316 1 98.25 172 THR B O 1
ATOM 3005 N N . VAL B 1 173 ? -1.919 22.953 8.445 1 98.69 173 VAL B N 1
ATOM 3006 C CA . VAL B 1 173 ? -0.894 21.922 8.414 1 98.69 173 VAL B CA 1
ATOM 3007 C C . VAL B 1 173 ? -1.245 20.875 7.355 1 98.69 173 VAL B C 1
ATOM 3009 O O . VAL B 1 173 ? -2.379 20.391 7.305 1 98.69 173 VAL B O 1
ATOM 3012 N N . VAL B 1 174 ? -0.298 20.547 6.488 1 98.88 174 VAL B N 1
ATOM 3013 C CA . VAL B 1 174 ? -0.527 19.516 5.477 1 98.88 174 VAL B CA 1
ATOM 3014 C C . VAL B 1 174 ? 0.46 18.375 5.668 1 98.88 174 VAL B C 1
ATOM 3016 O O . VAL B 1 174 ? 1.672 18.562 5.527 1 98.88 174 VAL B O 1
ATOM 3019 N N . ALA B 1 175 ? -0.043 17.203 6.129 1 98.94 175 ALA B N 1
ATOM 3020 C CA . ALA B 1 175 ? 0.728 15.969 5.992 1 98.94 175 ALA B CA 1
ATOM 3021 C C . ALA B 1 175 ? 0.781 15.516 4.539 1 98.94 175 ALA B C 1
ATOM 3023 O O . ALA B 1 175 ? -0.208 15.008 4.004 1 98.94 175 ALA B O 1
ATOM 3024 N N . ALA B 1 176 ? 1.915 15.602 3.914 1 98.94 176 ALA B N 1
ATOM 3025 C CA . ALA B 1 176 ? 1.977 15.633 2.455 1 98.94 176 ALA B CA 1
ATOM 3026 C C . ALA B 1 176 ? 2.539 14.328 1.902 1 98.94 176 ALA B C 1
ATOM 3028 O O . ALA B 1 176 ? 2.67 14.164 0.687 1 98.94 176 ALA B O 1
ATOM 3029 N N . GLY B 1 177 ? 2.838 13.391 2.762 1 98.75 177 GLY B N 1
ATOM 3030 C CA . GLY B 1 177 ? 3.479 12.18 2.275 1 98.75 177 GLY B CA 1
ATOM 3031 C C . GLY B 1 177 ? 4.672 12.453 1.379 1 98.75 177 GLY B C 1
ATOM 3032 O O . GLY B 1 177 ? 5.477 13.344 1.663 1 98.75 177 GLY B O 1
ATOM 3033 N N . ASP B 1 178 ? 4.812 11.688 0.316 1 98.88 178 ASP B N 1
ATOM 3034 C CA . ASP B 1 178 ? 6.008 11.758 -0.517 1 98.88 178 ASP B CA 1
ATOM 3035 C C . ASP B 1 178 ? 5.867 12.828 -1.598 1 98.88 178 ASP B C 1
ATOM 3037 O O . ASP B 1 178 ? 6.688 12.906 -2.514 1 98.88 178 ASP B O 1
ATOM 3041 N N . LEU B 1 179 ? 4.773 13.586 -1.509 1 98.88 179 LEU B N 1
ATOM 3042 C CA . LEU B 1 179 ? 4.742 14.781 -2.34 1 98.88 179 LEU B CA 1
ATOM 3043 C C . LEU B 1 179 ? 5.988 15.633 -2.111 1 98.88 179 LEU B C 1
ATOM 3045 O O . LEU B 1 179 ? 6.531 16.219 -3.057 1 98.88 179 LEU B O 1
ATOM 3049 N N . PHE B 1 180 ? 6.371 15.734 -0.87 1 98.69 180 PHE B N 1
ATOM 3050 C CA . PHE B 1 180 ? 7.664 16.266 -0.457 1 98.69 180 PHE B CA 1
ATOM 3051 C C . PHE B 1 180 ? 8.484 15.188 0.246 1 98.69 180 PHE B C 1
ATOM 3053 O O . PHE B 1 180 ? 8.031 14.594 1.227 1 98.69 180 PHE B O 1
ATOM 3060 N N . GLU B 1 181 ? 9.672 14.969 -0.317 1 98.12 181 GLU B N 1
ATOM 3061 C CA . GLU B 1 181 ? 10.562 14.031 0.372 1 98.12 181 GLU B CA 1
ATOM 3062 C C . GLU B 1 181 ? 11 14.586 1.723 1 98.12 181 GLU B C 1
ATOM 3064 O O . GLU B 1 181 ? 10.969 13.883 2.73 1 98.12 181 GLU B O 1
ATOM 3069 N N . ARG B 1 182 ? 11.406 15.711 1.765 1 97.38 182 ARG B N 1
ATOM 3070 C CA . ARG B 1 182 ? 11.875 16.484 2.906 1 97.38 182 ARG B CA 1
ATOM 3071 C C . ARG B 1 182 ? 12.023 17.953 2.541 1 97.38 182 ARG B C 1
ATOM 3073 O O . ARG B 1 182 ? 11.867 18.328 1.378 1 97.38 182 ARG B O 1
ATOM 3080 N N . GLU B 1 183 ? 12.219 18.766 3.566 1 95.88 183 GLU B N 1
ATOM 3081 C CA . GLU B 1 183 ? 12.578 20.156 3.26 1 95.88 183 GLU B CA 1
ATOM 3082 C C . GLU B 1 183 ? 13.812 20.219 2.369 1 95.88 183 GLU B C 1
ATOM 3084 O O . GLU B 1 183 ? 14.781 19.484 2.59 1 95.88 183 GLU B O 1
ATOM 3089 N N . GLY B 1 184 ? 13.758 21.031 1.323 1 94.75 184 GLY B N 1
ATOM 3090 C CA . GLY B 1 184 ? 14.898 21.219 0.445 1 94.75 184 GLY B CA 1
ATOM 3091 C C . GLY B 1 184 ? 15.164 20.031 -0.453 1 94.75 184 GLY B C 1
ATOM 3092 O O . GLY B 1 184 ? 16.312 19.656 -0.683 1 94.75 184 GLY B O 1
ATOM 3093 N N . ASP B 1 185 ? 14.109 19.422 -0.954 1 95.75 185 ASP B N 1
ATOM 3094 C CA . ASP B 1 185 ? 14.289 18.188 -1.716 1 95.75 185 ASP B CA 1
ATOM 3095 C C . ASP B 1 185 ? 14.305 18.469 -3.217 1 95.75 185 ASP B C 1
ATOM 3097 O O . ASP B 1 185 ? 14.086 17.562 -4.023 1 95.75 185 ASP B O 1
ATOM 3101 N N . GLU B 1 186 ? 14.516 19.594 -3.834 1 92.25 186 GLU B N 1
ATOM 3102 C CA . GLU B 1 186 ? 14.492 19.969 -5.242 1 92.25 186 GLU B CA 1
ATOM 3103 C C . GLU B 1 186 ? 15.367 19.047 -6.078 1 92.25 186 GLU B C 1
ATOM 3105 O O . GLU B 1 186 ? 15 18.672 -7.195 1 92.25 186 GLU B O 1
ATOM 3110 N N . GLY B 1 187 ? 16.422 18.547 -5.684 1 89.56 187 GLY B N 1
ATOM 3111 C CA . GLY B 1 187 ? 17.297 17.688 -6.453 1 89.56 187 GLY B CA 1
ATOM 3112 C C . GLY B 1 187 ? 17.047 16.203 -6.211 1 89.56 187 GLY B C 1
ATOM 3113 O O . GLY B 1 187 ? 17.75 15.352 -6.762 1 89.56 187 GLY B O 1
ATOM 3114 N N . VAL B 1 188 ? 15.938 15.93 -5.551 1 92.88 188 VAL B N 1
ATOM 3115 C CA . VAL B 1 188 ? 15.773 14.555 -5.098 1 92.88 188 VAL B CA 1
ATOM 3116 C C . VAL B 1 188 ? 14.391 14.039 -5.488 1 92.88 188 VAL B C 1
ATOM 3118 O O . VAL B 1 188 ? 14.266 12.984 -6.105 1 92.88 188 VAL B O 1
ATOM 3121 N N . TRP B 1 189 ? 13.336 14.859 -5.344 1 95.62 189 TRP B N 1
ATOM 3122 C CA . TRP B 1 189 ? 11.969 14.367 -5.426 1 95.62 189 TRP B CA 1
ATOM 3123 C C . TRP B 1 189 ? 11.633 13.938 -6.852 1 95.62 189 TRP B C 1
ATOM 3125 O O . TRP B 1 189 ? 10.891 12.977 -7.059 1 95.62 189 TRP B O 1
ATOM 3135 N N . GLY B 1 190 ? 12.156 14.68 -7.867 1 96.44 190 GLY B N 1
ATOM 3136 C CA . GLY B 1 190 ? 11.859 14.375 -9.258 1 96.44 190 GLY B CA 1
ATOM 3137 C C . GLY B 1 190 ? 12.266 12.969 -9.664 1 96.44 190 GLY B C 1
ATOM 3138 O O . GLY B 1 190 ? 11.531 12.289 -10.383 1 96.44 190 GLY B O 1
ATOM 3139 N N . ALA B 1 191 ? 13.453 12.531 -9.203 1 94.31 191 ALA B N 1
ATOM 3140 C CA . ALA B 1 191 ? 13.977 11.211 -9.555 1 94.31 191 ALA B CA 1
ATOM 3141 C C . ALA B 1 191 ? 13.133 10.109 -8.922 1 94.31 191 ALA B C 1
ATOM 3143 O O . ALA B 1 191 ? 13.148 8.961 -9.383 1 94.31 191 ALA B O 1
ATOM 3144 N N . LEU B 1 192 ? 12.383 10.398 -7.938 1 95.31 192 LEU B N 1
ATOM 3145 C CA . LEU B 1 192 ? 11.586 9.422 -7.195 1 95.31 192 LEU B CA 1
ATOM 3146 C C . LEU B 1 192 ? 10.133 9.453 -7.641 1 95.31 192 LEU B C 1
ATOM 3148 O O . LEU B 1 192 ? 9.297 8.719 -7.113 1 95.31 192 LEU B O 1
ATOM 3152 N N . SER B 1 193 ? 9.828 10.312 -8.617 1 98 193 SER B N 1
ATOM 3153 C CA . SER B 1 193 ? 8.453 10.594 -9.016 1 98 193 SER B CA 1
ATOM 3154 C C . SER B 1 193 ? 8.055 9.75 -10.227 1 98 193 SER B C 1
ATOM 3156 O O . SER B 1 193 ? 8.852 9.555 -11.141 1 98 193 SER B O 1
ATOM 3158 N N . GLU B 1 194 ? 6.852 9.273 -10.227 1 97.12 194 GLU B N 1
ATOM 3159 C CA . GLU B 1 194 ? 6.297 8.617 -11.406 1 97.12 194 GLU B CA 1
ATOM 3160 C C . GLU B 1 194 ? 5.949 9.641 -12.492 1 97.12 194 GLU B C 1
ATOM 3162 O O . GLU B 1 194 ? 5.941 9.312 -13.68 1 97.12 194 GLU B O 1
ATOM 3167 N N . ASP B 1 195 ? 5.621 10.797 -12.102 1 97.81 195 ASP B N 1
ATOM 3168 C CA . ASP B 1 195 ? 5.215 11.883 -13 1 97.81 195 ASP B CA 1
ATOM 3169 C C . ASP B 1 195 ? 5.66 13.234 -12.461 1 97.81 195 ASP B C 1
ATOM 3171 O O . ASP B 1 195 ? 4.879 13.953 -11.836 1 97.81 195 ASP B O 1
ATOM 3175 N N . PRO B 1 196 ? 6.906 13.625 -12.781 1 98.25 196 PRO B N 1
ATOM 3176 C CA . PRO B 1 196 ? 7.488 14.828 -12.18 1 98.25 196 PRO B CA 1
ATOM 3177 C C . PRO B 1 196 ? 6.688 16.094 -12.492 1 98.25 196 PRO B C 1
ATOM 3179 O O . PRO B 1 196 ? 6.426 16.891 -11.594 1 98.25 196 PRO B O 1
ATOM 3182 N N . PRO B 1 197 ? 6.152 16.312 -13.75 1 98.5 197 PRO B N 1
ATOM 3183 C CA . PRO B 1 197 ? 5.344 17.516 -13.984 1 98.5 197 PRO B CA 1
ATOM 3184 C C . PRO B 1 197 ? 4.078 17.547 -13.125 1 98.5 197 PRO B C 1
ATOM 3186 O O . PRO B 1 197 ? 3.719 18.594 -12.594 1 98.5 197 PRO B O 1
ATOM 3189 N N . GLU B 1 198 ? 3.43 16.422 -13.016 1 98.5 198 GLU B N 1
ATOM 3190 C CA . GLU B 1 198 ? 2.219 16.359 -12.203 1 98.5 198 GLU B CA 1
ATOM 3191 C C . GLU B 1 198 ? 2.531 16.609 -10.727 1 98.5 198 GLU B C 1
ATOM 3193 O O . GLU B 1 198 ? 1.774 17.281 -10.031 1 98.5 198 GLU B O 1
ATOM 3198 N N . GLN B 1 199 ? 3.609 16.031 -10.266 1 98.69 199 GLN B N 1
ATOM 3199 C CA . GLN B 1 199 ? 3.996 16.234 -8.867 1 98.69 199 GLN B CA 1
ATOM 3200 C C . GLN B 1 199 ? 4.352 17.703 -8.609 1 98.69 199 GLN B C 1
ATOM 3202 O O . GLN B 1 199 ? 4.062 18.234 -7.539 1 98.69 199 GLN B O 1
ATOM 3207 N N . GLU B 1 200 ? 5.008 18.297 -9.531 1 98.44 200 GLU B N 1
ATOM 3208 C CA . GLU B 1 200 ? 5.312 19.719 -9.391 1 98.44 200 GLU B CA 1
ATOM 3209 C C . GLU B 1 200 ? 4.039 20.547 -9.227 1 98.44 200 GLU B C 1
ATOM 3211 O O . GLU B 1 200 ? 3.98 21.453 -8.398 1 98.44 200 GLU B O 1
ATOM 3216 N N . ARG B 1 201 ? 3.047 20.266 -10.055 1 98.5 201 ARG B N 1
ATOM 3217 C CA . ARG B 1 201 ? 1.765 20.953 -9.938 1 98.5 201 ARG B CA 1
ATOM 3218 C C . ARG B 1 201 ? 1.141 20.734 -8.562 1 98.5 201 ARG B C 1
ATOM 3220 O O . ARG B 1 201 ? 0.621 21.656 -7.949 1 98.5 201 ARG B O 1
ATOM 3227 N N . SER B 1 202 ? 1.15 19.5 -8.117 1 98.81 202 SER B N 1
ATOM 3228 C CA . SER B 1 202 ? 0.621 19.156 -6.805 1 98.81 202 SER B CA 1
ATOM 3229 C C . SER B 1 202 ? 1.372 19.891 -5.699 1 98.81 202 SER B C 1
ATOM 3231 O O . SER B 1 202 ? 0.763 20.375 -4.738 1 98.81 202 SER B O 1
ATOM 3233 N N . ARG B 1 203 ? 2.707 19.953 -5.793 1 98.5 203 ARG B N 1
ATOM 3234 C CA . ARG B 1 203 ? 3.525 20.672 -4.824 1 98.5 203 ARG B CA 1
ATOM 3235 C C . ARG B 1 203 ? 3.123 22.141 -4.75 1 98.5 203 ARG B C 1
ATOM 3237 O O . ARG B 1 203 ? 2.955 22.688 -3.658 1 98.5 203 ARG B O 1
ATOM 3244 N N . ARG B 1 204 ? 2.939 22.75 -5.887 1 97.44 204 ARG B N 1
ATOM 3245 C CA . ARG B 1 204 ? 2.537 24.156 -5.922 1 97.44 204 ARG B CA 1
ATOM 3246 C C . ARG B 1 204 ? 1.184 24.359 -5.25 1 97.44 204 ARG B C 1
ATOM 3248 O O . ARG B 1 204 ? 1.005 25.297 -4.469 1 97.44 204 ARG B O 1
ATOM 3255 N N . LYS B 1 205 ? 0.29 23.484 -5.562 1 97.81 205 LYS B N 1
ATOM 3256 C CA . LYS B 1 205 ? -1.045 23.562 -4.977 1 97.81 205 LYS B CA 1
ATOM 3257 C C . LYS B 1 205 ? -0.979 23.5 -3.451 1 97.81 205 LYS B C 1
ATOM 3259 O O . LYS B 1 205 ? -1.646 24.266 -2.764 1 97.81 205 LYS B O 1
ATOM 3264 N N . VAL B 1 206 ? -0.225 22.578 -2.941 1 98.25 206 VAL B N 1
ATOM 3265 C CA . VAL B 1 206 ? -0.117 22.391 -1.498 1 98.25 206 VAL B CA 1
ATOM 3266 C C . VAL B 1 206 ? 0.569 23.609 -0.875 1 98.25 206 VAL B C 1
ATOM 3268 O O . VAL B 1 206 ? 0.147 24.094 0.177 1 98.25 206 VAL B O 1
ATOM 3271 N N . LEU B 1 207 ? 1.605 24.125 -1.506 1 97.19 207 LEU B N 1
ATOM 3272 C CA . LEU B 1 207 ? 2.355 25.266 -0.964 1 97.19 207 LEU B CA 1
ATOM 3273 C C . LEU B 1 207 ? 1.5 26.516 -0.944 1 97.19 207 LEU B C 1
ATOM 3275 O O . LEU B 1 207 ? 1.768 27.438 -0.172 1 97.19 207 LEU B O 1
ATOM 3279 N N . GLU B 1 208 ? 0.484 26.578 -1.742 1 96.56 208 GLU B N 1
ATOM 3280 C CA . GLU B 1 208 ? -0.427 27.719 -1.77 1 96.56 208 GLU B CA 1
ATOM 3281 C C . GLU B 1 208 ? -1.293 27.75 -0.513 1 96.56 208 GLU B C 1
ATOM 3283 O O . GLU B 1 208 ? -1.725 28.828 -0.089 1 96.56 208 GLU B O 1
ATOM 3288 N N . VAL B 1 209 ? -1.461 26.641 0.1 1 97.06 209 VAL B N 1
ATOM 3289 C CA . VAL B 1 209 ? -2.445 26.641 1.178 1 97.06 209 VAL B CA 1
ATOM 3290 C C . VAL B 1 209 ? -1.765 26.281 2.498 1 97.06 209 VAL B C 1
ATOM 3292 O O . VAL B 1 209 ? -2.289 26.578 3.574 1 97.06 209 VAL B O 1
ATOM 3295 N N . ALA B 1 210 ? -0.674 25.641 2.439 1 98.06 210 ALA B N 1
ATOM 3296 C CA . ALA B 1 210 ? -0.051 25.109 3.65 1 98.06 210 ALA B CA 1
ATOM 3297 C C . ALA B 1 210 ? 0.758 26.188 4.367 1 98.06 210 ALA B C 1
ATOM 3299 O O . ALA B 1 210 ? 1.478 26.953 3.73 1 98.06 210 ALA B O 1
ATOM 3300 N N . ASP B 1 211 ? 0.665 26.219 5.672 1 97.69 211 ASP B N 1
ATOM 3301 C CA . ASP B 1 211 ? 1.582 26.984 6.52 1 97.69 211 ASP B CA 1
ATOM 3302 C C . ASP B 1 211 ? 2.678 26.078 7.082 1 97.69 211 ASP B C 1
ATOM 3304 O O . ASP B 1 211 ? 3.777 26.547 7.391 1 97.69 211 ASP B O 1
ATOM 3308 N N . VAL B 1 212 ? 2.352 24.844 7.332 1 97.94 212 VAL B N 1
ATOM 3309 C CA . VAL B 1 212 ? 3.281 23.797 7.762 1 97.94 212 VAL B CA 1
ATOM 3310 C C . VAL B 1 212 ? 3.119 22.578 6.875 1 97.94 212 VAL B C 1
ATOM 3312 O O . VAL B 1 212 ? 1.996 22.172 6.555 1 97.94 212 VAL B O 1
ATOM 3315 N N . VAL B 1 213 ? 4.227 22.016 6.465 1 98.44 213 VAL B N 1
ATOM 3316 C CA . VAL B 1 213 ? 4.223 20.766 5.711 1 98.44 213 VAL B CA 1
ATOM 3317 C C . VAL B 1 213 ? 4.93 19.672 6.516 1 98.44 213 VAL B C 1
ATOM 3319 O O . VAL B 1 213 ? 6.023 19.891 7.039 1 98.44 213 VAL B O 1
ATOM 3322 N N . VAL B 1 214 ? 4.293 18.578 6.73 1 98.75 214 VAL B N 1
ATOM 3323 C CA . VAL B 1 214 ? 4.934 17.344 7.195 1 98.75 214 VAL B CA 1
ATOM 3324 C C . VAL B 1 214 ? 5.305 16.469 6.004 1 98.75 214 VAL B C 1
ATOM 3326 O O . VAL B 1 214 ? 4.434 15.836 5.395 1 98.75 214 VAL B O 1
ATOM 3329 N N . PRO B 1 215 ? 6.543 16.422 5.656 1 98.69 215 PRO B N 1
ATOM 3330 C CA . PRO B 1 215 ? 6.949 15.633 4.484 1 98.69 215 PRO B CA 1
ATOM 3331 C C . PRO B 1 215 ? 6.992 14.133 4.77 1 98.69 215 PRO B C 1
ATOM 3333 O O . PRO B 1 215 ? 6.797 13.711 5.914 1 98.69 215 PRO B O 1
ATOM 3336 N N . GLY B 1 216 ? 7.188 13.383 3.725 1 98.69 216 GLY B N 1
ATOM 3337 C CA . GLY B 1 216 ? 7.203 11.93 3.854 1 98.69 216 GLY B CA 1
ATOM 3338 C C . GLY B 1 216 ? 8.406 11.414 4.617 1 98.69 216 GLY B C 1
ATOM 3339 O O . GLY B 1 216 ? 8.289 10.477 5.41 1 98.69 216 GLY B O 1
ATOM 3340 N N . HIS B 1 217 ? 9.5 12.031 4.398 1 97.94 217 HIS B N 1
ATOM 3341 C CA . HIS B 1 217 ? 10.75 11.469 4.902 1 97.94 217 HIS B CA 1
ATOM 3342 C C . HIS B 1 217 ? 11.672 12.562 5.445 1 97.94 217 HIS B C 1
ATOM 3344 O O . HIS B 1 217 ? 12.852 12.609 5.098 1 97.94 217 HIS B O 1
ATOM 3350 N N . GLY B 1 218 ? 11.133 13.359 6.336 1 96.75 218 GLY B N 1
ATOM 3351 C CA . GLY B 1 218 ? 11.867 14.438 6.984 1 96.75 218 GLY B CA 1
ATOM 3352 C C . GLY B 1 218 ? 11.055 15.156 8.047 1 96.75 218 GLY B C 1
ATOM 3353 O O . GLY B 1 218 ? 9.898 14.812 8.289 1 96.75 218 GLY B O 1
ATOM 3354 N N . ALA B 1 219 ? 11.672 16.125 8.68 1 96.56 219 ALA B N 1
ATOM 3355 C CA . ALA B 1 219 ? 11.016 16.922 9.703 1 96.56 219 ALA B CA 1
ATOM 3356 C C . ALA B 1 219 ? 9.984 17.859 9.086 1 96.56 219 ALA B C 1
ATOM 3358 O O . ALA B 1 219 ? 10.133 18.297 7.938 1 96.56 219 ALA B O 1
ATOM 3359 N N . PRO B 1 220 ? 8.914 18.125 9.891 1 97.62 220 PRO B N 1
ATOM 3360 C CA . PRO B 1 220 ? 8.008 19.188 9.422 1 97.62 220 PRO B CA 1
ATOM 3361 C C . PRO B 1 220 ? 8.711 20.516 9.188 1 97.62 220 PRO B C 1
ATOM 3363 O O . PRO B 1 220 ? 9.711 20.812 9.852 1 97.62 220 PRO B O 1
ATOM 3366 N N . PHE B 1 221 ? 8.156 21.312 8.227 1 96.31 221 PHE B N 1
ATOM 3367 C CA . PHE B 1 221 ? 8.773 22.594 7.953 1 96.31 221 PHE B CA 1
ATOM 3368 C C . PHE B 1 221 ? 7.715 23.656 7.672 1 96.31 221 PHE B C 1
ATOM 3370 O O . PHE B 1 221 ? 6.613 23.328 7.215 1 96.31 221 PHE B O 1
ATOM 3377 N N . ARG B 1 222 ? 8 24.922 7.914 1 96.19 222 ARG B N 1
ATOM 3378 C CA . ARG B 1 222 ? 7.117 26.047 7.672 1 96.19 222 ARG B CA 1
ATOM 3379 C C . ARG B 1 222 ? 7.184 26.5 6.215 1 96.19 222 ARG B C 1
ATOM 3381 O O . ARG B 1 222 ? 8.219 26.344 5.559 1 96.19 222 ARG B O 1
ATOM 3388 N N . VAL B 1 223 ? 6.062 26.938 5.801 1 94.94 223 VAL B N 1
ATOM 3389 C CA . VAL B 1 223 ? 5.977 27.484 4.453 1 94.94 223 VAL B CA 1
ATOM 3390 C C . VAL B 1 223 ? 5.828 29 4.531 1 94.94 223 VAL B C 1
ATOM 3392 O O . VAL B 1 223 ? 4.926 29.516 5.203 1 94.94 223 VAL B O 1
ATOM 3395 N N . PHE B 1 224 ? 6.695 29.766 3.922 1 88.38 224 PHE B N 1
ATOM 3396 C CA . PHE B 1 224 ? 6.652 31.234 3.891 1 88.38 224 PHE B CA 1
ATOM 3397 C C . PHE B 1 224 ? 6.309 31.734 2.494 1 88.38 224 PHE B C 1
ATOM 3399 O O . PHE B 1 224 ? 6.938 31.328 1.513 1 88.38 224 PHE B O 1
ATOM 3406 N N . ARG B 1 225 ? 5.168 32.281 2.344 1 77.75 225 ARG B N 1
ATOM 3407 C CA . ARG B 1 225 ? 4.719 32.812 1.057 1 77.75 225 ARG B CA 1
ATOM 3408 C C . ARG B 1 225 ? 5.102 34.281 0.895 1 77.75 225 ARG B C 1
ATOM 3410 O O . ARG B 1 225 ? 5.109 35.031 1.87 1 77.75 225 ARG B O 1
ATOM 3417 N N . GLU B 1 226 ? 5.945 34.656 -0.103 1 62.41 226 GLU B N 1
ATOM 3418 C CA . GLU B 1 226 ? 6.25 36.062 -0.395 1 62.41 226 GLU B CA 1
ATOM 3419 C C . GLU B 1 226 ? 4.973 36.875 -0.585 1 62.41 226 GLU B C 1
ATOM 3421 O O . GLU B 1 226 ? 4.02 36.406 -1.217 1 62.41 226 GLU B O 1
ATOM 3426 N N . GLY B 1 227 ? 4.797 38 0.255 1 53.72 227 GLY B N 1
ATOM 3427 C CA . GLY B 1 227 ? 3.771 39.031 0.285 1 53.72 227 GLY B CA 1
ATOM 3428 C C . GLY B 1 227 ? 2.799 38.875 1.438 1 53.72 227 GLY B C 1
ATOM 3429 O O . GLY B 1 227 ? 1.873 39.656 1.593 1 53.72 227 GLY B O 1
ATOM 3430 N N . ALA B 1 228 ? 2.883 37.844 2.174 1 43.59 228 ALA B N 1
ATOM 3431 C CA . ALA B 1 228 ? 1.968 37.812 3.311 1 43.59 228 ALA B CA 1
ATOM 3432 C C . ALA B 1 228 ? 2.496 38.656 4.469 1 43.59 228 ALA B C 1
ATOM 3434 O O . ALA B 1 228 ? 3.711 38.781 4.652 1 43.59 228 ALA B O 1
#

Solvent-accessible surface area (backbone atoms only — not comparable to full-atom values): 22388 Å² total; per-residue (Å²): 132,82,73,71,84,71,60,57,82,65,84,67,80,52,67,50,62,41,54,35,65,54,33,26,42,32,51,74,34,72,13,36,65,44,78,70,48,93,81,61,25,28,38,35,31,31,26,20,36,38,36,36,67,57,96,55,23,31,32,37,26,50,17,24,25,32,28,49,68,57,47,53,50,45,28,50,74,69,72,43,53,54,88,63,37,46,30,38,43,17,26,29,40,47,52,33,26,38,7,39,45,41,69,34,48,79,17,38,36,30,32,29,60,46,38,32,27,46,63,55,67,97,54,67,60,77,32,30,33,34,49,75,66,47,28,89,77,62,37,62,49,52,92,39,80,90,38,35,36,37,38,54,30,31,10,41,40,76,53,20,23,24,39,37,34,38,51,27,78,68,40,26,37,24,46,29,28,62,66,32,40,26,80,89,32,83,91,48,45,54,84,67,27,73,33,45,73,51,24,53,54,31,45,52,57,48,61,71,62,31,29,28,38,32,20,15,27,18,59,45,43,59,51,48,65,90,87,115,133,81,72,70,84,70,58,56,82,64,84,69,80,51,68,49,61,41,56,34,65,55,34,26,42,31,50,73,34,71,13,36,66,44,77,71,48,92,80,61,24,27,37,35,32,31,26,21,34,40,36,37,67,55,98,56,24,32,31,38,24,51,18,25,25,32,29,48,69,56,48,53,50,45,28,50,77,68,72,42,53,54,87,64,38,46,31,38,42,19,26,30,40,47,53,35,26,36,7,41,45,40,68,36,49,79,18,38,37,30,31,29,59,45,36,31,28,47,63,58,68,97,56,67,60,78,33,31,31,32,49,74,67,49,30,91,76,63,37,63,48,51,92,38,78,89,37,34,36,37,37,55,31,31,9,42,40,76,53,20,22,26,38,37,34,36,51,26,76,67,40,27,38,24,46,29,28,63,68,33,41,27,80,87,34,82,91,48,44,54,84,66,27,72,33,46,73,50,24,51,53,32,44,52,58,48,61,73,62,30,28,27,38,32,20,15,27,18,59,46,41,60,51,47,66,90,88,117

Secondary structure (DSSP, 8-state):
-----------S---SEE-BSS-EEEEEE--EEEE--TTS-EEEE--EEEEESSS--EEE----GGGHHHHHHHHHHTT--GGG--EEEESS--HHHHTTGGG-TTSEEEETTEEEEE--SSSTTS-EEEE---GGGT--EEEETTTEEEEE--SSSTT-EEEEEEEETTEEEEEEETTSSSTT-TTTGGGG-S-HHHHHHHHHHHHHH-SEEEESSS--EE---TT-/-----------S---SEE-BSS-EEEEEE--EEEE--TTS-EEEE--EEEEESSS--EEE----GGGHHHHHHHHHHTT--GGG--EEEESS--HHHHTTGGG-TTSEEEETTEEEEE--SSSTTS-EEEE---GGGTPPEEEETTTEEEEE--SSSTT-EEEEEEEETTEEEEEEETTSSSTT-TTTGGGG-S-HHHHHHHHHHHHHH-SEEEESSS--EE---TT-

pLDDT: mean 91.42, std 16.22, range [24.91, 99.0]

Radius of gyration: 21.68 Å; Cα contacts (8 Å, |Δi|>4): 1263; chains: 2; bounding box: 54×69×62 Å

Organism: Cairina moschata (NCBI:txid8855)

Foldseek 3Di:
DPDDQPWDFDPDFDAQWWAFVQKIKGFLDAWAWDCDDPVRDIDIAWIWMWIDRDPATEIEFQFALVCQVVSQVSCVVVVHHLQNHAEYAYQADDRGRHHHVVSNLAHFYHHQQWTWHQPDDPPSPDDIDIDDDCQLVQDWDAPPPPAWIWGNQAWLHRRGIWIWGAGTPQGIEIARALLPQEPPCVVPSCVSTPHNVSSVVSVVVCLVHHQWYRYTHGGITGGDGPPD/DPDDQPWDFDPPFPAQWWAFVQKIKGFLDAWAWDCDDPVRDIDIAWIWMWIDRDPATEIEFQFALVCQVVSQVSCVVVVHHLQNHAEYAYQADDRGRHHHVVSNQAHFYHHQQWTWHQPDDPPSPDDIDIDDDCQLVQDWDAPPPPAWIWGNQAWLHRRGIWIWGAGTPQGIEIARALLPQEPPCVVPSCVNTPHNVSSVVSVVVCLVHHQWYRYTHGGITGGDGPPD

Nearest PDB structures (foldseek):
  4v0h-assembly4_D  TM=9.083E-01  e=2.516E-28  Homo sapiens
  4v0h-assembly1_C  TM=8.919E-01  e=2.834E-28  Homo sapiens
  1ztc-assembly1_C  TM=7.089E-01  e=1.099E-10  Thermotoga maritima
  2gmn-assembly1_A  TM=6.504E-01  e=2.533E-07  Bradyrhizobium diazoefficiens USDA 110
  6dn4-assembly1_A  TM=6.367E-01  e=4.595E-07  Cronobacter sakazakii